Protein AF-A0A1F7JLP8-F1 (afdb_monomer)

InterPro domains:
  IPR034154 Archaeal primase DnaG/twinkle-like, TOPRIM domain [cd01029] (57-144)

Solvent-accessible surface area (backbone atoms only — not comparable to full-atom values): 40571 Å² total; per-residue (Å²): 95,72,58,101,60,28,40,37,45,80,40,59,56,97,86,42,81,64,37,44,41,36,26,42,35,79,89,46,90,88,45,50,87,64,72,42,56,47,87,96,41,68,70,72,45,65,42,60,60,70,54,51,75,72,53,42,51,57,37,35,40,30,30,38,69,67,42,19,51,52,37,40,74,73,71,44,50,33,27,21,23,76,63,29,66,87,50,63,56,77,88,55,54,73,66,47,70,66,28,71,31,37,40,29,40,36,38,29,46,67,39,100,80,83,45,38,69,36,52,56,40,28,52,53,50,26,50,56,36,43,76,74,73,32,49,43,42,64,37,80,56,67,80,46,56,100,91,42,61,51,27,44,68,56,42,43,42,66,75,67,63,47,51,74,68,59,53,50,49,53,67,49,54,59,57,52,52,47,53,50,48,50,48,49,46,49,53,46,48,52,43,48,65,54,62,46,71,71,65,69,67,79,71,64,96,73,77,85,79,85,63,76,81,71,54,74,66,57,52,43,52,49,51,36,74,80,42,64,64,49,59,63,57,56,48,54,53,44,33,30,55,62,23,11,51,36,69,77,52,37,46,36,39,32,28,30,42,64,80,92,53,48,50,53,51,54,55,52,60,50,56,68,53,47,68,54,93,34,51,46,80,40,69,79,54,55,56,67,55,51,51,59,77,57,42,43,81,38,80,92,75,71,32,29,39,28,75,29,58,50,21,38,37,36,28,63,34,77,64,49,68,74,36,54,65,72,40,45,53,57,64,67,60,76,52,62,65,44,83,46,80,44,81,40,69,42,102,84,69,48,80,39,73,46,49,32,38,39,32,47,48,46,14,38,36,36,22,26,62,66,85,91,65,57,71,78,55,54,71,51,36,51,65,36,40,64,72,83,54,66,71,49,51,55,51,50,50,54,52,49,51,50,45,71,73,42,48,68,63,42,50,52,58,61,66,67,34,63,69,49,48,51,52,32,51,49,51,52,45,51,55,71,64,60,40,43,50,67,43,68,85,55,61,63,60,54,49,51,62,56,47,75,73,45,80,67,91,53,85,64,48,71,53,51,55,53,50,45,49,31,43,12,37,21,50,28,55,76,27,47,74,79,36,57,71,59,88,60,24,35,42,46,49,72,68,26,45,52,54,20,49,58,52,42,71,78,49,46,65,31,55,77,50,74,37,40,39,48,58,46,48,43,42,50,72,24,46,46,50,48,33,71,73,67,75,49,66,34,43,69,65,56,43,37,54,42,38,30,72,76,68,76,43,87,62,56,67,68,52,45,51,69,48,50,49,47,50,39,39,64,39,56,46,30,51,78,44,65,34,95,88,47,72,90,41,59,23,42,40,74,72,62,61,81,85,41,63,67,64,62,44,65,63,60,73,73,81,88,79,81,79,52,71,68,63,48,51,59,50,50,59,54,49,60,67,56,65,78,72,76,91,87,77,94,81,79,87,81,82,68,73,62,58,61,54,53,54,52,52,59,59,55,72,75,66,75,86,51,77,67,54,52,54,55,49,52,56,50,52,53,56,57,62,60,69,78,72,74,91,79,76,97,79,83,88,82,90,85,85,90,83,87,82,85,84,90,84,86,92,84,81,87,82,87,134

Foldseek 3Di:
DDDPFWDWDFADDPNDRQWIWTFGDPPDPPTDRDTDIDPPRPDKDKGPLVLLVVLEQEEEEEFDPVLQVVCVVVVHHYIYIHPGLVNDDLVCLVSNPSHNEYEYEYKAFCDPVNDGVRQVSQVLVCVSNVVVVHHYFYQYDDHDDPPDRMDGSCCVCPVVVDDPVVVVVSSVVRVVVCVVVVVCCVVVVVVVVPVLPVPPPPPDDDDFDLDAADDLVLVLVLLCLQQPPPSLPLLLLLLLLLCLLAQQLHAEAEAEDAPPLCLVVSNVSSCVLEDSVQEAEAAEDDLVRVQVVQWDQDPVVRATERENRSHEYEHAEDYDPVNLVVCLCLLVVVDQWDWDWDFDQDPVRDTDTGIYIYGGHYRYYYRYHDQDDDLSSLLSHQFEYRDQDPVSVVVNVVSVCLCVVDVVVSVVVSVPDVSSVVLSSLSVSLSVLQQHEEDAPDPVVLVVLLCVLAPDDDPSSVSVSSSLVSQLSSSCSSNVSPFDDDPSHTYGDPVSSVVSSVSCVVRVLCVVLSHRVVLVVLCQQQVVVLCVVVVDFDFPVSSQVSCCVVNVDGDDPCCCPVRNCVSCVQSVQKDWDADPVHSVTITIGGDDNPVPSVVSSPRDRDDDDDDDVVRVVVVVVVVVVVVVPDPDPPDDDDDPPVPVVVVVVVVVVVDDDDPVSVVVVVVVVVVVVVVPDDDDDDDDDDDDDDDDDDDDDDDDDDDDD

Structure (mmCIF, N/CA/C/O backbone):
data_AF-A0A1F7JLP8-F1
#
_entry.id   AF-A0A1F7JLP8-F1
#
loop_
_atom_site.group_PDB
_atom_site.id
_atom_site.type_symbol
_atom_site.label_atom_id
_atom_site.label_alt_id
_atom_site.label_comp_id
_atom_site.label_asym_id
_atom_site.label_entity_id
_atom_site.label_seq_id
_atom_site.pdbx_PDB_ins_code
_atom_site.Cartn_x
_atom_site.Cartn_y
_atom_site.Cartn_z
_atom_site.occupancy
_atom_site.B_iso_or_equiv
_atom_site.auth_seq_id
_atom_site.auth_comp_id
_atom_site.auth_asym_id
_atom_site.auth_atom_id
_atom_site.pdbx_PDB_model_num
ATOM 1 N N . GLY A 1 1 ? 49.086 18.690 48.465 1.00 77.81 1 GLY A N 1
ATOM 2 C CA . GLY A 1 1 ? 50.410 18.612 49.117 1.00 77.81 1 GLY A CA 1
ATOM 3 C C . GLY A 1 1 ? 51.413 18.005 48.158 1.00 77.81 1 GLY A C 1
ATOM 4 O O . GLY A 1 1 ? 51.013 17.574 47.084 1.00 77.81 1 GLY A O 1
ATOM 5 N N . TRP A 1 2 ? 52.687 17.971 48.529 1.00 78.19 2 TRP A N 1
ATOM 6 C CA . TRP A 1 2 ? 53.772 17.436 47.702 1.00 78.19 2 TRP A CA 1
ATOM 7 C C . TRP A 1 2 ? 54.702 16.626 48.613 1.00 78.19 2 TRP A C 1
ATOM 9 O O . TRP A 1 2 ? 55.114 17.146 49.650 1.00 78.19 2 TRP A O 1
ATOM 19 N N . ASP A 1 3 ? 54.963 15.355 48.291 1.00 77.88 3 ASP A N 1
ATOM 20 C CA . ASP A 1 3 ? 56.158 14.669 48.804 1.00 77.88 3 ASP A CA 1
ATOM 21 C C . ASP A 1 3 ? 57.301 14.806 47.794 1.00 77.88 3 ASP A C 1
ATOM 23 O O . ASP A 1 3 ? 57.132 15.378 46.724 1.00 77.88 3 ASP A O 1
ATOM 27 N N . SER A 1 4 ? 58.478 14.275 48.113 1.00 74.75 4 SER A N 1
ATOM 28 C CA . SER A 1 4 ? 59.668 14.408 47.270 1.00 74.75 4 SER A CA 1
ATOM 29 C C . SER A 1 4 ? 59.539 13.846 45.844 1.00 74.75 4 SER A C 1
ATOM 31 O O . SER A 1 4 ? 60.467 14.036 45.063 1.00 74.75 4 SER A O 1
ATOM 33 N N . ARG A 1 5 ? 58.461 13.126 45.489 1.00 81.56 5 ARG A N 1
ATOM 34 C CA . ARG A 1 5 ? 58.256 12.544 44.147 1.00 81.56 5 ARG A CA 1
ATOM 35 C C . ARG A 1 5 ? 56.824 12.635 43.609 1.00 81.56 5 ARG A C 1
ATOM 37 O O . ARG A 1 5 ? 56.616 12.350 42.430 1.00 81.56 5 ARG A O 1
ATOM 44 N N . ASN A 1 6 ? 55.837 12.974 44.434 1.00 86.31 6 ASN A N 1
ATOM 45 C CA . ASN A 1 6 ? 54.422 12.891 44.093 1.00 86.31 6 ASN A CA 1
ATOM 46 C C . ASN A 1 6 ? 53.623 14.081 44.610 1.00 86.31 6 ASN A C 1
ATOM 48 O O . ASN A 1 6 ? 53.745 14.514 45.757 1.00 86.31 6 ASN A O 1
ATOM 52 N N . LEU A 1 7 ? 52.693 14.530 43.778 1.00 86.94 7 LEU A N 1
ATOM 53 C CA . LEU A 1 7 ? 51.581 15.366 44.193 1.00 86.94 7 LEU A CA 1
ATOM 54 C C . LEU A 1 7 ? 50.592 14.513 44.993 1.00 86.94 7 LEU A C 1
ATOM 56 O O . LEU A 1 7 ? 50.226 13.410 44.583 1.00 86.94 7 LEU A O 1
ATOM 60 N N . ILE A 1 8 ? 50.163 15.039 46.139 1.00 88.19 8 ILE A N 1
ATOM 61 C CA . ILE A 1 8 ? 49.334 14.337 47.120 1.00 88.19 8 ILE A CA 1
ATOM 62 C C . ILE A 1 8 ? 48.002 15.060 47.295 1.00 88.19 8 ILE A C 1
ATOM 64 O O . ILE A 1 8 ? 47.972 16.221 47.721 1.00 88.19 8 ILE A O 1
ATOM 68 N N . ILE A 1 9 ? 46.907 14.340 47.060 1.00 88.62 9 ILE A N 1
ATOM 69 C CA . ILE A 1 9 ? 45.535 14.792 47.297 1.00 88.62 9 ILE A CA 1
ATOM 70 C C . ILE A 1 9 ? 44.943 13.959 48.449 1.00 88.62 9 ILE A C 1
ATOM 72 O O . ILE A 1 9 ? 44.748 12.748 48.292 1.00 88.62 9 ILE A O 1
ATOM 76 N N . PRO A 1 10 ? 44.694 14.551 49.630 1.00 87.88 10 PRO A N 1
ATOM 77 C CA . PRO A 1 10 ? 44.056 13.842 50.735 1.00 87.88 10 PRO A CA 1
ATOM 78 C C . PRO A 1 10 ? 42.580 13.568 50.427 1.00 87.88 10 PRO A C 1
ATOM 80 O O . PRO A 1 10 ? 41.871 14.438 49.932 1.00 87.88 10 PRO A O 1
ATOM 83 N N . VAL A 1 11 ? 42.107 12.367 50.754 1.00 86.69 11 VAL A N 1
ATOM 84 C CA . VAL A 1 11 ? 40.692 11.989 50.663 1.00 86.69 11 VAL A CA 1
ATOM 85 C C . VAL A 1 11 ? 40.150 11.853 52.074 1.00 86.69 11 VAL A C 1
ATOM 87 O O . VAL A 1 11 ? 40.649 11.039 52.857 1.00 86.69 11 VAL A O 1
ATOM 90 N N . PHE A 1 12 ? 39.115 12.631 52.371 1.00 83.88 12 PHE A N 1
ATOM 91 C CA . PHE A 1 12 ? 38.462 12.653 53.672 1.00 83.88 12 PHE A CA 1
ATOM 92 C C . PHE A 1 12 ? 37.144 11.881 53.657 1.00 83.88 12 PHE A C 1
ATOM 94 O O . PHE A 1 12 ? 36.480 11.782 52.628 1.00 83.88 12 PHE A O 1
ATOM 101 N N . ASP A 1 13 ? 36.778 11.347 54.816 1.00 80.25 13 ASP A N 1
ATOM 102 C CA . ASP A 1 13 ? 35.470 10.763 55.100 1.00 80.25 13 ASP A CA 1
ATOM 103 C C . ASP A 1 13 ? 35.117 11.144 56.541 1.00 80.25 13 ASP A C 1
ATOM 105 O O . ASP A 1 13 ? 35.900 10.891 57.451 1.00 80.25 13 ASP A O 1
ATOM 109 N N . ASN A 1 14 ? 34.007 11.856 56.744 1.00 74.44 14 ASN A N 1
ATOM 110 C CA . ASN A 1 14 ? 33.595 12.382 58.054 1.00 74.44 14 ASN A CA 1
ATOM 111 C C . ASN A 1 14 ? 34.707 13.105 58.854 1.00 74.44 14 ASN A C 1
ATOM 113 O O . ASN A 1 14 ? 34.770 12.983 60.072 1.00 74.44 14 ASN A O 1
ATOM 117 N N . LYS A 1 15 ? 35.527 13.922 58.169 1.00 76.25 15 LYS A N 1
ATOM 118 C CA . LYS A 1 15 ? 36.697 14.676 58.686 1.00 76.25 15 LYS A CA 1
ATOM 119 C C . LYS A 1 15 ? 37.969 13.857 58.937 1.00 76.25 15 LYS A C 1
ATOM 121 O O . LYS A 1 15 ? 39.024 14.460 59.126 1.00 76.25 15 LYS A O 1
ATOM 126 N N . ASP A 1 16 ? 37.919 12.533 58.835 1.00 84.50 16 ASP A N 1
ATOM 127 C CA . ASP A 1 16 ? 39.110 11.693 58.935 1.00 84.50 16 ASP A CA 1
ATOM 128 C C . ASP A 1 16 ? 39.814 11.585 57.580 1.00 84.50 16 ASP A C 1
ATOM 130 O O . ASP A 1 16 ? 39.190 11.308 56.553 1.00 84.50 16 ASP A O 1
ATOM 134 N N . CYS A 1 17 ? 41.137 11.784 57.556 1.00 87.12 17 CYS A N 1
ATOM 135 C CA . CYS A 1 17 ? 41.935 11.541 56.355 1.00 87.12 17 CYS A CA 1
ATOM 136 C C . CYS A 1 17 ? 42.140 10.035 56.177 1.00 87.12 17 CYS A C 1
ATOM 138 O O . CYS A 1 17 ? 42.907 9.381 56.889 1.00 87.12 17 CYS A O 1
ATOM 140 N N . VAL A 1 18 ? 41.442 9.474 55.200 1.00 88.25 18 VAL A N 1
ATOM 141 C CA . VAL A 1 18 ? 41.266 8.030 55.061 1.00 88.25 18 VAL A CA 1
ATOM 142 C C . VAL A 1 18 ? 42.011 7.442 53.864 1.00 88.25 18 VAL A C 1
ATOM 144 O O . VAL A 1 18 ? 42.120 6.218 53.750 1.00 88.25 18 VAL A O 1
ATOM 147 N N . ASN A 1 19 ? 42.524 8.272 52.954 1.00 89.31 19 ASN A N 1
ATOM 148 C CA . ASN A 1 19 ? 43.418 7.869 51.867 1.00 89.31 19 ASN A CA 1
ATOM 149 C C . ASN A 1 19 ? 44.197 9.082 51.332 1.00 89.31 19 ASN A C 1
ATOM 151 O O . ASN A 1 19 ? 43.787 10.222 51.525 1.00 89.31 19 ASN A O 1
ATOM 155 N N . PHE A 1 20 ? 45.275 8.818 50.600 1.00 88.69 20 PHE A N 1
ATOM 156 C CA . PHE A 1 20 ? 45.960 9.806 49.778 1.00 88.69 20 PHE A CA 1
ATOM 157 C C . PHE A 1 20 ? 45.969 9.323 48.327 1.00 88.69 20 PHE A C 1
ATOM 159 O O . PHE A 1 20 ? 46.340 8.179 48.044 1.00 88.69 20 PHE A O 1
ATOM 166 N N . ARG A 1 21 ? 45.528 10.187 47.412 1.00 88.44 21 ARG A N 1
ATOM 167 C CA . ARG A 1 21 ? 45.663 9.991 45.968 1.00 88.44 21 ARG A CA 1
ATOM 168 C C . ARG A 1 21 ? 46.974 10.638 45.543 1.00 88.44 21 ARG A C 1
ATOM 170 O O . ARG A 1 21 ? 47.194 11.822 45.784 1.00 88.44 21 ARG A O 1
ATOM 177 N N . LEU A 1 22 ? 47.857 9.822 44.991 1.00 87.44 22 LEU A N 1
ATOM 178 C CA . LEU A 1 22 ? 49.221 10.166 44.626 1.00 87.44 22 LEU A CA 1
ATOM 179 C C . LEU A 1 22 ? 49.313 10.236 43.105 1.00 87.44 22 LEU A C 1
ATOM 181 O O . LEU A 1 22 ? 48.813 9.350 42.412 1.00 87.44 22 LEU A O 1
ATOM 185 N N . ARG A 1 23 ? 49.958 11.275 42.586 1.00 85.44 23 ARG A N 1
ATOM 186 C CA . ARG A 1 23 ? 50.329 11.400 41.173 1.00 85.44 23 ARG A CA 1
ATOM 187 C C . ARG A 1 23 ? 51.808 11.714 41.105 1.00 85.44 23 ARG A C 1
ATOM 189 O O . ARG A 1 23 ? 52.255 12.596 41.832 1.00 85.44 23 ARG A O 1
ATOM 196 N N . SER A 1 24 ? 52.547 11.032 40.235 1.00 85.19 24 SER A N 1
ATOM 197 C CA . SER A 1 24 ? 53.959 11.354 40.031 1.00 85.19 24 SER A CA 1
ATOM 198 C C . SER A 1 24 ? 54.103 12.814 39.633 1.00 85.19 24 SER A C 1
ATOM 200 O O . SER A 1 24 ? 53.340 13.315 38.805 1.00 85.19 24 SER A O 1
ATOM 202 N N . ASP A 1 25 ? 55.060 13.494 40.249 1.00 82.50 25 ASP A N 1
ATOM 203 C CA . ASP A 1 25 ? 55.316 14.891 39.952 1.00 82.50 25 ASP A CA 1
ATOM 204 C C . ASP A 1 25 ? 55.695 15.035 38.463 1.00 82.50 25 ASP A C 1
ATOM 206 O O . ASP A 1 25 ? 56.638 14.380 37.998 1.00 82.50 25 ASP A O 1
ATOM 210 N N . PRO A 1 26 ? 54.937 15.846 37.699 1.00 77.62 26 PRO A N 1
ATOM 211 C CA . PRO A 1 26 ? 55.103 15.960 36.257 1.00 77.62 26 PRO A CA 1
ATOM 212 C C . PRO A 1 26 ? 56.446 16.579 35.846 1.00 77.62 26 PRO A C 1
ATOM 214 O O . PRO A 1 26 ? 56.813 16.469 34.679 1.00 77.62 26 PRO A O 1
ATOM 217 N N . THR A 1 27 ? 57.191 17.196 36.771 1.00 80.44 27 THR A N 1
ATOM 218 C CA . THR A 1 27 ? 58.522 17.770 36.511 1.00 80.44 27 THR A CA 1
ATOM 219 C C . THR A 1 27 ? 59.629 16.717 36.392 1.00 80.44 27 THR A C 1
ATOM 221 O O . THR A 1 27 ? 60.703 17.018 35.870 1.00 80.44 27 THR A O 1
ATOM 224 N N . TYR A 1 28 ? 59.382 15.471 36.818 1.00 78.75 28 TYR A N 1
ATOM 225 C CA . TYR A 1 28 ? 60.354 14.386 36.688 1.00 78.75 28 TYR A CA 1
ATOM 226 C C . TYR A 1 28 ? 60.278 13.679 35.324 1.00 78.75 28 TYR A C 1
ATOM 228 O O . TYR A 1 28 ? 59.181 13.425 34.810 1.00 78.75 28 TYR A O 1
ATOM 236 N N . PRO A 1 29 ? 61.430 13.263 34.758 1.00 69.31 29 PRO A N 1
ATOM 237 C CA . PRO A 1 29 ? 61.456 12.411 33.574 1.00 69.31 29 PRO A CA 1
ATOM 238 C C . PRO A 1 29 ? 60.773 11.062 33.865 1.00 69.31 29 PRO A C 1
ATOM 240 O O . PRO A 1 29 ? 61.011 10.450 34.906 1.00 69.31 29 PRO A O 1
ATOM 243 N N . ASN A 1 30 ? 59.935 10.589 32.934 1.00 70.19 30 ASN A N 1
ATOM 244 C CA . ASN A 1 30 ? 59.106 9.372 33.042 1.00 70.19 30 ASN A CA 1
ATOM 245 C C . ASN A 1 30 ? 57.999 9.405 34.118 1.00 70.19 30 ASN A C 1
ATOM 247 O O . ASN A 1 30 ? 57.601 8.356 34.637 1.00 70.19 30 ASN A O 1
ATOM 251 N N . SER A 1 31 ? 57.479 10.587 34.456 1.00 72.50 31 SER A N 1
ATOM 252 C CA . SER A 1 31 ? 56.331 10.719 35.357 1.00 72.50 31 SER A CA 1
ATOM 253 C C . SER A 1 31 ? 55.082 10.019 34.797 1.00 72.50 31 SER A C 1
ATOM 255 O O . SER A 1 31 ? 54.729 10.136 33.622 1.00 72.50 31 SER A O 1
ATOM 257 N N . LYS A 1 32 ? 54.394 9.248 35.648 1.00 71.00 32 LYS A N 1
ATOM 258 C CA . LYS A 1 32 ? 53.101 8.649 35.298 1.00 71.00 32 LYS A CA 1
ATOM 259 C C . LYS A 1 32 ? 51.998 9.687 35.480 1.00 71.00 32 LYS A C 1
ATOM 261 O O . LYS A 1 32 ? 51.890 10.302 36.539 1.00 71.00 32 LYS A O 1
ATOM 266 N N . SER A 1 33 ? 51.141 9.838 34.474 1.00 67.69 33 SER A N 1
ATOM 267 C CA . SER A 1 33 ? 49.996 10.755 34.521 1.00 67.69 33 SER A CA 1
ATOM 268 C C . SER A 1 33 ? 48.855 10.259 35.417 1.00 67.69 33 SER A C 1
ATOM 270 O O . SER A 1 33 ? 48.075 11.071 35.910 1.00 67.69 33 SER A O 1
ATOM 272 N N . ALA A 1 34 ? 48.768 8.948 35.655 1.00 75.69 34 ALA A N 1
ATOM 273 C CA . ALA A 1 34 ? 47.679 8.329 36.401 1.00 75.69 34 ALA A CA 1
ATOM 274 C C . ALA A 1 34 ? 47.783 8.548 37.922 1.00 75.69 34 ALA A C 1
ATOM 276 O O . ALA A 1 34 ? 48.849 8.388 38.522 1.00 75.69 34 ALA A O 1
ATOM 277 N N . LEU A 1 35 ? 46.639 8.837 38.549 1.00 82.19 35 LEU A N 1
ATOM 278 C CA . LEU A 1 35 ? 46.482 8.858 40.004 1.00 82.19 35 LEU A CA 1
ATOM 279 C C . LEU A 1 35 ? 46.407 7.433 40.567 1.00 82.19 35 LEU A C 1
ATOM 281 O O . LEU A 1 35 ? 45.671 6.587 40.057 1.00 82.19 35 LEU A O 1
ATOM 285 N N . TYR A 1 36 ? 47.096 7.184 41.677 1.00 84.44 36 TYR A N 1
ATOM 286 C CA . TYR A 1 36 ? 47.038 5.917 42.402 1.00 84.44 36 TYR A CA 1
ATOM 287 C C . TYR A 1 36 ? 46.810 6.131 43.900 1.00 84.44 36 TYR A C 1
ATOM 289 O O . TYR A 1 36 ? 47.045 7.202 44.450 1.00 84.44 36 TYR A O 1
ATOM 297 N N . SER A 1 37 ? 46.287 5.111 44.574 1.00 86.31 37 SER A N 1
ATOM 298 C CA . SER A 1 37 ? 46.025 5.147 46.016 1.00 86.31 37 SER A CA 1
ATOM 299 C C . SER A 1 37 ? 47.119 4.450 46.806 1.00 86.31 37 SER A C 1
ATOM 301 O O . SER A 1 37 ? 47.818 3.583 46.282 1.00 86.31 37 SER A O 1
ATOM 303 N N . ILE A 1 38 ? 47.202 4.764 48.099 1.00 83.81 38 ILE A N 1
ATOM 304 C CA . ILE A 1 38 ? 47.995 3.958 49.028 1.00 83.81 38 ILE A CA 1
ATOM 305 C C . ILE A 1 38 ? 47.451 2.516 49.025 1.00 83.81 38 ILE A C 1
ATOM 307 O O . ILE A 1 38 ? 46.228 2.331 49.126 1.00 83.81 38 ILE A O 1
ATOM 311 N N . PRO A 1 39 ? 48.323 1.491 48.924 1.00 81.69 39 PRO A N 1
ATOM 312 C CA . PRO A 1 39 ? 47.914 0.092 48.991 1.00 81.69 39 PRO A CA 1
ATOM 313 C C . PRO A 1 39 ? 46.997 -0.190 50.190 1.00 81.69 39 PRO A C 1
ATOM 315 O O . PRO A 1 39 ? 47.236 0.278 51.301 1.00 81.69 39 PRO A O 1
ATOM 318 N N . GLY A 1 40 ? 45.899 -0.912 49.955 1.00 79.94 40 GLY A N 1
ATOM 319 C CA . GLY A 1 40 ? 44.898 -1.232 50.983 1.00 79.94 40 GLY A CA 1
ATOM 320 C C . GLY A 1 40 ? 43.903 -0.111 51.320 1.00 79.94 40 GLY A C 1
ATOM 321 O O . GLY A 1 40 ? 42.922 -0.370 52.014 1.00 79.94 40 GLY A O 1
ATOM 322 N N . ARG A 1 41 ? 44.085 1.116 50.805 1.00 82.12 41 ARG A N 1
ATOM 323 C CA . ARG A 1 41 ? 43.190 2.267 51.066 1.00 82.12 41 ARG A CA 1
ATOM 324 C C . ARG A 1 41 ? 42.381 2.738 49.851 1.00 82.12 41 ARG A C 1
ATOM 326 O O . ARG A 1 41 ? 41.622 3.697 49.958 1.00 82.12 41 ARG A O 1
ATOM 333 N N . GLY A 1 42 ? 42.483 2.047 48.715 1.00 78.88 42 GLY A N 1
ATOM 334 C CA . GLY A 1 42 ? 41.862 2.404 47.429 1.00 78.88 42 GLY A CA 1
ATOM 335 C C . GLY A 1 42 ? 40.344 2.204 47.305 1.00 78.88 42 GLY A C 1
ATOM 336 O O . GLY A 1 42 ? 39.862 1.980 46.201 1.00 78.88 42 GLY A O 1
ATOM 337 N N . ARG A 1 43 ? 39.570 2.252 48.398 1.00 84.31 43 ARG A N 1
ATOM 338 C CA . ARG A 1 43 ? 38.100 2.181 48.307 1.00 84.31 43 ARG A CA 1
ATOM 339 C C . ARG A 1 43 ? 37.555 3.456 47.651 1.00 84.31 43 ARG A C 1
ATOM 341 O O . ARG A 1 43 ? 37.928 4.554 48.063 1.00 84.31 43 ARG A O 1
ATOM 348 N N . HIS A 1 44 ? 36.649 3.309 46.681 1.00 88.00 44 HIS A N 1
ATOM 349 C CA . HIS A 1 44 ? 35.983 4.444 46.031 1.00 88.00 44 HIS A CA 1
ATOM 350 C C . HIS A 1 44 ? 35.154 5.252 47.032 1.00 88.00 44 HIS A C 1
ATOM 352 O O . HIS A 1 44 ? 34.329 4.682 47.760 1.00 88.00 44 HIS A O 1
ATOM 358 N N . ARG A 1 45 ? 35.368 6.568 47.026 1.00 89.00 45 ARG A N 1
ATOM 359 C CA . ARG A 1 45 ? 34.713 7.567 47.877 1.00 89.00 45 ARG A CA 1
ATOM 360 C C . ARG A 1 45 ? 34.235 8.737 47.024 1.00 89.00 45 ARG A C 1
ATOM 362 O O . ARG A 1 45 ? 34.748 8.942 45.924 1.00 89.00 45 ARG A O 1
ATOM 369 N N . LEU A 1 46 ? 33.276 9.492 47.552 1.00 89.31 46 LEU A N 1
ATOM 370 C CA . LEU A 1 46 ? 32.897 10.783 46.995 1.00 89.31 46 LEU A CA 1
ATOM 371 C C . LEU A 1 46 ? 33.884 11.834 47.523 1.00 89.31 46 LEU A C 1
ATOM 373 O O . LEU A 1 46 ? 34.101 11.940 48.727 1.00 89.31 46 LEU A O 1
ATOM 377 N N . PHE A 1 47 ? 34.532 12.553 46.619 1.00 91.06 47 PHE A N 1
ATOM 378 C CA . PHE A 1 47 ? 35.495 13.604 46.917 1.00 91.06 47 PHE A CA 1
ATOM 379 C C . PHE A 1 47 ? 34.792 14.969 46.970 1.00 91.06 47 PHE A C 1
ATOM 381 O O . PHE A 1 47 ? 33.804 15.185 46.269 1.00 91.06 47 PHE A O 1
ATOM 388 N N . ASN A 1 48 ? 35.309 15.874 47.806 1.00 90.25 48 ASN A N 1
ATOM 389 C CA . ASN A 1 48 ? 34.758 17.210 48.077 1.00 90.25 48 ASN A CA 1
ATOM 390 C C . ASN A 1 48 ? 33.324 17.231 48.662 1.00 90.25 48 ASN A C 1
ATOM 392 O O . ASN A 1 48 ? 32.529 18.132 48.408 1.00 90.25 48 ASN A O 1
ATOM 396 N N . THR A 1 49 ? 32.974 16.243 49.492 1.00 88.38 49 THR A N 1
ATOM 397 C CA . THR A 1 49 ? 31.627 16.096 50.084 1.00 88.38 49 THR A CA 1
ATOM 398 C C . THR A 1 49 ? 31.191 17.250 50.983 1.00 88.38 49 THR A C 1
ATOM 400 O O . THR A 1 49 ? 29.995 17.422 51.207 1.00 88.38 49 THR A O 1
ATOM 403 N N . GLU A 1 50 ? 32.129 18.031 51.527 1.00 86.88 50 GLU A N 1
ATOM 404 C CA . GLU A 1 50 ? 31.806 19.171 52.396 1.00 86.88 50 GLU A CA 1
ATOM 405 C C . GLU A 1 50 ? 30.974 20.228 51.663 1.00 86.88 50 GLU A C 1
ATOM 407 O O . GLU A 1 50 ? 30.090 20.832 52.269 1.00 86.88 50 GLU A O 1
ATOM 412 N N . VAL A 1 51 ? 31.167 20.372 50.349 1.00 89.12 51 VAL A N 1
ATOM 413 C CA . VAL A 1 51 ? 30.361 21.259 49.506 1.00 89.12 51 VAL A CA 1
ATOM 414 C C . VAL A 1 51 ? 28.885 20.863 49.519 1.00 89.12 51 VAL A C 1
ATOM 416 O O . VAL A 1 51 ? 28.025 21.729 49.531 1.00 89.12 51 VAL A O 1
ATOM 419 N N . LEU A 1 52 ? 28.545 19.576 49.604 1.00 88.44 52 LEU A N 1
ATOM 420 C CA . LEU A 1 52 ? 27.139 19.151 49.662 1.00 88.44 52 LEU A CA 1
ATOM 421 C C . LEU A 1 52 ? 26.473 19.527 50.993 1.00 88.44 52 LEU A C 1
ATOM 423 O O . LEU A 1 52 ? 25.263 19.746 51.046 1.00 88.44 52 LEU A O 1
ATOM 427 N N . LYS A 1 53 ? 27.255 19.660 52.073 1.00 85.25 53 LYS A N 1
ATOM 428 C CA . LYS A 1 53 ? 26.736 20.052 53.393 1.00 85.25 53 LYS A CA 1
ATOM 429 C C . LYS A 1 53 ? 26.303 21.516 53.446 1.00 85.25 53 LYS A C 1
ATOM 431 O O . LYS A 1 53 ? 25.495 21.861 54.304 1.00 85.25 53 LYS A O 1
ATOM 436 N N . THR A 1 54 ? 26.791 22.363 52.536 1.00 86.06 54 THR A N 1
ATOM 437 C CA . THR A 1 54 ? 26.365 23.770 52.431 1.00 86.06 54 THR A CA 1
ATOM 438 C C . THR A 1 54 ? 25.014 23.930 51.728 1.00 86.06 54 THR A C 1
ATOM 440 O O . THR A 1 54 ? 24.510 25.047 51.641 1.00 86.06 54 THR A O 1
ATOM 443 N N . LYS A 1 55 ? 24.404 22.819 51.278 1.00 87.62 55 LYS A N 1
ATOM 444 C CA . LYS A 1 55 ? 23.137 22.772 50.530 1.00 87.62 55 LYS A CA 1
ATOM 445 C C . LYS A 1 55 ? 23.143 23.679 49.287 1.00 87.62 55 LYS A C 1
ATOM 447 O O . LYS A 1 55 ? 22.303 24.573 49.160 1.00 87.62 55 LYS A O 1
ATOM 452 N N . PRO A 1 56 ? 24.107 23.484 48.375 1.00 88.38 56 PRO A N 1
ATOM 453 C CA . PRO A 1 56 ? 24.222 24.294 47.172 1.00 88.38 56 PRO A CA 1
ATOM 454 C C . PRO A 1 56 ? 23.037 24.064 46.228 1.00 88.38 56 PRO A C 1
ATOM 456 O O . PRO A 1 56 ? 22.576 22.938 46.059 1.00 88.38 56 PRO A O 1
ATOM 459 N N . LYS A 1 57 ? 22.588 25.133 45.560 1.00 85.56 57 LYS A N 1
ATOM 460 C CA . LYS A 1 57 ? 21.527 25.054 44.542 1.00 85.56 57 LYS A CA 1
ATOM 461 C C . LYS A 1 57 ? 21.970 24.288 43.296 1.00 85.56 57 LYS A C 1
ATOM 463 O O . LYS A 1 57 ? 21.236 23.431 42.814 1.00 85.56 57 LYS A O 1
ATOM 468 N N . ASP A 1 58 ? 23.177 24.573 42.817 1.00 90.25 58 ASP A N 1
ATOM 469 C CA . ASP A 1 58 ? 23.784 23.921 41.660 1.00 90.25 58 ASP A CA 1
ATOM 470 C C . ASP A 1 58 ? 24.995 23.107 42.104 1.00 90.25 58 ASP A C 1
ATOM 472 O O . ASP A 1 58 ? 25.873 23.640 42.786 1.00 90.25 58 ASP A O 1
ATOM 476 N N . VAL A 1 59 ? 25.055 21.840 41.690 1.00 94.31 59 VAL A N 1
ATOM 477 C CA . VAL A 1 59 ? 26.186 20.935 41.937 1.00 94.31 59 VAL A CA 1
ATOM 478 C C . VAL A 1 59 ? 26.687 20.352 40.625 1.00 94.31 59 VAL A C 1
ATOM 480 O O . VAL A 1 59 ? 25.889 19.946 39.783 1.00 94.31 59 VAL A O 1
ATOM 483 N N . ILE A 1 60 ? 28.005 20.270 40.458 1.00 94.56 60 ILE A N 1
ATOM 484 C CA . ILE A 1 60 ? 28.655 19.665 39.295 1.00 94.56 60 ILE A CA 1
ATOM 485 C C . ILE A 1 60 ? 29.304 18.341 39.704 1.00 94.56 60 ILE A C 1
ATOM 487 O O . ILE A 1 60 ? 30.065 18.288 40.667 1.00 94.56 60 ILE A O 1
ATOM 491 N N . ILE A 1 61 ? 29.025 17.271 38.963 1.00 94.50 61 ILE A N 1
ATOM 492 C CA . ILE A 1 61 ? 29.718 15.988 39.093 1.00 94.50 61 ILE A CA 1
ATOM 493 C C . ILE A 1 61 ? 30.687 15.866 37.921 1.00 94.50 61 ILE A C 1
ATOM 495 O O . ILE A 1 61 ? 30.254 15.849 36.771 1.00 94.50 61 ILE A O 1
ATOM 499 N N . CYS A 1 62 ? 31.982 15.792 38.216 1.00 93.12 62 CYS A N 1
ATOM 500 C CA . CYS A 1 62 ? 33.058 15.677 37.227 1.00 93.12 62 CYS A CA 1
ATOM 501 C C . CYS A 1 62 ? 33.782 14.328 37.328 1.00 93.12 62 CYS A C 1
ATOM 503 O O . CYS A 1 62 ? 33.589 13.585 38.295 1.00 93.12 62 CYS A O 1
ATOM 505 N N . GLU A 1 63 ? 34.582 13.980 36.319 1.00 88.56 63 GLU A N 1
ATOM 506 C CA . GLU A 1 63 ? 35.162 12.637 36.200 1.00 88.56 63 GLU A CA 1
ATOM 507 C C . GLU A 1 63 ? 36.316 12.381 37.178 1.00 88.56 63 GLU A C 1
ATOM 509 O O . GLU A 1 63 ? 36.373 11.295 37.758 1.00 88.56 63 GLU A O 1
ATOM 514 N N . GLY A 1 64 ? 37.191 13.369 37.409 1.00 89.19 64 GLY A N 1
ATOM 515 C CA . GLY A 1 64 ? 38.395 13.204 38.228 1.00 89.19 64 GLY A CA 1
ATOM 516 C C . GLY A 1 64 ? 38.602 14.250 39.326 1.00 89.19 64 GLY A C 1
ATOM 517 O O . GLY A 1 64 ? 38.023 15.338 39.331 1.00 89.19 64 GLY A O 1
ATOM 518 N N . GLU A 1 65 ? 39.484 13.930 40.282 1.00 90.25 65 GLU A N 1
ATOM 519 C CA . GLU A 1 65 ? 39.782 14.800 41.432 1.00 90.25 65 GLU A CA 1
ATOM 520 C C . GLU A 1 65 ? 40.427 16.134 41.027 1.00 90.25 65 GLU A C 1
ATOM 522 O O . GLU A 1 65 ? 40.185 17.149 41.677 1.00 90.25 65 GLU A O 1
ATOM 527 N N . TRP A 1 66 ? 41.204 16.156 39.940 1.00 87.81 66 TRP A N 1
ATOM 528 C CA . TRP A 1 66 ? 41.814 17.383 39.416 1.00 87.81 66 TRP A CA 1
ATOM 529 C C . TRP A 1 66 ? 40.775 18.359 38.858 1.00 87.81 66 TRP A C 1
ATOM 531 O O . TRP A 1 66 ? 40.804 19.536 39.216 1.00 87.81 66 TRP A O 1
ATOM 541 N N . ASP A 1 67 ? 39.822 17.867 38.066 1.00 90.69 67 ASP A N 1
ATOM 542 C CA . ASP A 1 67 ? 38.726 18.682 37.534 1.00 90.69 67 ASP A CA 1
ATOM 543 C C . ASP A 1 67 ? 37.849 19.230 38.658 1.00 90.69 67 ASP A C 1
ATOM 545 O O . ASP A 1 67 ? 37.460 20.398 38.646 1.00 90.69 67 ASP A O 1
ATOM 549 N N . CYS A 1 68 ? 37.599 18.403 39.678 1.00 92.62 68 CYS A N 1
ATOM 550 C CA . CYS A 1 68 ? 36.852 18.799 40.863 1.00 92.62 68 CYS A CA 1
ATOM 551 C C . CYS A 1 68 ? 37.529 19.961 41.594 1.00 92.62 68 CYS A C 1
ATOM 553 O O . CYS A 1 68 ? 36.865 20.934 41.942 1.00 92.62 68 CYS A O 1
ATOM 555 N N . MET A 1 69 ? 38.844 19.872 41.816 1.00 91.06 69 MET A N 1
ATOM 556 C CA . MET A 1 69 ? 39.614 20.932 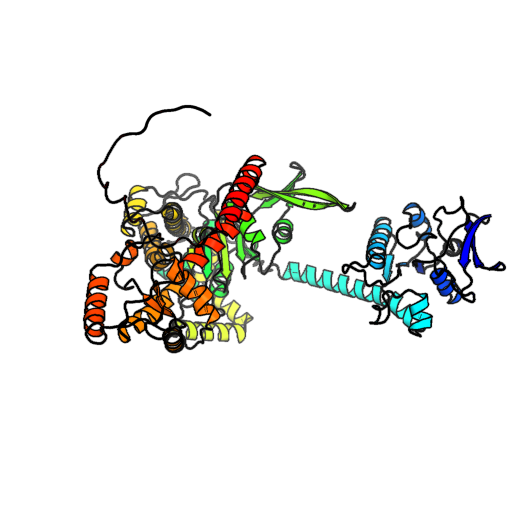42.471 1.00 91.06 69 MET A CA 1
ATOM 557 C C . MET A 1 69 ? 39.667 22.209 41.626 1.00 91.06 69 MET A C 1
ATOM 559 O O . MET A 1 69 ? 39.566 23.300 42.179 1.00 91.06 69 MET A O 1
ATOM 563 N N . LEU A 1 70 ? 39.801 22.091 40.302 1.00 91.94 70 LEU A N 1
ATOM 564 C CA . LEU A 1 70 ? 39.797 23.244 39.400 1.00 91.94 70 LEU A CA 1
ATOM 565 C C . LEU A 1 70 ? 38.445 23.970 39.424 1.00 91.94 70 LEU A C 1
ATOM 567 O O . LEU A 1 70 ? 38.400 25.192 39.549 1.00 91.94 70 LEU A O 1
ATOM 571 N N . LEU A 1 71 ? 37.337 23.231 39.339 1.00 92.94 71 LEU A N 1
ATOM 572 C CA . LEU A 1 71 ? 35.995 23.808 39.415 1.00 92.94 71 LEU A CA 1
ATOM 573 C C . LEU A 1 71 ? 35.730 24.477 40.770 1.00 92.94 71 LEU A C 1
ATOM 575 O O . LEU A 1 71 ? 35.172 25.575 40.797 1.00 92.94 71 LEU A O 1
ATOM 579 N N . ASP A 1 72 ? 36.175 23.859 41.865 1.00 91.19 72 ASP A N 1
ATOM 580 C CA . ASP A 1 72 ? 36.087 24.414 43.221 1.00 91.19 72 ASP A CA 1
ATOM 581 C C . ASP A 1 72 ? 36.875 25.732 43.344 1.00 91.19 72 ASP A C 1
ATOM 583 O O . ASP A 1 72 ? 36.337 26.743 43.796 1.00 91.19 72 ASP A O 1
ATOM 587 N N . GLN A 1 73 ? 38.102 25.785 42.806 1.00 89.88 73 GLN A N 1
ATOM 588 C CA . GLN A 1 73 ? 38.907 27.015 42.725 1.00 89.88 73 GLN A CA 1
ATOM 589 C C . GLN A 1 73 ? 38.250 28.112 41.880 1.00 89.88 73 GLN A C 1
ATOM 591 O O . GLN A 1 73 ? 38.382 29.299 42.181 1.00 89.88 73 GLN A O 1
ATOM 596 N N . LEU A 1 74 ? 37.521 27.728 40.831 1.00 89.81 74 LEU A N 1
ATOM 597 C CA . LEU A 1 74 ? 36.729 28.645 40.016 1.00 89.81 74 LEU A CA 1
ATOM 598 C C . LEU A 1 74 ? 35.413 29.052 40.699 1.00 89.81 74 LEU A C 1
ATOM 600 O O . LEU A 1 74 ? 34.685 29.876 40.146 1.00 89.81 74 LEU A O 1
ATOM 604 N N . GLY A 1 75 ? 35.110 28.547 41.896 1.00 90.12 75 GLY A N 1
ATOM 605 C CA . GLY A 1 75 ? 33.931 28.895 42.689 1.00 90.12 75 GLY A CA 1
ATOM 606 C C . GLY A 1 75 ? 32.662 28.132 42.307 1.00 90.12 75 GLY A C 1
ATOM 607 O O . GLY A 1 75 ? 31.565 28.629 42.562 1.00 90.12 75 GLY A O 1
ATOM 608 N N . TYR A 1 76 ? 32.786 26.970 41.661 1.00 93.94 76 TYR A N 1
ATOM 609 C CA . TYR A 1 76 ? 31.675 26.044 41.449 1.00 93.94 76 TYR A CA 1
ATOM 610 C C . TYR A 1 76 ? 31.607 25.007 42.567 1.00 93.94 76 TYR A C 1
ATOM 612 O O . TYR A 1 76 ? 32.622 24.552 43.079 1.00 93.94 76 TYR A O 1
ATOM 620 N N . ASN A 1 77 ? 30.397 24.553 42.880 1.00 94.69 77 ASN A N 1
ATOM 621 C CA . ASN A 1 77 ? 30.195 23.445 43.805 1.00 94.69 77 ASN A CA 1
ATOM 622 C C . ASN A 1 77 ? 30.414 22.118 43.067 1.00 94.69 77 ASN A C 1
ATOM 624 O O . ASN A 1 77 ? 29.488 21.613 42.429 1.00 94.69 77 ASN A O 1
ATOM 628 N N . ALA A 1 78 ? 31.627 21.569 43.111 1.00 94.50 78 ALA A N 1
ATOM 629 C CA . ALA A 1 78 ? 31.982 20.358 42.372 1.00 94.50 78 ALA A CA 1
ATOM 630 C C . ALA A 1 78 ? 32.294 19.171 43.288 1.00 94.50 78 ALA A C 1
ATOM 632 O O . ALA A 1 78 ? 32.895 19.331 44.350 1.00 94.50 78 ALA A O 1
ATOM 633 N N . VAL A 1 79 ? 31.913 17.973 42.845 1.00 93.94 79 VAL A N 1
ATOM 634 C CA . VAL A 1 79 ? 32.235 16.688 43.481 1.00 93.94 79 VAL A CA 1
ATOM 635 C C . VAL A 1 79 ? 32.637 15.653 42.429 1.00 93.94 79 VAL A C 1
ATOM 637 O O . VAL A 1 79 ? 32.321 15.789 41.245 1.00 93.94 79 VAL A O 1
ATOM 640 N N . THR A 1 80 ? 33.316 14.587 42.851 1.00 92.94 80 THR A N 1
ATOM 641 C CA . THR A 1 80 ? 33.705 13.481 41.959 1.00 92.94 80 THR A CA 1
ATOM 642 C C . THR A 1 80 ? 33.858 12.157 42.707 1.00 92.94 80 THR A C 1
ATOM 644 O O . THR A 1 80 ? 33.986 12.136 43.931 1.00 92.94 80 THR A O 1
ATOM 647 N N . SER A 1 81 ? 33.857 11.034 41.988 1.00 91.06 81 SER A N 1
ATOM 648 C CA . SER A 1 81 ? 34.213 9.725 42.537 1.00 91.06 81 SER A CA 1
ATOM 649 C C . SER A 1 81 ? 35.715 9.476 42.396 1.00 91.06 81 SER A C 1
ATOM 651 O O . SER A 1 81 ? 36.263 9.600 41.309 1.00 91.06 81 SER A O 1
ATOM 653 N N . THR A 1 82 ? 36.386 9.008 43.453 1.00 84.69 82 THR A N 1
ATOM 654 C CA . THR A 1 82 ? 37.847 8.759 43.440 1.00 84.69 82 THR A CA 1
ATOM 655 C C . THR A 1 82 ? 38.321 7.596 42.544 1.00 84.69 82 THR A C 1
ATOM 657 O O . THR A 1 82 ? 39.472 7.162 42.638 1.00 84.69 82 THR A O 1
ATOM 660 N N . GLY A 1 83 ? 37.445 7.030 41.707 1.00 79.19 83 GLY A N 1
ATOM 661 C CA . GLY A 1 83 ? 37.759 5.986 40.724 1.00 79.19 83 GLY A CA 1
ATOM 662 C C . GLY A 1 83 ? 37.266 6.262 39.302 1.00 79.19 83 GLY A C 1
ATOM 663 O O . GLY A 1 83 ? 37.252 5.323 38.508 1.00 79.19 83 GLY A O 1
ATOM 664 N N . GLY A 1 84 ? 36.872 7.499 38.983 1.00 79.31 84 GLY A N 1
ATOM 665 C CA . GLY A 1 84 ? 36.398 7.884 37.652 1.00 79.31 84 GLY A CA 1
ATOM 666 C C . GLY A 1 84 ? 34.886 7.734 37.441 1.00 79.31 84 GLY A C 1
ATOM 667 O O . GLY A 1 84 ? 34.124 7.413 38.358 1.00 79.31 84 GLY A O 1
ATOM 668 N N . CYS A 1 85 ? 34.445 7.948 36.198 1.00 73.00 85 CYS A N 1
ATOM 669 C CA . CYS A 1 85 ? 33.029 8.016 35.818 1.00 73.00 85 CYS A CA 1
ATOM 670 C C . CYS A 1 85 ? 32.232 6.730 36.121 1.00 73.00 85 CYS A C 1
ATOM 672 O O . CYS A 1 85 ? 31.058 6.798 36.484 1.00 73.00 85 CYS A O 1
ATOM 674 N N . ALA A 1 86 ? 32.869 5.557 36.043 1.00 77.62 86 ALA A N 1
ATOM 675 C CA . ALA A 1 86 ? 32.229 4.262 36.287 1.00 77.62 86 ALA A CA 1
ATOM 676 C C . ALA A 1 86 ? 32.150 3.859 37.775 1.00 77.62 86 ALA A C 1
ATOM 678 O O . ALA A 1 86 ? 31.487 2.876 38.103 1.00 77.62 86 ALA A O 1
ATOM 679 N N . SER A 1 87 ? 32.817 4.579 38.689 1.00 83.94 87 SER A N 1
ATOM 680 C CA . SER A 1 87 ? 32.864 4.217 40.116 1.00 83.94 87 SER A CA 1
ATOM 681 C C . SER A 1 87 ? 31.862 4.970 40.994 1.00 83.94 87 SER A C 1
ATOM 683 O O . SER A 1 87 ? 31.910 4.849 42.225 1.00 83.94 87 SER A O 1
ATOM 685 N N . PHE A 1 88 ? 30.964 5.757 40.392 1.00 88.75 88 PHE A N 1
ATOM 686 C CA . PHE A 1 88 ? 29.911 6.454 41.125 1.00 88.75 88 PHE A CA 1
ATOM 687 C C . PHE A 1 88 ? 28.897 5.459 41.706 1.00 88.75 88 PHE A C 1
ATOM 689 O O . PHE A 1 88 ? 28.364 4.613 40.991 1.00 88.75 88 PHE A O 1
ATOM 696 N N . LYS A 1 89 ? 28.623 5.549 43.013 1.00 87.44 89 LYS A N 1
ATOM 697 C CA . LYS A 1 89 ? 27.703 4.638 43.711 1.00 87.44 89 LYS A CA 1
ATOM 698 C C . LYS A 1 89 ? 26.334 5.280 43.905 1.00 87.44 89 LYS A C 1
ATOM 700 O O . LYS A 1 89 ? 26.245 6.419 44.356 1.00 87.44 89 LYS A O 1
ATOM 705 N N . ASN A 1 90 ? 25.271 4.513 43.665 1.00 86.00 90 ASN A N 1
ATOM 706 C CA . ASN A 1 90 ? 23.888 4.973 43.849 1.00 86.00 90 ASN A CA 1
ATOM 707 C C . ASN A 1 90 ? 23.585 5.423 45.289 1.00 86.00 90 ASN A C 1
ATOM 709 O O . ASN A 1 90 ? 22.789 6.340 45.483 1.00 86.00 90 ASN A O 1
ATOM 713 N N . ASP A 1 91 ? 24.272 4.850 46.281 1.00 87.38 91 ASP A N 1
ATOM 714 C CA . ASP A 1 91 ? 24.141 5.221 47.698 1.00 87.38 91 ASP A CA 1
ATOM 715 C C . ASP A 1 91 ? 24.566 6.670 47.991 1.00 87.38 91 ASP A C 1
ATOM 717 O O . ASP A 1 91 ? 24.255 7.202 49.053 1.00 87.38 91 ASP A O 1
ATOM 721 N N . TRP A 1 92 ? 25.263 7.332 47.060 1.00 91.62 92 TRP A N 1
ATOM 722 C CA . TRP A 1 92 ? 25.647 8.738 47.188 1.00 91.62 92 TRP A CA 1
ATOM 723 C C . TRP A 1 92 ? 24.591 9.712 46.661 1.00 91.62 92 TRP A C 1
ATOM 725 O O . TRP A 1 92 ? 24.599 10.871 47.064 1.00 91.62 92 TRP A O 1
ATOM 735 N N . ILE A 1 93 ? 23.667 9.266 45.802 1.00 90.69 93 ILE A N 1
ATOM 736 C CA . ILE A 1 93 ? 22.611 10.112 45.213 1.00 90.69 93 ILE A CA 1
ATOM 737 C C . ILE A 1 93 ? 21.772 10.838 46.286 1.00 90.69 93 ILE A C 1
ATOM 739 O O . ILE A 1 93 ? 21.501 12.030 46.111 1.00 90.69 93 ILE A O 1
ATOM 743 N N . PRO A 1 94 ? 21.419 10.219 47.435 1.00 89.75 94 PRO A N 1
ATOM 744 C CA . PRO A 1 94 ? 20.703 10.913 48.503 1.00 89.75 94 PRO A CA 1
ATOM 745 C C . PRO A 1 94 ? 21.394 12.175 49.044 1.00 89.75 94 PRO A C 1
ATOM 747 O O . PRO A 1 94 ? 20.699 13.046 49.562 1.00 89.75 94 PRO A O 1
ATOM 750 N N . TYR A 1 95 ? 22.720 12.316 48.908 1.00 89.62 95 TYR A N 1
ATOM 751 C CA . TYR A 1 95 ? 23.450 13.514 49.350 1.00 89.62 95 TYR A CA 1
ATOM 752 C C . TYR A 1 95 ? 23.170 14.760 48.499 1.00 89.62 95 TYR A C 1
ATOM 754 O O . TYR A 1 95 ? 23.533 15.862 48.896 1.00 89.62 95 TYR A O 1
ATOM 762 N N . PHE A 1 96 ? 22.501 14.605 47.356 1.00 92.88 96 PHE A N 1
ATOM 763 C CA . PHE A 1 96 ? 22.216 15.683 46.409 1.00 92.88 96 PHE A CA 1
ATOM 764 C C . PHE A 1 96 ? 20.751 16.135 46.434 1.00 92.88 96 PHE A C 1
ATOM 766 O O . PHE A 1 96 ? 20.360 16.963 45.618 1.00 92.88 96 PHE A O 1
ATOM 773 N N . LYS A 1 97 ? 19.922 15.606 47.346 1.00 86.25 97 LYS A N 1
ATOM 774 C CA . LYS A 1 97 ? 18.474 15.898 47.401 1.00 86.25 97 LYS A CA 1
ATOM 775 C C . LYS A 1 97 ? 18.135 17.382 47.551 1.00 86.25 97 LYS A C 1
ATOM 777 O O . LYS A 1 97 ? 17.063 17.798 47.135 1.00 86.25 97 LYS A O 1
ATOM 782 N N . GLU A 1 98 ? 19.030 18.153 48.158 1.00 86.12 98 GLU A N 1
ATOM 783 C CA . GLU A 1 98 ? 18.843 19.587 48.402 1.00 86.12 98 GLU A CA 1
ATOM 784 C C . GLU A 1 98 ? 19.266 20.455 47.200 1.00 86.12 98 GLU A C 1
ATOM 786 O O . GLU A 1 98 ? 19.010 21.655 47.205 1.00 86.12 98 GLU A O 1
ATOM 791 N N . ALA A 1 99 ? 19.907 19.875 46.176 1.00 86.81 99 ALA A N 1
ATOM 792 C CA . ALA A 1 99 ? 20.309 20.609 44.982 1.00 86.81 99 ALA A CA 1
ATOM 793 C C . ALA A 1 99 ? 19.117 20.807 44.031 1.00 86.81 99 ALA A C 1
ATOM 795 O O . ALA A 1 99 ? 18.430 19.854 43.659 1.00 86.81 99 ALA A O 1
ATOM 796 N N . GLU A 1 100 ? 18.908 22.044 43.577 1.00 85.00 100 GLU A N 1
ATOM 797 C CA . GLU A 1 100 ? 17.929 22.382 42.536 1.00 85.00 100 GLU A CA 1
ATOM 798 C C . GLU A 1 100 ? 18.360 21.836 41.160 1.00 85.00 100 GLU A C 1
ATOM 800 O O . GLU A 1 100 ? 17.516 21.533 40.305 1.00 85.00 100 GLU A O 1
ATOM 805 N N . LYS A 1 101 ? 19.674 21.692 40.934 1.00 88.00 101 LYS A N 1
ATOM 806 C CA . LYS A 1 101 ? 20.252 21.170 39.692 1.00 88.00 101 LYS A CA 1
ATOM 807 C C . LYS A 1 101 ? 21.565 20.429 39.938 1.00 88.00 101 LYS A C 1
ATOM 809 O O . LYS A 1 101 ? 22.490 20.944 40.563 1.00 88.00 101 LYS A O 1
ATOM 814 N N . VAL A 1 102 ? 21.680 19.244 39.345 1.00 92.69 102 VAL A N 1
ATOM 815 C CA . VAL A 1 102 ? 22.918 18.459 39.288 1.00 92.69 102 VAL A CA 1
ATOM 816 C C . VAL A 1 102 ? 23.399 18.378 37.839 1.00 92.69 102 VAL A C 1
ATOM 818 O O . VAL A 1 102 ? 22.727 17.819 36.977 1.00 92.69 102 VAL A O 1
ATOM 821 N N . SER A 1 103 ? 24.562 18.948 37.548 1.00 93.12 103 SER A N 1
ATOM 822 C CA . SER A 1 103 ? 25.172 18.931 36.216 1.00 93.12 103 SER A CA 1
ATOM 823 C C . SER A 1 103 ? 26.265 17.872 36.165 1.00 93.12 103 SER A C 1
ATOM 825 O O . SER A 1 103 ? 27.237 17.954 36.906 1.00 93.12 103 SER A O 1
ATOM 827 N N . ILE A 1 104 ? 26.119 16.871 35.306 1.00 92.81 104 ILE A N 1
ATOM 828 C CA . ILE A 1 104 ? 27.086 15.781 35.155 1.00 92.81 104 ILE A CA 1
ATOM 829 C C . ILE A 1 104 ? 27.956 16.098 33.946 1.00 92.81 104 ILE A C 1
ATOM 831 O O . ILE A 1 104 ? 27.442 16.164 32.835 1.00 92.81 104 ILE A O 1
ATOM 835 N N . CYS A 1 105 ? 29.240 16.349 34.176 1.00 91.94 105 CYS A N 1
ATOM 836 C CA . CYS A 1 105 ? 30.207 16.795 33.178 1.00 91.94 105 CYS A CA 1
ATOM 837 C C . CYS A 1 105 ? 31.420 15.858 33.220 1.00 91.94 105 CYS A C 1
ATOM 839 O O . CYS A 1 105 ? 32.403 16.128 33.911 1.00 91.94 105 CYS A O 1
ATOM 841 N N . PHE A 1 106 ? 31.297 14.710 32.554 1.00 91.38 106 PHE A N 1
ATOM 842 C CA . PHE A 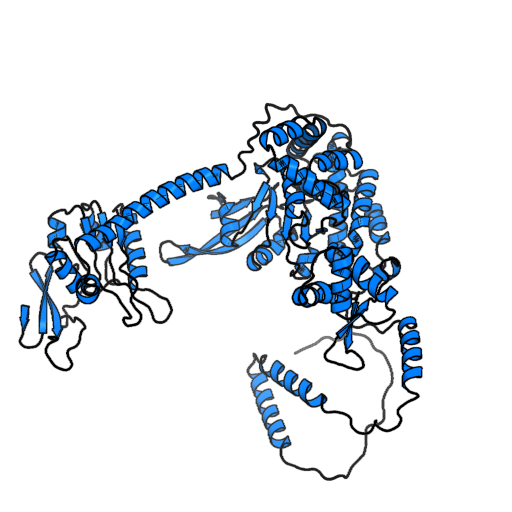1 106 ? 32.400 13.765 32.363 1.00 91.38 106 PHE A CA 1
ATOM 843 C C . PHE A 1 106 ? 33.153 14.052 31.072 1.00 91.38 106 PHE A C 1
ATOM 845 O O . PHE A 1 106 ? 32.695 14.829 30.225 1.00 91.38 106 PHE A O 1
ATOM 852 N N . ASP A 1 107 ? 34.305 13.411 30.937 1.00 88.50 107 ASP A N 1
ATOM 853 C CA . ASP A 1 107 ? 35.212 13.646 29.834 1.00 88.50 107 ASP A CA 1
ATOM 854 C C . ASP A 1 107 ? 34.552 13.261 28.503 1.00 88.50 107 ASP A C 1
ATOM 856 O O . ASP A 1 107 ? 33.643 12.423 28.424 1.00 88.50 107 ASP A O 1
ATOM 860 N N . ASN A 1 108 ? 34.980 13.923 27.431 1.00 83.88 108 ASN A N 1
ATOM 861 C CA . ASN A 1 108 ? 34.491 13.653 26.088 1.00 83.88 108 ASN A CA 1
ATOM 862 C C . ASN A 1 108 ? 35.578 12.935 25.280 1.00 83.88 108 ASN A C 1
ATOM 864 O O . ASN A 1 108 ? 36.509 13.571 24.783 1.00 83.88 108 ASN A O 1
ATOM 868 N N . ASP A 1 109 ? 35.456 11.609 25.171 1.00 78.81 109 ASP A N 1
ATOM 869 C CA . ASP A 1 109 ? 36.440 10.732 24.526 1.00 78.81 109 ASP A CA 1
ATOM 870 C C . ASP A 1 109 ? 36.035 10.358 23.081 1.00 78.81 109 ASP A C 1
ATOM 872 O O . ASP A 1 109 ? 34.858 10.123 22.790 1.00 78.81 109 ASP A O 1
ATOM 876 N N . LYS A 1 110 ? 37.015 10.200 22.178 1.00 67.12 110 LYS A N 1
ATOM 877 C CA . LYS A 1 110 ? 36.873 9.460 20.906 1.00 67.12 110 LYS A CA 1
ATOM 878 C C . LYS A 1 110 ? 37.302 8.006 21.136 1.00 67.12 110 LYS A C 1
ATOM 880 O O . LYS A 1 110 ? 38.478 7.672 21.005 1.00 67.12 110 LYS A O 1
ATOM 885 N N . GLY A 1 111 ? 36.384 7.119 21.519 1.00 58.03 111 GLY A N 1
ATOM 886 C CA . GLY A 1 111 ? 36.735 5.712 21.736 1.00 58.03 111 GLY A CA 1
ATOM 887 C C . GLY A 1 111 ? 37.184 4.999 20.456 1.00 58.03 111 GLY A C 1
ATOM 888 O O . GLY A 1 111 ? 36.787 5.347 19.344 1.00 58.03 111 GLY A O 1
ATOM 889 N N . LYS A 1 112 ? 37.985 3.934 20.616 1.00 49.97 112 LYS A N 1
ATOM 890 C CA . LYS A 1 112 ? 38.577 3.149 19.510 1.00 49.97 112 LYS A CA 1
ATOM 891 C C . LYS A 1 112 ? 37.552 2.440 18.598 1.00 49.97 112 LYS A C 1
ATOM 893 O O . LYS A 1 112 ? 37.939 1.998 17.523 1.00 49.97 112 LYS A O 1
ATOM 898 N N . ASN A 1 113 ? 36.276 2.376 18.998 1.00 48.03 113 ASN A N 1
ATOM 899 C CA . ASN A 1 113 ? 35.162 1.729 18.284 1.00 48.03 113 ASN A CA 1
ATOM 900 C C . ASN A 1 113 ? 33.925 2.641 18.119 1.00 48.03 113 ASN A C 1
ATOM 902 O O . ASN A 1 113 ? 32.809 2.139 18.046 1.00 48.03 113 ASN A O 1
ATOM 906 N N . TRP A 1 114 ? 34.088 3.972 18.083 1.00 49.81 114 TRP A N 1
ATOM 907 C CA . TRP A 1 114 ? 32.962 4.934 18.099 1.00 49.81 114 TRP A CA 1
ATOM 908 C C . TRP A 1 114 ? 32.177 5.005 19.430 1.00 49.81 114 TRP A C 1
ATOM 910 O O . TRP A 1 114 ? 31.199 5.746 19.520 1.00 49.81 114 TRP A O 1
ATOM 920 N N . ASP A 1 115 ? 32.628 4.292 20.470 1.00 57.00 115 ASP A N 1
ATOM 921 C CA . ASP A 1 115 ? 32.085 4.352 21.835 1.00 57.00 115 ASP A CA 1
ATOM 922 C C . ASP A 1 115 ? 32.577 5.609 22.584 1.00 57.00 115 ASP A C 1
ATOM 924 O O . ASP A 1 115 ? 33.729 6.017 22.424 1.00 57.00 115 ASP A O 1
ATOM 928 N N . ASN A 1 116 ? 31.743 6.205 23.443 1.00 67.94 116 ASN A N 1
ATOM 929 C CA . ASN A 1 116 ? 32.124 7.340 24.296 1.00 67.94 116 ASN A CA 1
ATOM 930 C C . ASN A 1 116 ? 31.779 7.027 25.765 1.00 67.94 116 ASN A C 1
ATOM 932 O O . ASN A 1 116 ? 30.712 7.414 26.252 1.00 67.94 116 ASN A O 1
ATOM 936 N N . PRO A 1 117 ? 32.653 6.289 26.475 1.00 72.00 117 PRO A N 1
ATOM 937 C CA . PRO A 1 117 ? 32.340 5.740 27.792 1.00 72.00 117 PRO A CA 1
ATOM 938 C C . PRO A 1 117 ? 32.052 6.822 28.841 1.00 72.00 117 PRO A C 1
ATOM 940 O O . PRO A 1 117 ? 31.187 6.609 29.693 1.00 72.00 117 PRO A O 1
ATOM 943 N N . GLY A 1 118 ? 32.715 7.982 28.771 1.00 74.62 118 GLY A N 1
ATOM 944 C CA . GLY A 1 118 ? 32.419 9.132 29.629 1.00 74.62 118 GLY A CA 1
ATOM 945 C C . GLY A 1 118 ? 30.978 9.614 29.448 1.00 74.62 118 GLY A C 1
ATOM 946 O O . GLY A 1 118 ? 30.216 9.694 30.413 1.00 74.62 118 GLY A O 1
ATOM 947 N N . GLN A 1 119 ? 30.544 9.824 28.203 1.00 82.25 119 GLN A N 1
ATOM 948 C CA . GLN A 1 119 ? 29.178 10.273 27.912 1.00 82.25 119 GLN A CA 1
ATOM 949 C C . GLN A 1 119 ? 28.115 9.206 28.200 1.00 82.25 119 GLN A C 1
ATOM 951 O O . GLN A 1 119 ? 27.059 9.531 28.748 1.00 82.25 119 GLN A O 1
ATOM 956 N N . ASP A 1 120 ? 28.398 7.934 27.922 1.00 81.50 120 ASP A N 1
ATOM 957 C CA . ASP A 1 120 ? 27.491 6.832 28.251 1.00 81.50 120 ASP A CA 1
ATOM 958 C C . ASP A 1 120 ? 27.270 6.715 29.767 1.00 81.50 120 ASP A C 1
ATOM 960 O O . ASP A 1 120 ? 26.147 6.475 30.223 1.00 81.50 120 ASP A O 1
ATOM 964 N N . ASN A 1 121 ? 28.322 6.917 30.568 1.00 82.94 121 ASN A N 1
ATOM 965 C CA . ASN A 1 121 ? 28.216 6.937 32.027 1.00 82.94 121 ASN A CA 1
ATOM 966 C C . ASN A 1 121 ? 27.500 8.195 32.538 1.00 82.94 121 ASN A C 1
ATOM 968 O O . ASN A 1 121 ? 26.691 8.081 33.462 1.00 82.94 121 ASN A O 1
ATOM 972 N N . SER A 1 122 ? 27.702 9.362 31.914 1.00 84.62 122 SER A N 1
ATOM 973 C CA . SER A 1 122 ? 26.941 10.574 32.247 1.00 84.62 122 SER A CA 1
ATOM 974 C C . SER A 1 122 ? 25.444 10.384 32.030 1.00 84.62 122 SER A C 1
ATOM 976 O O . SER A 1 122 ? 24.648 10.723 32.904 1.00 84.62 122 SER A O 1
ATOM 978 N N . VAL A 1 123 ? 25.037 9.811 30.890 1.00 83.31 123 VAL A N 1
ATOM 979 C CA . VAL A 1 123 ? 23.620 9.560 30.576 1.00 83.31 123 VAL A CA 1
ATOM 980 C C . VAL A 1 123 ? 22.999 8.610 31.598 1.00 83.31 123 VAL A C 1
ATOM 982 O O . VAL A 1 123 ? 21.942 8.922 32.150 1.00 83.31 123 VAL A O 1
ATOM 985 N N . LYS A 1 124 ? 23.681 7.503 31.918 1.00 85.25 124 LYS A N 1
ATOM 986 C CA . LYS A 1 124 ? 23.228 6.558 32.951 1.00 85.25 124 LYS A CA 1
ATOM 987 C C . LYS A 1 124 ? 23.067 7.239 34.307 1.00 85.25 124 LYS A C 1
ATOM 989 O O . LYS A 1 124 ? 22.043 7.064 34.964 1.00 85.25 124 LYS A O 1
ATOM 994 N N . LEU A 1 125 ? 24.043 8.048 34.719 1.00 85.44 125 LEU A N 1
ATOM 995 C CA . LEU A 1 125 ? 23.991 8.712 36.016 1.00 85.44 125 LEU A CA 1
ATOM 996 C C . LEU A 1 125 ? 22.867 9.759 36.070 1.00 85.44 125 LEU A C 1
ATOM 998 O O . LEU A 1 125 ? 22.133 9.811 37.054 1.00 85.44 125 LEU A O 1
ATOM 1002 N N . VAL A 1 126 ? 22.639 10.522 34.994 1.00 86.81 126 VAL A N 1
ATOM 1003 C CA . VAL A 1 126 ? 21.491 11.444 34.897 1.00 86.81 126 VAL A CA 1
ATOM 1004 C C . VAL A 1 126 ? 20.164 10.707 35.089 1.00 86.81 126 VAL A C 1
ATOM 1006 O O . VAL A 1 126 ? 19.266 11.219 35.761 1.00 86.81 126 VAL A O 1
ATOM 1009 N N . GLU A 1 127 ? 20.013 9.520 34.500 1.00 84.69 127 GLU A N 1
ATOM 1010 C CA . GLU A 1 127 ? 18.807 8.707 34.668 1.00 84.69 127 GLU A CA 1
ATOM 1011 C C . GLU A 1 127 ? 18.617 8.238 36.114 1.00 84.69 127 GLU A C 1
ATOM 1013 O O . GLU A 1 127 ? 17.499 8.316 36.627 1.00 84.69 127 GLU A O 1
ATOM 1018 N N . GLU A 1 128 ? 19.682 7.812 36.798 1.00 86.94 128 GLU A N 1
ATOM 1019 C CA . GLU A 1 128 ? 19.616 7.396 38.207 1.00 86.94 128 GLU A CA 1
ATOM 1020 C C . GLU A 1 128 ? 19.219 8.547 39.143 1.00 86.94 128 GLU A C 1
ATOM 1022 O O . GLU A 1 128 ? 18.361 8.374 40.011 1.00 86.94 128 GLU A O 1
ATOM 1027 N N . PHE A 1 129 ? 19.748 9.753 38.922 1.00 88.88 129 PHE A N 1
ATOM 1028 C CA . PHE A 1 129 ? 19.331 10.943 39.672 1.00 88.88 129 PHE A CA 1
ATOM 1029 C C . PHE A 1 129 ? 17.853 11.289 39.432 1.00 88.88 129 PHE A C 1
ATOM 1031 O O . PHE A 1 129 ? 17.109 11.548 40.383 1.00 88.88 129 PHE A O 1
ATOM 1038 N N . LYS A 1 130 ? 17.389 11.216 38.176 1.00 83.94 130 LYS A N 1
ATOM 1039 C CA . LYS A 1 130 ? 15.982 11.474 37.826 1.00 83.94 130 LYS A CA 1
ATOM 1040 C C . LYS A 1 130 ? 15.024 10.453 38.433 1.00 83.94 130 LYS A C 1
ATOM 1042 O O . LYS A 1 130 ? 13.933 10.838 38.849 1.00 83.94 130 LYS A O 1
ATOM 1047 N N . LYS A 1 131 ? 15.413 9.174 38.526 1.00 85.25 131 LYS A N 1
ATOM 1048 C CA . LYS A 1 131 ? 14.616 8.134 39.209 1.00 85.25 131 LYS A CA 1
ATOM 1049 C C . LYS A 1 131 ? 14.365 8.473 40.681 1.00 85.25 131 LYS A C 1
ATOM 1051 O O . LYS A 1 131 ? 13.330 8.089 41.213 1.00 85.25 131 LYS A O 1
ATOM 1056 N N . GLN A 1 132 ? 15.274 9.210 41.320 1.00 82.88 132 GLN A N 1
ATOM 1057 C CA . GLN A 1 132 ? 15.136 9.671 42.705 1.00 82.88 132 GLN A CA 1
ATOM 1058 C C . GLN A 1 132 ? 14.505 11.070 42.828 1.00 82.88 132 GLN A C 1
ATOM 1060 O O . GLN A 1 132 ? 14.508 11.649 43.912 1.00 82.88 132 GLN A O 1
ATOM 1065 N N . GLY A 1 133 ? 13.958 11.616 41.736 1.00 82.62 133 GLY A N 1
ATOM 1066 C CA . GLY A 1 133 ? 13.300 12.924 41.722 1.00 82.62 133 GLY A CA 1
ATOM 1067 C C . GLY A 1 133 ? 14.257 14.119 41.737 1.00 82.62 133 GLY A C 1
ATOM 1068 O O . GLY A 1 133 ? 13.801 15.243 41.919 1.00 82.62 133 GLY A O 1
ATOM 1069 N N . ILE A 1 134 ? 15.561 13.905 41.534 1.00 84.75 134 ILE A N 1
ATOM 1070 C CA . ILE A 1 134 ? 16.562 14.977 41.506 1.00 84.75 134 ILE A CA 1
ATOM 1071 C C . ILE A 1 134 ? 16.751 15.451 40.063 1.00 84.75 134 ILE A C 1
ATOM 1073 O O . ILE A 1 134 ? 16.900 14.658 39.128 1.00 84.75 134 ILE A O 1
ATOM 1077 N N . ASN A 1 135 ? 16.747 16.768 39.867 1.00 85.31 135 ASN A N 1
ATOM 1078 C CA . ASN A 1 135 ? 16.933 17.370 38.555 1.00 85.31 135 ASN A CA 1
ATOM 1079 C C . ASN A 1 135 ? 18.402 17.282 38.118 1.00 85.31 135 ASN A C 1
ATOM 1081 O O . ASN A 1 135 ? 19.217 18.126 38.484 1.00 85.31 135 ASN A O 1
ATOM 1085 N N . ALA A 1 136 ? 18.730 16.268 37.315 1.00 87.56 136 ALA A N 1
ATOM 1086 C CA . ALA A 1 136 ? 20.058 16.101 36.732 1.00 87.56 136 ALA A CA 1
ATOM 1087 C C . ALA A 1 136 ? 20.091 16.336 35.213 1.00 87.56 136 ALA A C 1
ATOM 1089 O O . ALA A 1 136 ? 19.147 15.990 34.486 1.00 87.56 136 ALA A O 1
ATOM 1090 N N . VAL A 1 137 ? 21.204 16.887 34.724 1.00 87.69 137 VAL A N 1
ATOM 1091 C CA . VAL A 1 137 ? 21.475 17.159 33.303 1.00 87.69 137 VAL A CA 1
ATOM 1092 C C . VAL A 1 137 ? 22.871 16.676 32.909 1.00 87.69 137 VAL A C 1
ATOM 1094 O O . VAL A 1 137 ? 23.801 16.785 33.700 1.00 87.69 137 VAL A O 1
ATOM 1097 N N . ASN A 1 138 ? 23.016 16.142 31.691 1.00 89.06 138 ASN A N 1
ATOM 1098 C CA . ASN A 1 138 ? 24.321 15.779 31.130 1.00 89.06 138 ASN A CA 1
ATOM 1099 C C . ASN A 1 138 ? 24.879 16.992 30.387 1.00 89.06 138 ASN A C 1
ATOM 1101 O O . ASN A 1 138 ? 24.227 17.476 29.464 1.00 89.06 138 ASN A O 1
ATOM 1105 N N . VAL A 1 139 ? 26.060 17.452 30.776 1.00 88.50 139 VAL A N 1
ATOM 1106 C CA . VAL A 1 139 ? 26.768 18.579 30.176 1.00 88.50 139 VAL A CA 1
ATOM 1107 C C . VAL A 1 139 ? 27.920 18.022 29.353 1.00 88.50 139 VAL A C 1
ATOM 1109 O O . VAL A 1 139 ? 28.839 17.406 29.886 1.00 88.50 139 VAL A O 1
ATOM 1112 N N . LYS A 1 140 ? 27.857 18.238 28.038 1.00 86.75 140 LYS A N 1
ATOM 1113 C CA . LYS A 1 140 ? 28.848 17.718 27.098 1.00 86.75 140 LYS A CA 1
ATOM 1114 C C . LYS A 1 140 ? 29.929 18.770 26.829 1.00 86.75 140 LYS A C 1
ATOM 1116 O O . LYS A 1 140 ? 29.610 19.864 26.368 1.00 86.75 140 LYS A O 1
ATOM 1121 N N . LEU A 1 141 ? 31.192 18.428 27.085 1.00 86.44 141 LEU A N 1
ATOM 1122 C CA . LEU A 1 141 ? 32.355 19.219 26.661 1.00 86.44 141 LEU A CA 1
ATOM 1123 C C . LEU A 1 141 ? 32.496 19.214 25.121 1.00 86.44 141 LEU A C 1
ATOM 1125 O O . LEU A 1 141 ? 31.950 18.326 24.465 1.00 86.44 141 LEU A O 1
ATOM 1129 N N . PRO A 1 142 ? 33.218 20.173 24.509 1.00 83.44 142 PRO A N 1
ATOM 1130 C CA . PRO A 1 142 ? 33.487 20.166 23.070 1.00 83.44 142 PRO A CA 1
ATOM 1131 C C . PRO A 1 142 ? 34.095 18.844 22.595 1.00 83.44 142 PRO A C 1
ATOM 1133 O O . PRO A 1 142 ? 34.778 18.155 23.356 1.00 83.44 142 PRO A O 1
ATOM 1136 N N . ASP A 1 143 ? 33.842 18.479 21.339 1.00 80.81 143 ASP A N 1
ATOM 1137 C CA . ASP A 1 143 ? 34.469 17.293 20.760 1.00 80.81 143 ASP A CA 1
ATOM 1138 C C . ASP A 1 143 ? 35.988 17.498 20.645 1.00 80.81 143 ASP A C 1
ATOM 1140 O O . ASP A 1 143 ? 36.428 18.599 20.295 1.00 80.81 143 ASP A O 1
ATOM 1144 N N . PRO A 1 144 ? 36.802 16.471 20.953 1.00 72.06 144 PRO A N 1
ATOM 1145 C CA . PRO A 1 144 ? 38.247 16.588 20.836 1.00 72.06 144 PRO A CA 1
ATOM 1146 C C . PRO A 1 144 ? 38.663 16.894 19.394 1.00 72.06 144 PRO A C 1
ATOM 1148 O O . PRO A 1 144 ? 38.080 16.374 18.437 1.00 72.06 144 PRO A O 1
ATOM 1151 N N . ASP A 1 145 ? 39.696 17.718 19.229 1.00 66.19 145 ASP A N 1
ATOM 1152 C CA . ASP A 1 145 ? 40.264 18.039 17.916 1.00 66.19 145 ASP A CA 1
ATOM 1153 C C . ASP A 1 145 ? 41.068 16.846 17.345 1.00 66.19 145 ASP A C 1
ATOM 1155 O O . ASP A 1 145 ? 41.161 15.787 17.965 1.00 66.19 145 ASP A O 1
ATOM 1159 N N . VAL A 1 146 ? 41.636 16.962 16.144 1.00 59.66 146 VAL A N 1
ATOM 1160 C CA . VAL A 1 146 ? 42.402 15.887 15.475 1.00 59.66 146 VAL A CA 1
ATOM 1161 C C . VAL A 1 146 ? 43.641 15.457 16.281 1.00 59.66 146 VAL A C 1
ATOM 1163 O O . VAL A 1 146 ? 44.092 14.325 16.154 1.00 59.66 146 VAL A O 1
ATOM 1166 N N . ASN A 1 147 ? 44.158 16.337 17.144 1.00 57.09 147 ASN A N 1
ATOM 1167 C CA . ASN A 1 147 ? 45.382 16.121 17.926 1.00 57.09 147 ASN A CA 1
ATOM 1168 C C . ASN A 1 147 ? 45.138 15.678 19.383 1.00 57.09 147 ASN A C 1
ATOM 1170 O O . ASN A 1 147 ? 46.094 15.602 20.155 1.00 57.09 147 ASN A O 1
ATOM 1174 N N . SER A 1 148 ? 43.887 15.430 19.783 1.00 63.22 148 SER A N 1
ATOM 1175 C CA . SER A 1 148 ? 43.552 14.913 21.115 1.00 63.22 148 SER A CA 1
ATOM 1176 C C . SER A 1 148 ? 42.529 13.791 20.998 1.00 63.22 148 SER A C 1
ATOM 1178 O O . SER A 1 148 ? 41.592 13.884 20.212 1.00 63.22 148 SER A O 1
ATOM 1180 N N . ASP A 1 149 ? 42.670 12.749 21.811 1.00 67.00 149 ASP A N 1
ATOM 1181 C CA . ASP A 1 149 ? 41.705 11.641 21.858 1.00 67.00 149 ASP A CA 1
ATOM 1182 C C . ASP A 1 149 ? 40.598 11.875 22.904 1.00 67.00 149 ASP A C 1
ATOM 1184 O O . ASP A 1 149 ? 39.620 11.130 22.961 1.00 67.00 149 ASP A O 1
ATOM 1188 N N . LYS A 1 150 ? 40.744 12.924 23.725 1.00 79.69 150 LYS A N 1
ATOM 1189 C CA . LYS A 1 150 ? 39.901 13.234 24.886 1.00 79.69 150 LYS A CA 1
ATOM 1190 C C . LYS A 1 150 ? 39.898 14.734 25.183 1.00 79.69 150 LYS A C 1
ATOM 1192 O O . LYS A 1 150 ? 40.907 15.405 24.964 1.00 79.69 150 LYS A O 1
ATOM 1197 N N . VAL A 1 151 ? 38.778 15.253 25.681 1.00 83.19 151 VAL A N 1
ATOM 1198 C CA . VAL A 1 151 ? 38.694 16.576 26.323 1.00 83.19 151 VAL A CA 1
ATOM 1199 C C . VAL A 1 151 ? 38.143 16.389 27.730 1.00 83.19 151 VAL A C 1
ATOM 1201 O O . VAL A 1 151 ? 37.012 15.929 27.879 1.00 83.19 151 VAL A O 1
ATOM 1204 N N . ASP A 1 152 ? 38.933 16.752 28.737 1.00 87.12 152 ASP A N 1
ATOM 1205 C CA . ASP A 1 152 ? 38.502 16.868 30.134 1.00 87.12 152 ASP A CA 1
ATOM 1206 C C . ASP A 1 152 ? 38.254 18.346 30.517 1.00 87.12 152 ASP A C 1
ATOM 1208 O O . ASP A 1 152 ? 38.448 19.270 29.714 1.00 87.12 152 ASP A O 1
ATOM 1212 N N . ILE A 1 153 ? 37.751 18.597 31.729 1.00 89.31 153 ILE A N 1
ATOM 1213 C CA . ILE A 1 153 ? 37.445 19.965 32.187 1.00 89.31 153 ILE A CA 1
ATOM 1214 C C . ILE A 1 153 ? 38.727 20.798 32.294 1.00 89.31 153 ILE A C 1
ATOM 1216 O O . ILE A 1 153 ? 38.732 21.984 31.953 1.00 89.31 153 ILE A O 1
ATOM 1220 N N . THR A 1 154 ? 39.821 20.189 32.740 1.00 87.12 154 THR A N 1
ATOM 1221 C CA . THR A 1 154 ? 41.125 20.850 32.818 1.00 87.12 154 THR A CA 1
ATOM 1222 C C . THR A 1 154 ? 41.593 21.324 31.436 1.00 87.12 154 THR A C 1
ATOM 1224 O O . THR A 1 154 ? 41.994 22.480 31.279 1.00 87.12 154 THR A O 1
ATOM 1227 N N . ASP A 1 155 ? 41.459 20.488 30.410 1.00 85.81 155 ASP A N 1
ATOM 1228 C CA . ASP A 1 155 ? 41.765 20.795 29.015 1.00 85.81 155 ASP A CA 1
ATOM 1229 C C . ASP A 1 155 ? 40.857 21.895 28.460 1.00 85.81 155 ASP A C 1
ATOM 1231 O O . ASP A 1 155 ? 41.331 22.773 27.733 1.00 85.81 155 ASP A O 1
ATOM 1235 N N . TYR A 1 156 ? 39.577 21.908 28.843 1.00 88.00 156 TYR A N 1
ATOM 1236 C CA . TYR A 1 156 ? 38.640 22.960 28.453 1.00 88.00 156 TYR A CA 1
ATOM 1237 C C . TYR A 1 156 ? 39.118 24.355 28.889 1.00 88.00 156 TYR A C 1
ATOM 1239 O O . TYR A 1 156 ? 39.098 25.295 28.093 1.00 88.00 156 TYR A O 1
ATOM 1247 N N . PHE A 1 157 ? 39.605 24.502 30.122 1.00 86.81 157 PHE A N 1
ATOM 1248 C CA . PHE A 1 157 ? 40.102 25.792 30.610 1.00 86.81 157 PHE A CA 1
ATOM 1249 C C . PHE A 1 157 ? 41.535 26.093 30.152 1.00 86.81 157 PHE A C 1
ATOM 1251 O O . PHE A 1 157 ? 41.820 27.215 29.737 1.00 86.81 157 PHE A O 1
ATOM 1258 N N . ILE A 1 158 ? 42.440 25.112 30.214 1.00 84.56 158 ILE A N 1
ATOM 1259 C CA . ILE A 1 158 ? 43.880 25.343 30.021 1.00 84.56 158 ILE A CA 1
ATOM 1260 C C . ILE A 1 158 ? 44.287 25.229 28.549 1.00 84.56 158 ILE A C 1
ATOM 1262 O O . ILE A 1 158 ? 44.978 26.111 28.044 1.00 84.56 158 ILE A O 1
ATOM 1266 N N . LYS A 1 159 ? 43.876 24.165 27.846 1.00 82.38 159 LYS A N 1
ATOM 1267 C CA . LYS A 1 159 ? 44.271 23.940 26.442 1.00 82.38 159 LYS A CA 1
ATOM 1268 C C . LYS A 1 159 ? 43.392 24.715 25.466 1.00 82.38 159 LYS A C 1
ATOM 1270 O O . LYS A 1 159 ? 43.913 25.303 24.524 1.00 82.38 159 LYS A O 1
ATOM 1275 N N . LEU A 1 160 ? 42.074 24.725 25.685 1.00 81.75 160 LEU A N 1
ATOM 1276 C CA . LEU A 1 160 ? 41.126 25.440 24.818 1.00 81.75 160 LEU A CA 1
ATOM 1277 C C . LEU A 1 160 ? 40.969 26.925 25.191 1.00 81.75 160 LEU A C 1
ATOM 1279 O O . LEU A 1 160 ? 40.293 27.661 24.470 1.00 81.75 160 LEU A O 1
ATOM 1283 N N . GLY A 1 161 ? 41.576 27.368 26.300 1.00 82.56 161 GLY A N 1
ATOM 1284 C CA . GLY A 1 161 ? 41.589 28.768 26.735 1.00 82.56 161 GLY A CA 1
ATOM 1285 C C . GLY A 1 161 ? 40.205 29.335 27.057 1.00 82.56 161 GLY A C 1
ATOM 1286 O O . GLY A 1 161 ? 39.994 30.542 26.927 1.00 82.56 161 GLY A O 1
ATOM 1287 N N . LYS A 1 162 ? 39.240 28.478 27.411 1.00 87.12 162 LYS A N 1
ATOM 1288 C CA . LYS A 1 162 ? 37.856 28.889 27.652 1.00 87.12 162 LYS A CA 1
ATOM 1289 C C . LYS A 1 162 ? 37.690 29.560 29.004 1.00 87.12 162 LYS A C 1
ATOM 1291 O O . LYS A 1 162 ? 38.362 29.242 29.979 1.00 87.12 162 LYS A O 1
ATOM 1296 N N . THR A 1 163 ? 36.764 30.505 29.059 1.00 88.44 163 THR A N 1
ATOM 1297 C CA . THR A 1 163 ? 36.484 31.306 30.251 1.00 88.44 163 THR A CA 1
ATOM 1298 C C . THR A 1 163 ? 35.443 30.645 31.155 1.00 88.44 163 THR A C 1
ATOM 1300 O O . THR A 1 163 ? 34.619 29.833 30.723 1.00 88.44 163 THR A O 1
ATOM 1303 N N . LYS A 1 164 ? 35.424 31.053 32.431 1.00 87.56 164 LYS A N 1
ATOM 1304 C CA . LYS A 1 164 ? 34.374 30.678 33.395 1.00 87.56 164 LYS A CA 1
ATOM 1305 C C . LYS A 1 164 ? 32.967 31.028 32.883 1.00 87.56 164 LYS A C 1
ATOM 1307 O O . LYS A 1 164 ? 32.035 30.252 33.063 1.00 87.56 164 LYS A O 1
ATOM 1312 N N . GLU A 1 165 ? 32.810 32.162 32.201 1.00 84.62 165 GLU A N 1
ATOM 1313 C CA . GLU A 1 165 ? 31.530 32.584 31.616 1.00 84.62 165 GLU A CA 1
ATOM 1314 C C . GLU A 1 165 ? 31.067 31.651 30.490 1.00 84.62 165 GLU A C 1
ATOM 1316 O O . GLU A 1 165 ? 29.893 31.285 30.427 1.00 84.62 165 GLU A O 1
ATOM 1321 N N . GLU A 1 166 ? 31.980 31.225 29.614 1.00 84.06 166 GLU A N 1
ATOM 1322 C CA . GLU A 1 166 ? 31.681 30.247 28.563 1.00 84.06 166 GLU A CA 1
ATOM 1323 C C . GLU A 1 166 ? 31.302 28.883 29.148 1.00 84.06 166 GLU A C 1
ATOM 1325 O O . GLU A 1 166 ? 30.366 28.252 28.659 1.00 84.06 166 GLU A O 1
ATOM 1330 N N . PHE A 1 167 ? 31.973 28.443 30.218 1.00 88.19 167 PHE A N 1
ATOM 1331 C CA . PHE A 1 167 ? 31.588 27.220 30.925 1.00 88.19 167 PHE A CA 1
ATOM 1332 C C . PHE A 1 167 ? 30.202 27.348 31.580 1.00 88.19 167 PHE A C 1
ATOM 1334 O O . PHE A 1 167 ? 29.385 26.439 31.472 1.00 88.19 167 PHE A O 1
ATOM 1341 N N . GLY A 1 168 ? 29.878 28.504 32.173 1.00 85.25 168 GLY A N 1
ATOM 1342 C CA . GLY A 1 168 ? 28.531 28.799 32.681 1.00 85.25 168 GLY A CA 1
ATOM 1343 C C . GLY A 1 168 ? 27.449 28.684 31.602 1.00 85.25 168 GLY A C 1
ATOM 1344 O O . GLY A 1 168 ? 26.436 28.018 31.806 1.00 85.25 168 GLY A O 1
ATOM 1345 N N . LYS A 1 169 ? 27.702 29.227 30.403 1.00 83.38 169 LYS A N 1
ATOM 1346 C CA . LYS A 1 169 ? 26.790 29.081 29.254 1.00 83.38 169 LYS A CA 1
ATOM 1347 C C . LYS A 1 169 ? 26.602 27.619 28.846 1.00 83.38 169 LYS A C 1
ATOM 1349 O O . LYS A 1 169 ? 25.487 27.239 28.496 1.00 83.38 169 LYS A O 1
ATOM 1354 N N . LEU A 1 170 ? 27.654 26.802 28.913 1.00 83.88 170 LEU A N 1
ATOM 1355 C CA . LEU A 1 170 ? 27.575 25.366 28.631 1.00 83.88 170 LEU A CA 1
ATOM 1356 C C . LEU A 1 170 ? 26.659 24.642 29.634 1.00 83.88 170 LEU A C 1
ATOM 1358 O O . LEU A 1 170 ? 25.831 23.826 29.232 1.00 83.88 170 LEU A O 1
ATOM 1362 N N . LEU A 1 171 ? 26.738 25.000 30.922 1.00 82.31 171 LEU A N 1
ATOM 1363 C CA . LEU A 1 171 ? 25.843 24.485 31.967 1.00 82.31 171 LEU A CA 1
ATOM 1364 C C . LEU A 1 171 ? 24.375 24.910 31.731 1.00 82.31 171 LEU A C 1
ATOM 1366 O O . LEU A 1 171 ? 23.448 24.160 32.066 1.00 82.31 171 LEU A O 1
ATOM 1370 N N . ASP A 1 172 ? 24.138 26.089 31.149 1.00 73.69 172 ASP A N 1
ATOM 1371 C CA . ASP A 1 172 ? 22.800 26.663 30.932 1.00 73.69 172 ASP A CA 1
ATOM 1372 C C . ASP A 1 172 ? 22.121 26.233 29.622 1.00 73.69 172 ASP A C 1
ATOM 1374 O O . ASP A 1 172 ? 20.896 26.068 29.587 1.00 73.69 172 ASP A O 1
ATOM 1378 N N . GLN A 1 173 ? 22.886 25.975 28.555 1.00 61.75 173 GLN A N 1
ATOM 1379 C CA . GLN A 1 173 ? 22.368 25.517 27.254 1.00 61.75 173 GLN A CA 1
ATOM 1380 C C . GLN A 1 173 ? 21.535 24.226 27.373 1.00 61.75 173 GLN A C 1
ATOM 1382 O O . GLN A 1 173 ? 20.534 24.051 26.672 1.00 61.75 173 GLN A O 1
ATOM 1387 N N . THR A 1 174 ? 21.853 23.370 28.344 1.00 53.19 174 THR A N 1
ATOM 1388 C CA . THR A 1 174 ? 21.110 22.145 28.675 1.00 53.19 174 THR A CA 1
ATOM 1389 C C . THR A 1 174 ? 19.703 22.366 29.251 1.00 53.19 174 THR A C 1
ATOM 1391 O O . THR A 1 174 ? 18.849 21.488 29.111 1.00 53.19 174 THR A O 1
ATOM 1394 N N . ASN A 1 175 ? 19.405 23.536 29.832 1.00 45.31 175 ASN A N 1
ATOM 1395 C CA . ASN A 1 175 ? 18.058 23.886 30.316 1.00 45.31 175 ASN A CA 1
ATOM 1396 C C . ASN A 1 175 ? 17.152 24.428 29.194 1.00 45.31 175 ASN A C 1
ATOM 1398 O O . ASN A 1 175 ? 15.938 24.200 29.205 1.00 45.31 175 ASN A O 1
ATOM 1402 N N . ILE A 1 176 ? 17.732 25.104 28.198 1.00 41.72 176 ILE A N 1
ATOM 1403 C CA . ILE A 1 176 ? 16.997 25.666 27.055 1.00 41.72 176 ILE A CA 1
ATOM 1404 C C . ILE A 1 176 ? 16.585 24.555 26.091 1.00 41.72 176 ILE A C 1
ATOM 1406 O O . ILE A 1 176 ? 15.427 24.497 25.686 1.00 41.72 176 ILE A O 1
ATOM 1410 N N . VAL A 1 177 ? 17.485 23.612 25.801 1.00 39.47 177 VAL A N 1
ATOM 1411 C CA . VAL A 1 177 ? 17.181 22.461 24.939 1.00 39.47 177 VAL A CA 1
ATOM 1412 C C . VAL A 1 177 ? 16.074 21.597 25.544 1.00 39.47 177 VAL A C 1
ATOM 1414 O O . VAL A 1 177 ? 15.229 21.117 24.804 1.00 39.47 177 VAL A O 1
ATOM 1417 N N . LYS A 1 178 ? 15.985 21.455 26.873 1.00 40.16 178 LYS A N 1
ATOM 1418 C CA . LYS A 1 178 ? 14.897 20.696 27.510 1.00 40.16 178 LYS A CA 1
ATOM 1419 C C . LYS A 1 178 ? 13.554 21.429 27.452 1.00 40.16 178 LYS A C 1
ATOM 1421 O O . LYS A 1 178 ? 12.571 20.797 27.100 1.00 40.16 178 LYS A O 1
ATOM 1426 N N . ARG A 1 179 ? 13.503 22.750 27.683 1.00 43.69 179 ARG A N 1
ATOM 1427 C CA . ARG A 1 179 ? 12.265 23.543 27.507 1.00 43.69 179 ARG A CA 1
ATOM 1428 C C . ARG A 1 179 ? 11.816 23.616 26.050 1.00 43.69 179 ARG A C 1
ATOM 1430 O O . ARG A 1 179 ? 10.623 23.541 25.782 1.00 43.69 179 ARG A O 1
ATOM 1437 N N . ILE A 1 180 ? 12.759 23.705 25.115 1.00 40.66 180 ILE A N 1
ATOM 1438 C CA . ILE A 1 180 ? 12.483 23.677 23.677 1.00 40.66 180 ILE A CA 1
ATOM 1439 C C . ILE A 1 180 ? 12.075 22.270 23.241 1.00 40.66 180 ILE A C 1
ATOM 1441 O O . ILE A 1 180 ? 11.127 22.149 22.491 1.00 40.66 180 ILE A O 1
ATOM 1445 N N . ILE A 1 181 ? 12.701 21.195 23.726 1.00 40.47 181 ILE A N 1
ATOM 1446 C CA . ILE A 1 181 ? 12.313 19.817 23.389 1.00 40.47 181 ILE A CA 1
ATOM 1447 C C . ILE A 1 181 ? 11.014 19.413 24.082 1.00 40.47 181 ILE A C 1
ATOM 1449 O O . ILE A 1 181 ? 10.255 18.676 23.481 1.00 40.47 181 ILE A O 1
ATOM 1453 N N . GLU A 1 182 ? 10.720 19.856 25.302 1.00 43.69 182 GLU A N 1
ATOM 1454 C CA . GLU A 1 182 ? 9.434 19.605 25.970 1.00 43.69 182 GLU A CA 1
ATOM 1455 C C . GLU A 1 182 ? 8.325 20.453 25.348 1.00 43.69 182 GLU A C 1
ATOM 1457 O O . GLU A 1 182 ? 7.241 19.931 25.119 1.00 43.69 182 GLU A O 1
ATOM 1462 N N . GLY A 1 183 ? 8.615 21.701 24.968 1.00 43.22 183 GLY A N 1
ATOM 1463 C CA . GLY A 1 183 ? 7.731 22.539 24.158 1.00 43.22 183 GLY A CA 1
ATOM 1464 C C . GLY A 1 183 ? 7.478 21.934 22.778 1.00 43.22 183 GLY A C 1
ATOM 1465 O O . GLY A 1 183 ? 6.333 21.743 22.410 1.00 43.22 183 GLY A O 1
ATOM 1466 N N . ILE A 1 184 ? 8.523 21.507 22.065 1.00 41.00 184 ILE A N 1
ATOM 1467 C CA . ILE A 1 184 ? 8.436 20.841 20.758 1.00 41.00 184 ILE A CA 1
ATOM 1468 C C . ILE A 1 184 ? 7.835 19.447 20.889 1.00 41.00 184 ILE A C 1
ATOM 1470 O O . ILE A 1 184 ? 7.157 19.031 19.972 1.00 41.00 184 ILE A O 1
ATOM 1474 N N . LYS A 1 185 ? 8.056 18.688 21.966 1.00 42.84 185 LYS A N 1
ATOM 1475 C CA . LYS A 1 185 ? 7.425 17.374 22.167 1.00 42.84 185 LYS A CA 1
ATOM 1476 C C . LYS A 1 185 ? 5.971 17.537 22.535 1.00 42.84 185 LYS A C 1
ATOM 1478 O O . LYS A 1 185 ? 5.187 16.744 22.058 1.00 42.84 185 LYS A O 1
ATOM 1483 N N . LYS A 1 186 ? 5.600 18.534 23.334 1.00 44.78 186 LYS A N 1
ATOM 1484 C CA . LYS A 1 186 ? 4.202 18.815 23.648 1.00 44.78 186 LYS A CA 1
ATOM 1485 C C . LYS A 1 186 ? 3.485 19.345 22.412 1.00 44.78 186 LYS A C 1
ATOM 1487 O O . LYS A 1 186 ? 2.510 18.748 22.004 1.00 44.78 186 LYS A O 1
ATOM 1492 N N . GLU A 1 187 ? 4.069 20.312 21.713 1.00 42.56 187 GLU A N 1
ATOM 1493 C CA . GLU A 1 187 ? 3.538 20.858 20.464 1.00 42.56 187 GLU A CA 1
ATOM 1494 C C . GLU A 1 187 ? 3.568 19.832 19.320 1.00 42.56 187 GLU A C 1
ATOM 1496 O O . GLU A 1 187 ? 2.642 19.799 18.525 1.00 42.56 187 GLU A O 1
ATOM 1501 N N . LYS A 1 188 ? 4.582 18.957 19.224 1.00 44.12 188 LYS A N 1
ATOM 1502 C CA . LYS A 1 188 ? 4.618 17.855 18.248 1.00 44.12 188 LYS A CA 1
ATOM 1503 C C . LYS A 1 188 ? 3.752 16.690 18.656 1.00 44.12 188 LYS A C 1
ATOM 1505 O O . LYS A 1 188 ? 3.306 16.054 17.734 1.00 44.12 188 LYS A O 1
ATOM 1510 N N . LEU A 1 189 ? 3.531 16.372 19.930 1.00 38.38 189 LEU A N 1
ATOM 1511 C CA . LEU A 1 189 ? 2.632 15.294 20.363 1.00 38.38 189 LEU A CA 1
ATOM 1512 C C . LEU A 1 189 ? 1.179 15.759 20.261 1.00 38.38 189 LEU A C 1
ATOM 1514 O O . LEU A 1 189 ? 0.362 14.997 19.776 1.00 38.38 189 LEU A O 1
ATOM 1518 N N . GLU A 1 190 ? 0.889 17.018 20.593 1.00 44.56 190 GLU A N 1
ATOM 1519 C CA . GLU A 1 190 ? -0.387 17.687 20.319 1.00 44.56 190 GLU A CA 1
ATOM 1520 C C . GLU A 1 190 ? -0.595 17.829 18.808 1.00 44.56 190 GLU A C 1
ATOM 1522 O O . GLU A 1 190 ? -1.664 17.487 18.323 1.00 44.56 190 GLU A O 1
ATOM 1527 N N . LYS A 1 191 ? 0.435 18.193 18.024 1.00 40.47 191 LYS A N 1
ATOM 1528 C CA . LYS A 1 191 ? 0.374 18.123 16.554 1.00 40.47 191 LYS A CA 1
ATOM 1529 C C . LYS A 1 191 ? 0.302 16.687 16.043 1.00 40.47 191 LYS A C 1
ATOM 1531 O O . LYS A 1 191 ? -0.414 16.482 15.096 1.00 40.47 191 LYS A O 1
ATOM 1536 N N . TYR A 1 192 ? 0.954 15.679 16.621 1.00 33.97 192 TYR A N 1
ATOM 1537 C CA . TYR A 1 192 ? 0.879 14.278 16.160 1.00 33.97 192 TYR A CA 1
ATOM 1538 C C . TYR A 1 192 ? -0.488 13.671 16.492 1.00 33.97 192 TYR A C 1
ATOM 1540 O O . TYR A 1 192 ? -1.017 12.895 15.709 1.00 33.97 192 TYR A O 1
ATOM 1548 N N . GLN A 1 193 ? -1.084 14.061 17.620 1.00 37.12 193 GLN A N 1
ATOM 1549 C CA . GLN A 1 193 ? -2.463 13.751 18.001 1.00 37.12 193 GLN A CA 1
ATOM 1550 C C . GLN A 1 193 ? -3.487 14.593 17.218 1.00 37.12 193 GLN A C 1
ATOM 1552 O O . GLN A 1 193 ? -4.625 14.164 17.076 1.00 37.12 193 GLN A O 1
ATOM 1557 N N . ALA A 1 194 ? -3.087 15.746 16.670 1.00 37.91 194 ALA A N 1
ATOM 1558 C CA . ALA A 1 194 ? -3.875 16.540 15.721 1.00 37.91 194 ALA A CA 1
ATOM 1559 C C . ALA A 1 194 ? -3.630 16.171 14.235 1.00 37.91 194 ALA A C 1
ATOM 1561 O O . ALA A 1 194 ? -4.411 16.574 13.379 1.00 37.91 194 ALA A O 1
ATOM 1562 N N . ILE A 1 195 ? -2.551 15.433 13.927 1.00 32.50 195 ILE A N 1
ATOM 1563 C CA . ILE A 1 195 ? -2.139 14.934 12.595 1.00 32.50 195 ILE A CA 1
ATOM 1564 C C . ILE A 1 195 ? -2.528 13.458 12.410 1.00 32.50 195 ILE A C 1
ATOM 1566 O O . ILE A 1 195 ? -2.687 13.021 11.272 1.00 32.50 195 ILE A O 1
ATOM 1570 N N . GLN A 1 196 ? -2.789 12.697 13.485 1.00 29.62 196 GLN A N 1
ATOM 1571 C CA . GLN A 1 196 ? -3.884 11.719 13.430 1.00 29.62 196 GLN A CA 1
ATOM 1572 C C . GLN A 1 196 ? -5.055 12.497 12.840 1.00 29.62 196 GLN A C 1
ATOM 1574 O O . GLN A 1 196 ? -5.374 13.532 13.427 1.00 29.62 196 GLN A O 1
ATOM 1579 N N . PRO A 1 197 ? -5.600 12.126 11.670 1.00 31.16 197 PRO A N 1
ATOM 1580 C CA . PRO A 1 197 ? -6.595 12.947 11.011 1.00 31.16 197 PRO A CA 1
ATOM 1581 C C . PRO A 1 197 ? -7.706 13.251 12.014 1.00 31.16 197 PRO A C 1
ATOM 1583 O O . PRO A 1 197 ? -8.573 12.419 12.259 1.00 31.16 197 PRO A O 1
ATOM 1586 N N . GLN A 1 198 ? -7.720 14.475 12.555 1.00 33.72 198 GLN A N 1
ATOM 1587 C CA . GLN A 1 198 ? -8.901 15.076 13.159 1.00 33.72 198 GLN A CA 1
ATOM 1588 C C . GLN A 1 198 ? -9.866 15.443 12.026 1.00 33.72 198 GLN A C 1
ATOM 1590 O O . GLN A 1 198 ? -10.384 16.544 11.928 1.00 33.72 198 GLN A O 1
ATOM 1595 N N . ASN A 1 199 ? -10.134 14.467 11.167 1.00 32.72 199 ASN A N 1
ATOM 1596 C CA . ASN A 1 199 ? -11.411 14.296 10.521 1.00 32.72 199 ASN A CA 1
ATOM 1597 C C . ASN A 1 199 ? -12.289 13.504 11.501 1.00 32.72 199 ASN A C 1
ATOM 1599 O O . ASN A 1 199 ? -12.939 12.536 11.117 1.00 32.72 199 ASN A O 1
ATOM 1603 N N . ASN A 1 200 ? -12.373 13.954 12.759 1.00 32.88 200 ASN A N 1
ATOM 1604 C CA . ASN A 1 200 ? -13.640 13.834 13.458 1.00 32.88 200 ASN A CA 1
ATOM 1605 C C . ASN A 1 200 ? -14.581 14.780 12.712 1.00 32.88 200 ASN A C 1
ATOM 1607 O O . ASN A 1 200 ? -14.865 15.891 13.152 1.00 32.88 200 ASN A O 1
ATOM 1611 N N . ARG A 1 201 ? -15.060 14.344 11.540 1.00 39.28 201 ARG A N 1
ATOM 1612 C CA . ARG A 1 201 ? -16.418 14.707 11.192 1.00 39.28 201 ARG A CA 1
ATOM 1613 C C . ARG A 1 201 ? -17.218 14.131 12.345 1.00 39.28 201 ARG A C 1
ATOM 1615 O O . ARG A 1 201 ? -17.426 12.922 12.401 1.00 39.28 201 ARG A O 1
ATOM 1622 N N . GLU A 1 202 ? -17.626 14.981 13.277 1.00 38.91 202 GLU A N 1
ATOM 1623 C CA . GLU A 1 202 ? -18.882 14.745 13.965 1.00 38.91 202 GLU A CA 1
ATOM 1624 C C . GLU A 1 202 ? -19.930 14.710 12.849 1.00 38.91 202 GLU A C 1
ATOM 1626 O O . GLU A 1 202 ? -20.514 15.721 12.466 1.00 38.91 202 GLU A O 1
ATOM 1631 N N . MET A 1 203 ? -20.058 13.549 12.201 1.00 42.75 203 MET A N 1
ATOM 1632 C CA . MET A 1 203 ? -21.190 13.264 11.351 1.00 42.75 203 MET A CA 1
ATOM 1633 C C . MET A 1 203 ? -22.342 13.236 12.329 1.00 42.75 203 MET A C 1
ATOM 1635 O O . MET A 1 203 ? -22.433 12.339 13.168 1.00 42.75 203 MET A O 1
ATOM 1639 N N . GLY A 1 204 ? -23.120 14.320 12.307 1.00 42.50 204 GLY A N 1
ATOM 1640 C CA . GLY A 1 204 ? -24.296 14.471 13.143 1.00 42.50 204 GLY A CA 1
ATOM 1641 C C . GLY A 1 204 ? -25.139 13.203 13.088 1.00 42.50 204 GLY A C 1
ATOM 1642 O O . GLY A 1 204 ? -25.084 12.466 12.109 1.00 42.50 204 GLY A O 1
ATOM 1643 N N . VAL A 1 205 ? -25.882 12.953 14.164 1.00 42.97 205 VAL A N 1
ATOM 1644 C CA . VAL A 1 205 ? -26.738 11.778 14.368 1.00 42.97 205 VAL A CA 1
ATOM 1645 C C . VAL A 1 205 ? -27.430 11.364 13.059 1.00 42.97 205 VAL A C 1
ATOM 1647 O O . VAL A 1 205 ? -28.422 11.962 12.649 1.00 42.97 205 VAL A O 1
ATOM 1650 N N . TYR A 1 206 ? -26.862 10.362 12.388 1.00 52.44 206 TYR A N 1
ATOM 1651 C CA . TYR A 1 206 ? -27.351 9.805 11.133 1.00 52.44 206 TYR A CA 1
ATOM 1652 C C . TYR A 1 206 ? -28.141 8.537 11.460 1.00 52.44 206 TYR A C 1
ATOM 1654 O O . TYR A 1 206 ? -27.649 7.662 12.175 1.00 52.44 206 TYR A O 1
ATOM 1662 N N . ALA A 1 207 ? -29.383 8.456 10.982 1.00 54.22 207 ALA A N 1
ATOM 1663 C CA . ALA A 1 207 ? -30.203 7.260 11.137 1.00 54.22 207 ALA A CA 1
ATOM 1664 C C . ALA A 1 207 ? -29.831 6.244 10.042 1.00 54.22 207 ALA A C 1
ATOM 1666 O O . ALA A 1 207 ? -29.826 6.646 8.878 1.00 54.22 207 ALA A O 1
ATOM 1667 N N . PRO A 1 208 ? -29.571 4.964 10.379 1.00 63.53 208 PRO A N 1
ATOM 1668 C CA . PRO A 1 208 ? -29.235 3.931 9.399 1.00 63.53 208 PRO A CA 1
ATOM 1669 C C . PRO A 1 208 ? -30.279 3.832 8.283 1.00 63.53 208 PRO A C 1
ATOM 1671 O O . PRO A 1 208 ? -31.482 3.868 8.567 1.00 63.53 208 PRO A O 1
ATOM 1674 N N . GLN A 1 209 ? -29.843 3.677 7.030 1.00 76.56 209 GLN A N 1
ATOM 1675 C CA . GLN A 1 209 ? -30.751 3.598 5.881 1.00 76.56 209 GLN A CA 1
ATOM 1676 C C . GLN A 1 209 ? -30.641 2.278 5.119 1.00 76.56 209 GLN A C 1
ATOM 1678 O O . GLN A 1 209 ? -29.617 1.596 5.106 1.00 76.56 209 GLN A O 1
ATOM 1683 N N . ASN A 1 210 ? -31.736 1.933 4.439 1.00 83.44 210 ASN A N 1
ATOM 1684 C CA . ASN A 1 210 ? -31.724 0.914 3.401 1.00 83.44 210 ASN A CA 1
ATOM 1685 C C . ASN A 1 210 ? -31.376 1.583 2.080 1.00 83.44 210 ASN A C 1
ATOM 1687 O O . ASN A 1 210 ? -32.188 2.321 1.519 1.00 83.44 210 ASN A O 1
ATOM 1691 N N . TRP A 1 211 ? -30.174 1.320 1.587 1.00 91.38 211 TRP A N 1
ATOM 1692 C CA . TRP A 1 211 ? -29.701 1.957 0.372 1.00 91.38 211 TRP A CA 1
ATOM 1693 C C . TRP A 1 211 ? -30.158 1.211 -0.887 1.00 91.38 211 TRP A C 1
ATOM 1695 O O . TRP A 1 211 ? -30.172 -0.025 -0.892 1.00 91.38 211 TRP A O 1
ATOM 1705 N N . PRO A 1 212 ? -30.485 1.930 -1.979 1.00 91.19 212 PRO A N 1
ATOM 1706 C CA . PRO A 1 212 ? -30.735 1.303 -3.272 1.00 91.19 212 PRO A CA 1
ATOM 1707 C C . PRO A 1 212 ? -29.475 0.603 -3.797 1.00 91.19 212 PRO A C 1
ATOM 1709 O O . PRO A 1 212 ? -28.354 0.887 -3.368 1.00 91.19 212 PRO A O 1
ATOM 1712 N N . GLU A 1 213 ? -29.639 -0.311 -4.746 1.00 93.81 213 GLU A N 1
ATOM 1713 C CA . GLU A 1 213 ? -28.497 -0.928 -5.422 1.00 93.81 213 GLU A CA 1
ATOM 1714 C C . GLU A 1 213 ? -27.687 0.145 -6.169 1.00 93.81 213 GLU A C 1
ATOM 1716 O O . GLU A 1 213 ? -28.258 0.967 -6.881 1.00 93.81 213 GLU A O 1
ATOM 1721 N N . ILE A 1 214 ? -26.369 0.160 -5.959 1.00 94.38 214 ILE A N 1
ATOM 1722 C CA . ILE A 1 214 ? -25.422 0.983 -6.713 1.00 94.38 214 ILE A CA 1
ATOM 1723 C C . ILE A 1 214 ? -24.711 0.078 -7.713 1.00 94.38 214 ILE A C 1
ATOM 1725 O O . ILE A 1 214 ? -24.158 -0.968 -7.346 1.00 94.38 214 ILE A O 1
ATOM 1729 N N . ASP A 1 215 ? -24.749 0.460 -8.985 1.00 91.56 215 ASP A N 1
ATOM 1730 C CA . ASP A 1 215 ? -24.068 -0.291 -10.027 1.00 91.56 215 ASP A CA 1
ATOM 1731 C C . ASP A 1 215 ? -22.583 0.111 -10.137 1.00 91.56 215 ASP A C 1
ATOM 1733 O O . ASP A 1 215 ? -22.086 1.036 -9.483 1.00 91.56 215 ASP A O 1
ATOM 1737 N N . LYS A 1 216 ? -21.835 -0.609 -10.979 1.00 93.00 216 LYS A N 1
ATOM 1738 C CA . LYS A 1 216 ? -20.408 -0.327 -11.187 1.00 93.00 216 LYS A CA 1
ATOM 1739 C C . LYS A 1 216 ? -20.144 1.063 -11.775 1.00 93.00 216 LYS A C 1
ATOM 1741 O O . LYS A 1 216 ? -19.116 1.657 -11.468 1.00 93.00 216 LYS A O 1
ATOM 1746 N N . LYS A 1 217 ? -21.026 1.580 -12.636 1.00 94.88 217 LYS A N 1
ATOM 1747 C CA . LYS A 1 217 ? -20.850 2.880 -13.299 1.00 94.88 217 LYS A CA 1
ATOM 1748 C C . LYS A 1 217 ? -21.072 4.008 -12.305 1.00 94.88 217 LYS A C 1
ATOM 1750 O O . LYS A 1 217 ? -20.269 4.934 -12.268 1.00 94.88 217 LYS A O 1
ATOM 1755 N N . ASP A 1 218 ? -22.094 3.894 -11.472 1.00 95.81 218 ASP A N 1
ATOM 1756 C CA . ASP A 1 218 ? -22.375 4.851 -10.410 1.00 95.81 218 ASP A CA 1
ATOM 1757 C C . ASP A 1 218 ? -21.213 4.904 -9.416 1.00 95.81 218 ASP A C 1
ATOM 1759 O O . ASP A 1 218 ? -20.709 5.986 -9.112 1.00 95.81 218 ASP A O 1
ATOM 1763 N N . LEU A 1 219 ? -20.683 3.744 -9.007 1.00 96.62 219 LEU A N 1
ATOM 1764 C CA . LEU A 1 219 ? -19.481 3.690 -8.175 1.00 96.62 219 LEU A CA 1
ATOM 1765 C C . LEU A 1 219 ? -18.279 4.378 -8.853 1.00 96.62 219 LEU A C 1
ATOM 1767 O O . LEU A 1 219 ? -17.604 5.199 -8.229 1.00 96.62 219 LEU A O 1
ATOM 1771 N N . ILE A 1 220 ? -18.015 4.084 -10.132 1.00 96.94 220 ILE A N 1
ATOM 1772 C CA . ILE A 1 220 ? -16.940 4.723 -10.915 1.00 96.94 220 ILE A CA 1
ATOM 1773 C C . ILE A 1 220 ? -17.105 6.246 -10.951 1.00 96.94 220 ILE A C 1
ATOM 1775 O O . ILE A 1 220 ? -16.108 6.962 -10.811 1.00 96.94 220 ILE A O 1
ATOM 1779 N N . ASN A 1 221 ? -18.333 6.732 -11.140 1.00 96.31 221 ASN A N 1
ATOM 1780 C CA . ASN A 1 221 ? -18.654 8.153 -11.233 1.00 96.31 221 ASN A CA 1
ATOM 1781 C C . ASN A 1 221 ? -18.422 8.862 -9.896 1.00 96.31 221 ASN A C 1
ATOM 1783 O O . ASN A 1 221 ? -17.755 9.898 -9.862 1.00 96.31 221 ASN A O 1
ATOM 1787 N N . VAL A 1 222 ? -18.894 8.275 -8.791 1.00 95.81 222 VAL A N 1
ATOM 1788 C CA . VAL A 1 222 ? -18.718 8.843 -7.446 1.00 95.81 222 VAL A CA 1
ATOM 1789 C C . VAL A 1 222 ? -17.241 8.875 -7.049 1.00 95.81 222 VAL A C 1
ATOM 1791 O O . VAL A 1 222 ? -16.744 9.910 -6.603 1.00 95.81 222 VAL A O 1
ATOM 1794 N N . LEU A 1 223 ? -16.496 7.788 -7.272 1.00 96.25 223 LEU A N 1
ATOM 1795 C CA . LEU A 1 223 ? -15.044 7.769 -7.048 1.00 96.25 223 LEU A CA 1
ATOM 1796 C C . LEU A 1 223 ? -14.305 8.715 -8.018 1.00 96.25 223 LEU A C 1
ATOM 1798 O O . LEU A 1 223 ? -13.292 9.320 -7.666 1.00 96.25 223 LEU A O 1
ATOM 1802 N N . GLY A 1 224 ? -14.847 8.890 -9.227 1.00 94.69 224 GLY A N 1
ATOM 1803 C CA . GLY A 1 224 ? -14.370 9.782 -10.287 1.00 94.69 224 GLY A CA 1
ATOM 1804 C C . GLY A 1 224 ? -14.421 11.273 -9.955 1.00 94.69 224 GLY A C 1
ATOM 1805 O O . GLY A 1 224 ? -13.782 12.085 -10.637 1.00 94.69 224 GLY A O 1
ATOM 1806 N N . VAL A 1 225 ? -15.125 11.648 -8.882 1.00 91.75 225 VAL A N 1
ATOM 1807 C CA . VAL A 1 225 ? -15.124 13.018 -8.359 1.00 91.75 225 VAL A CA 1
ATOM 1808 C C . VAL A 1 225 ? -13.699 13.467 -8.051 1.00 91.75 225 VAL A C 1
ATOM 1810 O O . VAL A 1 225 ? -13.331 14.560 -8.473 1.00 91.75 225 VAL A O 1
ATOM 1813 N N . THR A 1 226 ? -12.890 12.620 -7.405 1.00 90.81 226 THR A N 1
ATOM 1814 C CA . THR A 1 226 ? -11.496 12.950 -7.062 1.00 90.81 226 THR A CA 1
ATOM 1815 C C . THR A 1 226 ? -10.471 12.062 -7.769 1.00 90.81 226 THR A C 1
ATOM 1817 O O . THR A 1 226 ? -9.374 12.534 -8.069 1.00 90.81 226 THR A O 1
ATOM 1820 N N . ILE A 1 227 ? -10.810 10.812 -8.106 1.00 92.81 227 ILE A N 1
ATOM 1821 C CA . ILE A 1 227 ? -9.915 9.862 -8.785 1.00 92.81 227 ILE A CA 1
ATOM 1822 C C . ILE A 1 227 ? -10.264 9.793 -10.278 1.00 92.81 227 ILE A C 1
ATOM 1824 O O . ILE A 1 227 ? -11.102 8.999 -10.717 1.00 92.81 227 ILE A O 1
ATOM 1828 N N . LYS A 1 228 ? -9.632 10.662 -11.072 1.00 91.56 228 LYS A N 1
ATOM 1829 C CA . LYS A 1 228 ? -9.865 10.756 -12.521 1.00 91.56 228 LYS A CA 1
ATOM 1830 C C . LYS A 1 228 ? -9.345 9.507 -13.241 1.00 91.56 228 LYS A C 1
ATOM 1832 O O . LYS A 1 228 ? -8.200 9.122 -13.029 1.00 91.56 228 LYS A O 1
ATOM 1837 N N . LYS A 1 229 ? -10.177 8.922 -14.118 1.00 92.56 229 LYS A N 1
ATOM 1838 C CA . LYS A 1 229 ? -9.905 7.655 -14.834 1.00 92.56 229 LYS A CA 1
ATOM 1839 C C . LYS A 1 229 ? -9.594 6.517 -13.844 1.00 92.56 229 LYS A C 1
ATOM 1841 O O . LYS A 1 229 ? -10.241 6.458 -12.800 1.00 92.56 229 LYS A O 1
ATOM 1846 N N . ASP A 1 230 ? -8.675 5.602 -14.172 1.00 93.12 230 ASP A N 1
ATOM 1847 C CA . ASP A 1 230 ? -8.295 4.455 -13.328 1.00 93.12 230 ASP A CA 1
ATOM 1848 C C . ASP A 1 230 ? -9.496 3.601 -12.865 1.00 93.12 230 ASP A C 1
ATOM 1850 O O . ASP A 1 230 ? -9.505 3.074 -11.752 1.00 93.12 230 ASP A O 1
ATOM 1854 N N . ASP A 1 231 ? -10.518 3.456 -13.716 1.00 95.12 231 ASP A N 1
ATOM 1855 C CA . ASP A 1 231 ? -11.825 2.865 -13.381 1.00 95.12 231 ASP A CA 1
ATOM 1856 C C . ASP A 1 231 ? -11.740 1.483 -12.737 1.00 95.12 231 ASP A C 1
ATOM 1858 O O . ASP A 1 231 ? -12.417 1.223 -11.743 1.00 95.12 231 ASP A O 1
ATOM 1862 N N . VAL A 1 232 ? -10.864 0.620 -13.240 1.00 94.81 232 VAL A N 1
ATOM 1863 C CA . VAL A 1 232 ? -10.627 -0.713 -12.670 1.00 94.81 232 VAL A CA 1
ATOM 1864 C C . VAL A 1 232 ? -9.989 -0.608 -11.283 1.00 94.81 232 VAL A C 1
ATOM 1866 O O . VAL A 1 232 ? -10.440 -1.224 -10.320 1.00 94.81 232 VAL A O 1
ATOM 1869 N N . ILE A 1 233 ? -8.949 0.214 -11.162 1.00 94.69 233 ILE A N 1
ATOM 1870 C CA . ILE A 1 233 ? -8.088 0.281 -9.981 1.00 94.69 233 ILE A CA 1
ATOM 1871 C C . ILE A 1 233 ? -8.812 0.957 -8.821 1.00 94.69 233 ILE A C 1
ATOM 1873 O O . ILE A 1 233 ? -8.755 0.449 -7.701 1.00 94.69 233 ILE A O 1
ATOM 1877 N N . LYS A 1 234 ? -9.531 2.062 -9.060 1.00 95.75 234 LYS A N 1
ATOM 1878 C CA . LYS A 1 234 ? -10.289 2.741 -7.997 1.00 95.75 234 LYS A CA 1
ATOM 1879 C C . LYS A 1 234 ? -11.428 1.871 -7.468 1.00 95.75 234 LYS A C 1
ATOM 1881 O O . LYS A 1 234 ? -11.639 1.845 -6.260 1.00 95.75 234 LYS A O 1
ATOM 1886 N N . GLN A 1 235 ? -12.083 1.083 -8.327 1.00 97.62 235 GLN A N 1
ATOM 1887 C CA . GLN A 1 235 ? -13.072 0.097 -7.883 1.00 97.62 235 GLN A CA 1
ATOM 1888 C C . GLN A 1 235 ? -12.432 -0.999 -7.031 1.00 97.62 235 GLN A C 1
ATOM 1890 O O . GLN A 1 235 ? -12.875 -1.207 -5.908 1.00 97.62 235 GLN A O 1
ATOM 1895 N N . ILE A 1 236 ? -11.361 -1.651 -7.504 1.00 97.88 236 ILE A N 1
ATOM 1896 C CA . ILE A 1 236 ? -10.653 -2.682 -6.723 1.00 97.88 236 ILE A CA 1
ATOM 1897 C C . ILE A 1 236 ? -10.221 -2.125 -5.362 1.00 97.88 236 ILE A C 1
ATOM 1899 O O . ILE A 1 236 ? -10.423 -2.774 -4.337 1.00 97.88 236 ILE A O 1
ATOM 1903 N N . THR A 1 237 ? -9.678 -0.907 -5.336 1.00 97.50 237 THR A N 1
ATOM 1904 C CA . THR A 1 237 ? -9.214 -0.252 -4.104 1.00 97.50 237 THR A CA 1
ATOM 1905 C C . THR A 1 237 ? -10.360 -0.010 -3.132 1.00 97.50 237 THR A C 1
ATOM 1907 O O . THR A 1 237 ? -10.251 -0.339 -1.952 1.00 97.50 237 THR A O 1
ATOM 1910 N N . PHE A 1 238 ? -11.481 0.509 -3.630 1.00 98.19 238 PHE A N 1
ATOM 1911 C CA . PHE A 1 238 ? -12.665 0.769 -2.825 1.00 98.19 238 PHE A CA 1
ATOM 1912 C C . PHE A 1 238 ? -13.296 -0.519 -2.283 1.00 98.19 238 PHE A C 1
ATOM 1914 O O . PHE A 1 238 ? -13.561 -0.616 -1.084 1.00 98.19 238 PHE A O 1
ATOM 1921 N N . LEU A 1 239 ? -13.480 -1.527 -3.144 1.00 98.31 239 LEU A N 1
ATOM 1922 C CA . LEU A 1 239 ? -14.039 -2.827 -2.769 1.00 98.31 239 LEU A CA 1
ATOM 1923 C C . LEU A 1 239 ? -13.163 -3.518 -1.713 1.00 98.31 239 LEU A C 1
ATOM 1925 O O . LEU A 1 239 ? -13.676 -4.039 -0.729 1.00 98.31 239 LEU A O 1
ATOM 1929 N N . SER A 1 240 ? -11.838 -3.443 -1.859 1.00 97.62 240 SER A N 1
ATOM 1930 C CA . SER A 1 240 ? -10.892 -3.935 -0.846 1.00 97.62 240 SER A CA 1
ATOM 1931 C C . SER A 1 240 ? -11.074 -3.225 0.498 1.00 97.62 240 SER A C 1
ATOM 1933 O O . SER A 1 240 ? -11.036 -3.855 1.552 1.00 97.62 240 SER A O 1
ATOM 1935 N N . GLY A 1 241 ? -11.310 -1.910 0.465 1.00 97.31 241 GLY A N 1
ATOM 1936 C CA . GLY A 1 241 ? -11.564 -1.103 1.653 1.00 97.31 241 GLY A CA 1
ATOM 1937 C C . GLY A 1 241 ? -12.814 -1.544 2.416 1.00 97.31 241 GLY A C 1
ATOM 1938 O O . GLY A 1 241 ? -12.727 -1.757 3.621 1.00 97.31 241 GLY A O 1
ATOM 1939 N N . ILE A 1 242 ? -13.957 -1.745 1.747 1.00 97.19 242 ILE A N 1
ATOM 1940 C CA . ILE A 1 242 ? -15.209 -2.149 2.425 1.00 97.19 242 ILE A CA 1
ATOM 1941 C C . ILE A 1 242 ? -15.155 -3.576 2.983 1.00 97.19 242 ILE A C 1
ATOM 1943 O O . ILE A 1 242 ? -15.741 -3.840 4.031 1.00 97.19 242 ILE A O 1
ATOM 1947 N N . LEU A 1 243 ? -14.397 -4.479 2.349 1.00 97.44 243 LEU A N 1
ATOM 1948 C CA . LEU A 1 243 ? -14.205 -5.857 2.826 1.00 97.44 243 LEU A CA 1
ATOM 1949 C C . LEU A 1 243 ? -13.502 -5.932 4.184 1.00 97.44 243 LEU A C 1
ATOM 1951 O O . LEU A 1 243 ? -13.617 -6.939 4.881 1.00 97.44 243 LEU A O 1
ATOM 1955 N N . THR A 1 244 ? -12.835 -4.854 4.597 1.00 96.31 244 THR A N 1
ATOM 1956 C CA . THR A 1 244 ? -12.267 -4.681 5.940 1.00 96.31 244 THR A CA 1
ATOM 1957 C C . THR A 1 244 ? -13.283 -4.954 7.050 1.00 96.31 244 THR A C 1
ATOM 1959 O O .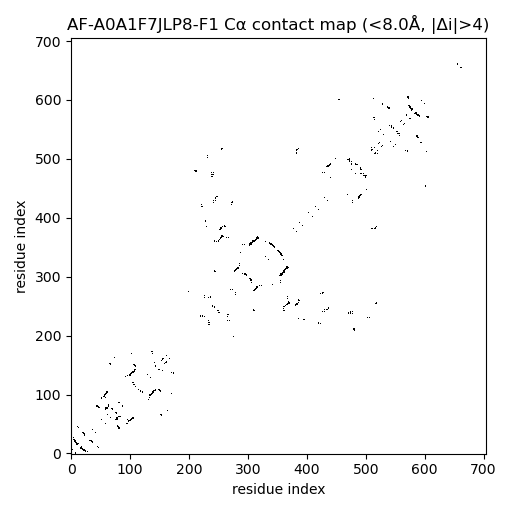 THR A 1 244 ? -12.898 -5.435 8.110 1.00 96.31 244 THR A O 1
ATOM 1962 N N . TYR A 1 245 ? -14.574 -4.711 6.804 1.00 96.75 245 TYR A N 1
ATOM 1963 C CA . TYR A 1 245 ? -15.643 -4.888 7.791 1.00 96.75 245 TYR A CA 1
ATOM 1964 C C . TYR A 1 245 ? -16.209 -6.312 7.903 1.00 96.75 245 TYR A C 1
ATOM 1966 O O . TYR A 1 245 ? -17.106 -6.527 8.718 1.00 96.75 245 TYR A O 1
ATOM 1974 N N . THR A 1 246 ? -15.676 -7.260 7.129 1.00 94.75 246 THR A N 1
ATOM 1975 C CA . THR A 1 246 ? -15.983 -8.701 7.222 1.00 94.75 246 THR A CA 1
ATOM 1976 C C . THR A 1 246 ? -15.003 -9.418 8.155 1.00 94.75 246 THR A C 1
ATOM 1978 O O . THR A 1 246 ? -14.016 -8.830 8.596 1.00 94.75 246 THR A O 1
ATOM 1981 N N . GLU A 1 247 ? -15.226 -10.702 8.444 1.00 91.06 247 GLU A N 1
ATOM 1982 C CA . GLU A 1 247 ? -14.295 -11.477 9.277 1.00 91.06 247 GLU A CA 1
ATOM 1983 C C . GLU A 1 247 ? -13.034 -11.928 8.520 1.00 91.06 247 GLU A C 1
ATOM 1985 O O . GLU A 1 247 ? -11.954 -11.959 9.110 1.00 91.06 247 GLU A O 1
ATOM 1990 N N . GLN A 1 248 ? -13.136 -12.285 7.230 1.00 90.06 248 GLN A N 1
ATOM 1991 C CA . GLN A 1 248 ? -12.038 -12.966 6.516 1.00 90.06 248 GLN A CA 1
ATOM 1992 C C . GLN A 1 248 ? -11.813 -12.538 5.054 1.00 90.06 248 GLN A C 1
ATOM 1994 O O . GLN A 1 248 ? -10.867 -13.024 4.426 1.00 90.06 248 GLN A O 1
ATOM 1999 N N . ASP A 1 249 ? -12.601 -11.618 4.488 1.00 94.62 249 ASP A N 1
ATOM 2000 C CA . ASP A 1 249 ? -12.587 -11.344 3.039 1.00 94.62 249 ASP A CA 1
ATOM 2001 C C . ASP A 1 249 ? -11.676 -10.178 2.603 1.00 94.62 249 ASP A C 1
ATOM 2003 O O . ASP A 1 249 ? -11.614 -9.843 1.423 1.00 94.62 249 ASP A O 1
ATOM 2007 N N . GLN A 1 250 ? -10.910 -9.579 3.522 1.00 95.12 250 GLN A N 1
ATOM 2008 C CA . GLN A 1 250 ? -9.910 -8.533 3.225 1.00 95.12 250 GLN A CA 1
ATOM 2009 C C . GLN A 1 250 ? -8.905 -8.964 2.136 1.00 95.12 250 GLN A C 1
ATOM 2011 O O . GLN A 1 250 ? -8.596 -10.145 1.974 1.00 95.12 250 GLN A O 1
ATOM 2016 N N . ILE A 1 251 ? -8.320 -8.024 1.408 1.00 94.81 251 ILE A N 1
ATOM 2017 C CA . ILE A 1 251 ? -7.299 -8.336 0.399 1.00 94.81 251 ILE A CA 1
ATOM 2018 C C . ILE A 1 251 ? -6.178 -7.310 0.445 1.00 94.81 251 ILE A C 1
ATOM 2020 O O . ILE A 1 251 ? -6.376 -6.178 0.875 1.00 94.81 251 ILE A O 1
ATOM 2024 N N . ASN A 1 252 ? -4.990 -7.716 -0.002 1.00 94.88 252 ASN A N 1
ATOM 2025 C CA . ASN A 1 252 ? -3.829 -6.838 -0.016 1.00 94.88 252 ASN A CA 1
ATOM 2026 C C . ASN A 1 252 ? -3.580 -6.288 -1.419 1.00 94.88 252 ASN A C 1
ATOM 2028 O O . ASN A 1 252 ? -3.577 -7.038 -2.401 1.00 94.88 252 ASN A O 1
ATOM 2032 N N . LEU A 1 253 ? -3.299 -4.992 -1.499 1.00 95.00 253 LEU A N 1
ATOM 2033 C CA . LEU A 1 253 ? -3.037 -4.270 -2.736 1.00 95.00 253 LEU A CA 1
ATOM 2034 C C . LEU A 1 253 ? -1.612 -3.728 -2.746 1.00 95.00 253 LEU A C 1
ATOM 2036 O O . LEU A 1 253 ? -1.132 -3.185 -1.751 1.00 95.00 253 LEU A O 1
ATOM 2040 N N . MET A 1 254 ? -0.953 -3.827 -3.894 1.00 92.12 254 MET A N 1
ATOM 2041 C CA . MET A 1 254 ? 0.362 -3.241 -4.114 1.00 92.12 254 MET A CA 1
ATOM 2042 C C . MET A 1 254 ? 0.312 -2.361 -5.356 1.00 92.12 254 MET A C 1
ATOM 2044 O O . MET A 1 254 ? 0.157 -2.843 -6.474 1.00 92.12 254 MET A O 1
ATOM 2048 N N . PHE A 1 255 ? 0.466 -1.058 -5.160 1.00 90.56 255 PHE A N 1
ATOM 2049 C CA . PHE A 1 255 ? 0.609 -0.095 -6.236 1.00 90.56 255 PHE A CA 1
ATOM 2050 C C . PHE A 1 255 ? 2.081 0.025 -6.627 1.00 90.56 255 PHE A C 1
ATOM 2052 O O . PHE A 1 255 ? 2.850 0.684 -5.925 1.00 90.56 255 PHE A O 1
ATOM 2059 N N . ASN A 1 256 ? 2.459 -0.548 -7.772 1.00 86.12 256 ASN A N 1
ATOM 2060 C CA . ASN A 1 256 ? 3.813 -0.470 -8.324 1.00 86.12 256 ASN A CA 1
ATOM 2061 C C . ASN A 1 256 ? 3.809 0.299 -9.647 1.00 86.12 256 ASN A C 1
ATOM 2063 O O . ASN A 1 256 ? 3.179 -0.104 -10.619 1.00 86.12 256 ASN A O 1
ATOM 2067 N N . SER A 1 257 ? 4.521 1.418 -9.713 1.00 80.12 257 SER A N 1
ATOM 2068 C CA . SER A 1 257 ? 4.742 2.193 -10.950 1.00 80.12 257 SER A CA 1
ATOM 2069 C C . SER A 1 257 ? 5.807 3.271 -10.701 1.00 80.12 257 SER A C 1
ATOM 2071 O O . SER A 1 257 ? 6.079 3.586 -9.538 1.00 80.12 257 SER A O 1
ATOM 2073 N N . PRO A 1 258 ? 6.397 3.902 -11.734 1.00 76.44 258 PRO A N 1
ATOM 2074 C CA . PRO A 1 258 ? 7.351 5.004 -11.562 1.00 76.44 258 PRO A CA 1
ATOM 2075 C C . PRO A 1 258 ? 6.793 6.138 -10.698 1.00 76.44 258 PRO A C 1
ATOM 2077 O O . PRO A 1 258 ? 5.594 6.397 -10.736 1.00 76.44 258 PRO A O 1
ATOM 2080 N N . SER A 1 259 ? 7.630 6.808 -9.898 1.00 73.69 259 SER A N 1
ATOM 2081 C CA . SER A 1 259 ? 7.241 7.944 -9.039 1.00 73.69 259 SER A CA 1
ATOM 2082 C C . SER A 1 259 ? 6.347 8.964 -9.765 1.00 73.69 259 SER A C 1
ATOM 2084 O O . SER A 1 259 ? 6.495 9.172 -10.965 1.00 73.69 259 SER A O 1
ATOM 2086 N N . SER A 1 260 ? 5.434 9.597 -9.023 1.00 69.19 260 SER A N 1
ATOM 2087 C CA . SER A 1 260 ? 4.517 10.638 -9.533 1.00 69.19 260 SER A CA 1
ATOM 2088 C C . SER A 1 260 ? 3.411 10.181 -10.500 1.00 69.19 260 SER A C 1
ATOM 2090 O O . SER A 1 260 ? 2.725 11.013 -11.073 1.00 69.19 260 SER A O 1
ATOM 2092 N N . SER A 1 261 ? 3.154 8.877 -10.623 1.00 67.31 261 SER A N 1
ATOM 2093 C CA . SER A 1 261 ? 2.033 8.312 -11.402 1.00 67.31 261 SER A CA 1
ATOM 2094 C C . SER A 1 261 ? 0.657 8.343 -10.706 1.00 67.31 261 SER A C 1
ATOM 2096 O O . SER A 1 261 ? -0.316 7.821 -11.242 1.00 67.31 261 SER A O 1
ATOM 2098 N N . GLY A 1 262 ? 0.560 8.891 -9.488 1.00 71.69 262 GLY A N 1
ATOM 2099 C CA . GLY A 1 262 ? -0.692 8.916 -8.714 1.00 71.69 262 GLY A CA 1
ATOM 2100 C C . GLY A 1 262 ? -0.964 7.680 -7.840 1.00 71.69 262 GLY A C 1
ATOM 2101 O O . GLY A 1 262 ? -2.087 7.508 -7.382 1.00 71.69 262 GLY A O 1
ATOM 2102 N N . LYS A 1 263 ? 0.043 6.837 -7.554 1.00 82.62 263 LYS A N 1
ATOM 2103 C CA . LYS A 1 263 ? -0.080 5.642 -6.678 1.00 82.62 263 LYS A CA 1
ATOM 2104 C C . LYS A 1 263 ? -0.738 5.943 -5.332 1.00 82.62 263 LYS A C 1
ATOM 2106 O O . LYS A 1 263 ? -1.820 5.452 -5.033 1.00 82.62 263 LYS A O 1
ATOM 2111 N N . SER A 1 264 ? -0.063 6.768 -4.532 1.00 84.81 264 SER A N 1
ATOM 2112 C CA . SER A 1 264 ? -0.511 7.123 -3.190 1.00 84.81 264 SER A CA 1
ATOM 2113 C C . SER A 1 264 ? -1.804 7.926 -3.258 1.00 84.81 264 SER A C 1
ATOM 2115 O O . SER A 1 264 ? -2.623 7.816 -2.363 1.00 84.81 264 SER A O 1
ATOM 2117 N N . TYR A 1 265 ? -2.023 8.677 -4.342 1.00 89.25 265 TYR A N 1
ATOM 2118 C CA . TYR A 1 265 ? -3.234 9.464 -4.540 1.00 89.25 265 TYR A CA 1
ATOM 2119 C C . TYR A 1 265 ? -4.491 8.587 -4.607 1.00 89.25 265 TYR A C 1
ATOM 2121 O O . TYR A 1 265 ? -5.412 8.820 -3.837 1.00 89.25 265 TYR A O 1
ATOM 2129 N N . ILE A 1 266 ? -4.518 7.543 -5.447 1.00 91.50 266 ILE A N 1
ATOM 2130 C CA . ILE A 1 266 ? -5.684 6.642 -5.548 1.00 91.50 266 ILE A CA 1
ATOM 2131 C C . ILE A 1 266 ? -5.995 6.007 -4.188 1.00 91.50 266 ILE A C 1
ATOM 2133 O O . ILE A 1 266 ? -7.148 6.009 -3.754 1.00 91.50 266 ILE A O 1
ATOM 2137 N N . ALA A 1 267 ? -4.966 5.505 -3.499 1.00 91.69 267 ALA A N 1
ATOM 2138 C CA . ALA A 1 267 ? -5.115 4.913 -2.173 1.00 91.69 267 ALA A CA 1
ATOM 2139 C C . ALA A 1 267 ? -5.658 5.929 -1.152 1.00 91.69 267 ALA A C 1
ATOM 2141 O O . ALA A 1 267 ? -6.668 5.661 -0.506 1.00 91.69 267 ALA A O 1
ATOM 2142 N N . LEU A 1 268 ? -5.035 7.108 -1.046 1.00 92.00 268 LEU A N 1
ATOM 2143 C CA . LEU A 1 268 ? -5.393 8.157 -0.086 1.00 92.00 268 LEU A CA 1
ATOM 2144 C C . LEU A 1 268 ? -6.791 8.741 -0.330 1.00 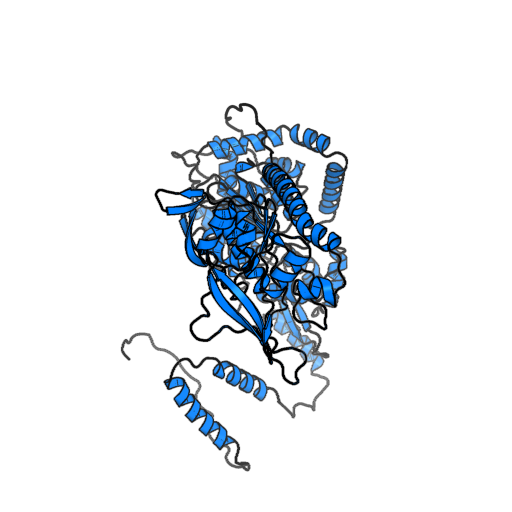92.00 268 LEU A C 1
ATOM 2146 O O . LEU A 1 268 ? -7.553 8.941 0.612 1.00 92.00 268 LEU A O 1
ATOM 2150 N N . GLU A 1 269 ? -7.156 8.987 -1.586 1.00 93.06 269 GLU A N 1
ATOM 2151 C CA . GLU A 1 269 ? -8.486 9.491 -1.931 1.00 93.06 269 GLU A CA 1
ATOM 2152 C C . GLU A 1 269 ? -9.567 8.448 -1.644 1.00 93.06 269 GLU A C 1
ATOM 2154 O O . GLU A 1 269 ? -10.629 8.799 -1.132 1.00 93.06 269 GLU A O 1
ATOM 2159 N N . THR A 1 270 ? -9.284 7.166 -1.893 1.00 93.56 270 THR A N 1
ATOM 2160 C CA . THR A 1 270 ? -10.222 6.081 -1.581 1.00 93.56 270 THR A CA 1
ATOM 2161 C C . THR A 1 270 ? -10.434 5.955 -0.072 1.00 93.56 270 THR A C 1
ATOM 2163 O O . THR A 1 270 ? -11.575 5.989 0.384 1.00 93.56 270 THR A O 1
ATOM 2166 N N . ILE A 1 271 ? -9.360 5.876 0.726 1.00 92.19 271 ILE A N 1
ATOM 2167 C CA . ILE A 1 271 ? -9.475 5.744 2.193 1.00 92.19 271 ILE A CA 1
ATOM 2168 C C . ILE A 1 271 ? -10.048 7.002 2.862 1.00 92.19 271 ILE A C 1
ATOM 2170 O O . ILE A 1 271 ? -10.549 6.921 3.980 1.00 92.19 271 ILE A O 1
ATOM 2174 N N . SER A 1 272 ? -10.028 8.161 2.191 1.00 92.25 272 SER A N 1
ATOM 2175 C CA . SER A 1 272 ? -10.671 9.386 2.693 1.00 92.25 272 SER A CA 1
ATOM 2176 C C . SER A 1 272 ? -12.197 9.270 2.822 1.00 92.25 272 SER A C 1
ATOM 2178 O O . SER A 1 272 ? -12.818 10.094 3.493 1.00 92.25 272 SER A O 1
ATOM 2180 N N . LEU A 1 273 ? -12.805 8.270 2.169 1.00 94.88 273 LEU A N 1
ATOM 2181 C CA . LEU A 1 273 ? -14.234 7.962 2.274 1.00 94.88 273 LEU A CA 1
ATOM 2182 C C . LEU A 1 273 ? -14.573 7.141 3.526 1.00 94.88 273 LEU A C 1
ATOM 2184 O O . LEU A 1 273 ? -15.736 7.079 3.911 1.00 94.88 273 LEU A O 1
ATOM 2188 N N . PHE A 1 274 ? -13.578 6.506 4.147 1.00 96.44 274 PHE A N 1
ATOM 2189 C CA . PHE A 1 274 ? -13.769 5.601 5.275 1.00 96.44 274 PHE A CA 1
ATOM 2190 C C . PHE A 1 274 ? -13.690 6.352 6.615 1.00 96.44 274 PHE A C 1
ATOM 2192 O O . PHE A 1 274 ? -13.044 7.404 6.697 1.00 96.44 274 PHE A O 1
ATOM 2199 N N . PRO A 1 275 ? -14.311 5.821 7.683 1.00 94.38 275 PRO A N 1
ATOM 2200 C CA . PRO A 1 275 ? -14.102 6.302 9.044 1.00 94.38 275 PRO A CA 1
ATOM 2201 C C . PRO A 1 275 ? -12.611 6.311 9.394 1.00 94.38 275 PRO A C 1
ATOM 2203 O O . PRO A 1 275 ? -11.912 5.307 9.247 1.00 94.38 275 PRO A O 1
ATOM 2206 N N . GLN A 1 276 ? -12.092 7.465 9.807 1.00 90.94 276 GLN A N 1
ATOM 2207 C CA . GLN A 1 276 ? -10.646 7.646 9.945 1.00 90.94 276 GLN A CA 1
ATOM 2208 C C . GLN A 1 276 ? -10.059 6.880 11.133 1.00 90.94 276 GLN A C 1
ATOM 2210 O O . GLN A 1 276 ? -8.878 6.545 11.118 1.00 90.94 276 GLN A O 1
ATOM 2215 N N . GLU A 1 277 ? -10.879 6.516 12.118 1.00 90.88 277 GLU A N 1
ATOM 2216 C CA . GLU A 1 277 ? -10.491 5.624 13.207 1.00 90.88 277 GLU A CA 1
ATOM 2217 C C . GLU A 1 277 ? -10.160 4.195 12.738 1.00 90.88 277 GLU A C 1
ATOM 2219 O O . GLU A 1 277 ? -9.513 3.437 13.468 1.00 90.88 277 GLU A O 1
ATOM 2224 N N . ASP A 1 278 ? -10.583 3.819 11.526 1.00 94.19 278 ASP A N 1
ATOM 2225 C CA . ASP A 1 278 ? -10.307 2.520 10.905 1.00 94.19 278 ASP A CA 1
ATOM 2226 C C . ASP A 1 278 ? -9.101 2.545 9.961 1.00 94.19 278 ASP A C 1
ATOM 2228 O O . ASP A 1 278 ? -8.709 1.502 9.442 1.00 94.19 278 ASP A O 1
ATOM 2232 N N . VAL A 1 279 ? -8.482 3.708 9.746 1.00 93.62 279 VAL A N 1
ATOM 2233 C CA . VAL A 1 279 ? -7.408 3.884 8.765 1.00 93.62 279 VAL A CA 1
ATOM 2234 C C . VAL A 1 279 ? -6.075 4.150 9.460 1.00 93.62 279 VAL A C 1
ATOM 2236 O O . VAL A 1 279 ? -5.891 5.159 10.136 1.00 93.62 279 VAL A O 1
ATOM 2239 N N . TYR A 1 280 ? -5.094 3.278 9.232 1.00 91.25 280 TYR A N 1
ATOM 2240 C CA . TYR A 1 280 ? -3.711 3.459 9.669 1.00 91.25 280 TYR A CA 1
ATOM 2241 C C . TYR A 1 280 ? -2.834 3.867 8.494 1.00 91.25 280 TYR A C 1
ATOM 2243 O O . TYR A 1 280 ? -2.482 3.051 7.647 1.00 91.25 280 TYR A O 1
ATOM 2251 N N . GLN A 1 281 ? -2.449 5.141 8.455 1.00 88.62 281 GLN A N 1
ATOM 2252 C CA . GLN A 1 281 ? -1.482 5.644 7.483 1.00 88.62 281 GLN A CA 1
ATOM 2253 C C . GLN A 1 281 ? -0.073 5.550 8.066 1.00 88.62 281 GLN A C 1
ATOM 2255 O O . GLN A 1 281 ? 0.244 6.182 9.075 1.00 88.62 281 GLN A O 1
ATOM 2260 N N . VAL A 1 282 ? 0.779 4.761 7.420 1.00 83.19 282 VAL A N 1
ATOM 2261 C CA . VAL A 1 282 ? 2.147 4.492 7.856 1.00 83.19 282 VAL A CA 1
ATOM 2262 C C . VAL A 1 282 ? 3.100 5.049 6.809 1.00 83.19 282 VAL A C 1
ATOM 2264 O O . VAL A 1 282 ? 3.220 4.518 5.708 1.00 83.19 282 VAL A O 1
ATOM 2267 N N . GLY A 1 283 ? 3.783 6.143 7.146 1.00 73.38 283 GLY A N 1
ATOM 2268 C CA . GLY A 1 283 ? 4.836 6.695 6.291 1.00 73.38 283 GLY A CA 1
ATOM 2269 C C . GLY A 1 283 ? 6.094 5.832 6.333 1.00 73.38 283 GLY A C 1
ATOM 2270 O O . GLY A 1 283 ? 6.549 5.321 5.319 1.00 73.38 283 GLY A O 1
ATOM 2271 N N . TYR A 1 284 ? 6.638 5.650 7.534 1.00 69.75 284 TYR A N 1
ATOM 2272 C CA . TYR A 1 284 ? 7.840 4.865 7.778 1.00 69.75 284 TYR A CA 1
ATOM 2273 C C . TYR A 1 284 ? 7.805 4.318 9.207 1.00 69.75 284 TYR A C 1
ATOM 2275 O O . TYR A 1 284 ? 7.555 5.072 10.149 1.00 69.75 284 TYR A O 1
ATOM 2283 N N . ALA A 1 285 ? 8.064 3.022 9.380 1.00 67.38 285 ALA A N 1
ATOM 2284 C CA . ALA A 1 285 ? 8.121 2.388 10.693 1.00 67.38 285 ALA A CA 1
ATOM 2285 C C . ALA A 1 285 ? 9.155 1.255 10.714 1.00 67.38 285 ALA A C 1
ATOM 2287 O O . ALA A 1 285 ? 9.193 0.415 9.813 1.00 67.38 285 ALA A O 1
ATOM 2288 N N . SER A 1 286 ? 9.977 1.205 11.768 1.00 74.81 286 SER A N 1
ATOM 2289 C CA . SER A 1 286 ? 10.711 -0.022 12.095 1.00 74.81 286 SER A CA 1
ATOM 2290 C C . SER A 1 286 ? 9.725 -1.089 12.588 1.00 74.81 286 SER A C 1
ATOM 2292 O O . SER A 1 286 ? 8.646 -0.727 13.070 1.00 74.81 286 SER A O 1
ATOM 2294 N N . PRO A 1 287 ? 10.070 -2.390 12.539 1.00 73.06 287 PRO A N 1
ATOM 2295 C CA . PRO A 1 287 ? 9.159 -3.434 12.995 1.00 73.06 287 PRO A CA 1
ATOM 2296 C C . PRO A 1 287 ? 8.673 -3.215 14.429 1.00 73.06 287 PRO A C 1
ATOM 2298 O O . PRO A 1 287 ? 7.483 -3.287 14.708 1.00 73.06 287 PRO A O 1
ATOM 2301 N N . THR A 1 288 ? 9.589 -2.878 15.336 1.00 77.19 288 THR A N 1
ATOM 2302 C CA . THR A 1 288 ? 9.248 -2.598 16.733 1.00 77.19 288 THR A CA 1
ATOM 2303 C C . THR A 1 288 ? 8.395 -1.340 16.857 1.00 77.19 288 THR A C 1
ATOM 2305 O O . THR A 1 288 ? 7.411 -1.353 17.582 1.00 77.19 288 THR A O 1
ATOM 2308 N N . ALA A 1 289 ? 8.708 -0.259 16.136 1.00 78.06 289 ALA A N 1
ATOM 2309 C CA . ALA A 1 289 ? 7.891 0.952 16.206 1.00 78.06 289 ALA A CA 1
ATOM 2310 C C . ALA A 1 289 ? 6.452 0.685 15.740 1.00 78.06 289 ALA A C 1
ATOM 2312 O O . ALA A 1 289 ? 5.517 1.075 16.432 1.00 78.06 289 ALA A O 1
ATOM 2313 N N . PHE A 1 290 ? 6.286 -0.046 14.632 1.00 82.19 290 PHE A N 1
ATOM 2314 C CA . PHE A 1 290 ? 4.978 -0.396 14.083 1.00 82.19 290 PHE A CA 1
ATOM 2315 C C . PHE A 1 290 ? 4.099 -1.103 15.121 1.00 82.19 290 PHE A C 1
ATOM 2317 O O . PHE A 1 290 ? 3.005 -0.634 15.416 1.00 82.19 290 PHE A O 1
ATOM 2324 N N . TRP A 1 291 ? 4.598 -2.171 15.749 1.00 82.88 291 TRP A N 1
ATOM 2325 C CA . TRP A 1 291 ? 3.801 -2.918 16.724 1.00 82.88 291 TRP A CA 1
ATOM 2326 C C . TRP A 1 291 ? 3.470 -2.105 17.978 1.00 82.88 291 TRP A C 1
ATOM 2328 O O . TRP A 1 291 ? 2.354 -2.170 18.483 1.00 82.88 291 TRP A O 1
ATOM 2338 N N . TYR A 1 292 ? 4.413 -1.309 18.484 1.00 78.50 292 TYR A N 1
ATOM 2339 C CA . TYR A 1 292 ? 4.221 -0.591 19.747 1.00 78.50 292 TYR A CA 1
ATOM 2340 C C . TYR A 1 292 ? 3.272 0.594 19.590 1.00 78.50 292 TYR A C 1
ATOM 2342 O O . TYR A 1 292 ? 2.514 0.880 20.516 1.00 78.50 292 TYR A O 1
ATOM 2350 N N . SER A 1 293 ? 3.277 1.250 18.426 1.00 78.12 293 SER A N 1
ATOM 2351 C CA . SER A 1 293 ? 2.398 2.384 18.126 1.00 78.12 293 SER A CA 1
ATOM 2352 C C . SER A 1 293 ? 0.910 2.040 18.199 1.00 78.12 293 SER A C 1
ATOM 2354 O O . SER A 1 293 ? 0.115 2.920 18.519 1.00 78.12 293 SER A O 1
ATOM 2356 N N . TYR A 1 294 ? 0.541 0.784 17.940 1.00 80.56 294 TYR A N 1
ATOM 2357 C CA . TYR A 1 294 ? -0.853 0.325 17.922 1.00 80.56 294 TYR A CA 1
ATOM 2358 C C . TYR A 1 294 ? -1.180 -0.667 19.045 1.00 80.56 294 TYR A C 1
ATOM 2360 O O . TYR A 1 294 ? -2.306 -1.155 19.128 1.00 80.56 294 TYR A O 1
ATOM 2368 N N . SER A 1 295 ? -0.214 -0.972 19.918 1.00 84.12 295 SER A N 1
ATOM 2369 C CA . SER A 1 295 ? -0.422 -1.939 20.993 1.00 84.12 295 SER A CA 1
ATOM 2370 C C . SER A 1 295 ? -1.160 -1.350 22.194 1.00 84.12 295 SER A C 1
ATOM 2372 O O . SER A 1 295 ? -0.847 -0.251 22.656 1.00 84.12 295 SER A O 1
ATOM 2374 N N . LYS A 1 296 ? -2.075 -2.132 22.762 1.00 86.31 296 LYS A N 1
ATOM 2375 C CA . LYS A 1 296 ? -2.626 -1.940 24.107 1.00 86.31 296 LYS A CA 1
ATOM 2376 C C . LYS A 1 296 ? -2.119 -3.061 25.007 1.00 86.31 296 LYS A C 1
ATOM 2378 O O . LYS A 1 296 ? -1.993 -4.196 24.560 1.00 86.31 296 LYS A O 1
ATOM 2383 N N . TYR A 1 297 ? -1.781 -2.746 26.252 1.00 85.12 297 TYR A N 1
ATOM 2384 C CA . TYR A 1 297 ? -1.368 -3.771 27.207 1.00 85.12 297 TYR A CA 1
ATOM 2385 C C . TYR A 1 297 ? -2.606 -4.456 27.789 1.00 85.12 297 TYR A C 1
ATOM 2387 O O . TYR A 1 297 ? -3.531 -3.775 28.225 1.00 85.12 297 TYR A O 1
ATOM 2395 N N . ASP A 1 298 ? -2.613 -5.783 27.750 1.00 84.19 298 ASP A N 1
ATOM 2396 C CA . ASP A 1 298 ? -3.622 -6.640 28.361 1.00 84.19 298 ASP A CA 1
ATOM 2397 C C . ASP A 1 298 ? -3.029 -7.219 29.654 1.00 84.19 298 ASP A C 1
ATOM 2399 O O . ASP A 1 298 ? -2.087 -8.016 29.612 1.00 84.19 298 ASP A O 1
ATOM 2403 N N . GLU A 1 299 ? -3.547 -6.762 30.799 1.00 82.00 299 GLU A N 1
ATOM 2404 C CA . GLU A 1 299 ? -3.077 -7.164 32.131 1.00 82.00 299 GLU A CA 1
ATOM 2405 C C . GLU A 1 299 ? -3.439 -8.617 32.471 1.00 82.00 299 GLU A C 1
ATOM 2407 O O . GLU A 1 299 ? -2.679 -9.276 33.177 1.00 82.00 299 GLU A O 1
ATOM 2412 N N . GLU A 1 300 ? -4.557 -9.143 31.954 1.00 80.25 300 GLU A N 1
ATOM 2413 C CA . GLU A 1 300 ? -4.999 -10.515 32.241 1.00 80.25 300 GLU A CA 1
ATOM 2414 C C . GLU A 1 300 ? -4.114 -11.545 31.539 1.00 80.25 300 GLU A C 1
ATOM 2416 O O . GLU A 1 300 ? -3.824 -12.611 32.085 1.00 80.25 300 GLU A O 1
ATOM 2421 N N . ARG A 1 301 ? -3.677 -11.223 30.318 1.00 77.19 301 ARG A N 1
ATOM 2422 C CA . ARG A 1 301 ? -2.865 -12.115 29.482 1.00 77.19 301 ARG A CA 1
ATOM 2423 C C . ARG A 1 301 ? -1.358 -11.826 29.541 1.00 77.19 301 ARG A C 1
ATOM 2425 O O . ARG A 1 301 ? -0.595 -12.541 28.894 1.00 77.19 301 ARG A O 1
ATOM 2432 N N . ASP A 1 302 ? -0.937 -10.789 30.272 1.00 81.56 302 ASP A N 1
ATOM 2433 C CA . ASP A 1 302 ? 0.440 -10.258 30.323 1.00 81.56 302 ASP A CA 1
ATOM 2434 C C . ASP A 1 302 ? 1.086 -10.119 28.928 1.00 81.56 302 ASP A C 1
ATOM 2436 O O . ASP A 1 302 ? 2.207 -10.566 28.660 1.00 81.56 302 ASP A O 1
ATOM 2440 N N . LEU A 1 303 ? 0.351 -9.520 27.987 1.00 86.75 303 LEU A N 1
ATOM 2441 C CA . LEU A 1 303 ? 0.820 -9.338 26.613 1.00 86.75 303 LEU A CA 1
ATOM 2442 C C . LEU A 1 303 ? 0.327 -8.031 25.996 1.00 86.75 303 LEU A C 1
ATOM 2444 O O . LEU A 1 303 ? -0.617 -7.394 26.457 1.00 86.75 303 LEU A O 1
ATOM 2448 N N . LYS A 1 304 ? 0.997 -7.605 24.928 1.00 87.38 304 LYS A N 1
ATOM 2449 C CA . LYS A 1 304 ? 0.607 -6.434 24.137 1.00 87.38 304 LYS A CA 1
ATOM 2450 C C . LYS A 1 304 ? -0.284 -6.871 22.983 1.00 87.38 304 LYS A C 1
ATOM 2452 O O . LYS A 1 304 ? 0.171 -7.629 22.138 1.00 87.38 304 LYS A O 1
ATOM 2457 N N . ILE A 1 305 ? -1.515 -6.380 22.917 1.00 88.50 305 ILE A N 1
ATOM 2458 C CA . ILE A 1 305 ? -2.445 -6.664 21.820 1.00 88.50 305 ILE A CA 1
ATOM 2459 C C . ILE A 1 305 ? -2.368 -5.547 20.788 1.00 88.50 305 ILE A C 1
ATOM 2461 O O . ILE A 1 305 ? -2.607 -4.385 21.112 1.00 88.50 305 ILE A O 1
ATOM 2465 N N . VAL A 1 306 ? -2.065 -5.907 19.546 1.00 90.25 306 VAL A N 1
ATOM 2466 C CA . VAL A 1 306 ? -2.225 -5.056 18.367 1.00 90.25 306 VAL A CA 1
ATOM 2467 C C . VAL A 1 306 ? -3.459 -5.548 17.625 1.00 90.25 306 VAL A C 1
ATOM 2469 O O . VAL A 1 306 ? -3.412 -6.577 16.957 1.00 90.25 306 VAL A O 1
ATOM 2472 N N . ASP A 1 307 ? -4.569 -4.837 17.784 1.00 90.62 307 ASP A N 1
ATOM 2473 C CA . ASP A 1 307 ? -5.835 -5.193 17.148 1.00 90.62 307 ASP A CA 1
ATOM 2474 C C . ASP A 1 307 ? -5.938 -4.539 15.766 1.00 90.62 307 ASP A C 1
ATOM 2476 O O . ASP A 1 307 ? -6.012 -3.313 15.644 1.00 90.62 307 ASP A O 1
ATOM 2480 N N . LEU A 1 308 ? -5.879 -5.371 14.730 1.00 92.25 308 LEU A N 1
ATOM 2481 C CA . LEU A 1 308 ? -5.974 -4.986 13.326 1.00 92.25 308 LEU A CA 1
ATOM 2482 C C . LEU A 1 308 ? -7.314 -5.409 12.707 1.00 92.25 308 LEU A C 1
ATOM 2484 O O . LEU A 1 308 ? -7.495 -5.255 11.496 1.00 92.25 308 LEU A O 1
ATOM 2488 N N . GLU A 1 309 ? -8.260 -5.917 13.506 1.00 91.88 309 GLU A N 1
ATOM 2489 C CA . GLU A 1 309 ? -9.614 -6.186 13.033 1.00 91.88 309 GLU A CA 1
ATOM 2490 C C . GLU A 1 309 ? -10.257 -4.892 12.537 1.00 91.88 309 GLU A C 1
ATOM 2492 O O . GLU A 1 309 ? -10.205 -3.839 13.181 1.00 91.88 309 GLU A O 1
ATOM 2497 N N . ARG A 1 310 ? -10.887 -4.972 11.362 1.00 93.38 310 ARG A N 1
ATOM 2498 C CA . ARG A 1 310 ? -11.584 -3.838 10.747 1.00 93.38 310 ARG A CA 1
ATOM 2499 C C . ARG A 1 310 ? -10.674 -2.627 10.493 1.00 93.38 310 ARG A C 1
ATOM 2501 O O . ARG A 1 310 ? -11.162 -1.497 10.470 1.00 93.38 310 ARG A O 1
ATOM 2508 N N . LYS A 1 311 ? -9.369 -2.847 10.269 1.00 95.06 311 LYS A N 1
ATOM 2509 C CA . LYS A 1 311 ? -8.404 -1.792 9.916 1.00 95.06 311 LYS A CA 1
ATOM 2510 C C . LYS A 1 311 ? -7.941 -1.844 8.463 1.00 95.06 311 LYS A C 1
ATOM 2512 O O . LYS A 1 311 ? -7.646 -2.903 7.914 1.00 95.06 311 LYS A O 1
ATOM 2517 N N . ILE A 1 312 ? -7.834 -0.663 7.858 1.00 96.38 312 ILE A N 1
ATOM 2518 C CA . ILE A 1 312 ? -7.178 -0.429 6.572 1.00 96.38 312 ILE A CA 1
ATOM 2519 C C . ILE A 1 312 ? -5.796 0.143 6.867 1.00 96.38 312 ILE A C 1
ATOM 2521 O O . ILE A 1 312 ? -5.682 1.226 7.437 1.00 96.38 312 ILE A O 1
ATOM 2525 N N . ILE A 1 313 ? -4.740 -0.556 6.466 1.00 93.81 313 ILE A N 1
ATOM 2526 C CA . ILE A 1 313 ? -3.360 -0.116 6.675 1.00 93.81 313 ILE A CA 1
ATOM 2527 C C . ILE A 1 313 ? -2.788 0.336 5.340 1.00 93.81 313 ILE A C 1
ATOM 2529 O O . ILE A 1 313 ? -2.723 -0.444 4.394 1.00 93.81 313 ILE A O 1
ATOM 2533 N N . VAL A 1 314 ? -2.347 1.588 5.264 1.00 92.12 314 VAL A N 1
ATOM 2534 C CA . VAL A 1 314 ? -1.760 2.173 4.059 1.00 92.12 314 VAL A CA 1
ATOM 2535 C C . VAL A 1 314 ? -0.308 2.533 4.319 1.00 92.12 314 VAL A C 1
ATOM 2537 O O . VAL A 1 314 ? -0.010 3.489 5.033 1.00 92.12 314 VAL A O 1
ATOM 2540 N N . PHE A 1 315 ? 0.597 1.780 3.703 1.00 88.56 315 PHE A N 1
ATOM 2541 C CA . PHE A 1 315 ? 2.019 2.088 3.653 1.00 88.56 315 PHE A CA 1
ATOM 2542 C C . PHE A 1 315 ? 2.280 3.059 2.496 1.00 88.56 315 PHE A C 1
ATOM 2544 O O . PHE A 1 315 ? 2.115 2.703 1.325 1.00 88.56 315 PHE A O 1
ATOM 2551 N N . LEU A 1 316 ? 2.655 4.301 2.823 1.00 82.38 316 LEU A N 1
ATOM 2552 C CA . LEU A 1 316 ? 2.908 5.361 1.832 1.00 82.38 316 LEU A CA 1
ATOM 2553 C C . LEU A 1 316 ? 4.236 5.188 1.084 1.00 82.38 316 LEU A C 1
ATOM 2555 O O . LEU A 1 316 ? 4.425 5.825 0.048 1.00 82.38 316 LEU A O 1
ATOM 2559 N N . ASP A 1 317 ? 5.119 4.345 1.615 1.00 73.56 317 ASP A N 1
ATOM 2560 C CA . ASP A 1 317 ? 6.348 3.877 0.985 1.00 73.56 317 ASP A CA 1
ATOM 2561 C C . ASP A 1 317 ? 6.597 2.408 1.374 1.00 73.56 317 ASP A C 1
ATOM 2563 O O . ASP A 1 317 ? 5.930 1.862 2.257 1.00 73.56 317 ASP A O 1
ATOM 2567 N N . MET A 1 318 ? 7.550 1.747 0.718 1.00 77.25 318 MET A N 1
ATOM 2568 C CA . MET A 1 318 ? 7.917 0.369 1.032 1.00 77.25 318 MET A CA 1
ATOM 2569 C C . MET A 1 318 ? 8.550 0.292 2.432 1.00 77.25 318 MET A C 1
ATOM 2571 O O . MET A 1 318 ? 9.580 0.928 2.668 1.00 77.25 318 MET A O 1
ATOM 2575 N N . PRO A 1 319 ? 7.982 -0.481 3.376 1.00 74.75 319 PRO A N 1
ATOM 2576 C CA . PRO A 1 319 ? 8.593 -0.653 4.681 1.00 74.75 319 PRO A CA 1
ATOM 2577 C C . PRO A 1 319 ? 9.866 -1.493 4.582 1.00 74.75 319 PRO A C 1
ATOM 2579 O O . PRO A 1 319 ? 10.137 -2.156 3.578 1.00 74.75 319 PRO A O 1
ATOM 2582 N N . TYR A 1 320 ? 10.639 -1.494 5.668 1.00 73.62 320 TYR A N 1
ATOM 2583 C CA . TYR A 1 320 ? 11.822 -2.336 5.779 1.00 73.62 320 TYR A CA 1
ATOM 2584 C C . TYR A 1 320 ? 11.515 -3.803 5.510 1.00 73.62 320 TYR A C 1
ATOM 2586 O O . TYR A 1 320 ? 10.485 -4.322 5.946 1.00 73.62 320 TYR A O 1
ATOM 2594 N N . PHE A 1 321 ? 12.475 -4.478 4.877 1.00 73.25 321 PHE A N 1
ATOM 2595 C CA . PHE A 1 321 ? 12.412 -5.911 4.608 1.00 73.25 321 PHE A CA 1
ATOM 2596 C C . PHE A 1 321 ? 12.045 -6.707 5.868 1.00 73.25 321 PHE A C 1
ATOM 2598 O O . PHE A 1 321 ? 11.105 -7.487 5.843 1.00 73.25 321 PHE A O 1
ATOM 2605 N N . GLU A 1 322 ? 12.663 -6.404 7.012 1.00 75.75 322 GLU A N 1
ATOM 2606 C CA . GLU A 1 322 ? 12.355 -7.055 8.294 1.00 75.75 322 GLU A CA 1
ATOM 2607 C C . GLU A 1 322 ? 10.890 -6.906 8.742 1.00 75.75 322 GLU A C 1
ATOM 2609 O O . GLU A 1 322 ? 10.362 -7.791 9.415 1.00 75.75 322 GLU A O 1
ATOM 2614 N N . LEU A 1 323 ? 10.232 -5.781 8.428 1.00 79.44 323 LEU A N 1
ATOM 2615 C CA . LEU A 1 323 ? 8.812 -5.603 8.737 1.00 79.44 323 LEU A CA 1
ATOM 2616 C C . LEU A 1 323 ? 7.971 -6.441 7.774 1.00 79.44 323 LEU A C 1
ATOM 2618 O O . LEU A 1 323 ? 7.083 -7.142 8.246 1.00 79.44 323 LEU A O 1
ATOM 2622 N N . LEU A 1 324 ? 8.293 -6.433 6.473 1.00 79.62 324 LEU A N 1
ATOM 2623 C CA . LEU A 1 324 ? 7.636 -7.283 5.470 1.00 79.62 324 LEU A CA 1
ATOM 2624 C C . LEU A 1 324 ? 7.699 -8.763 5.861 1.00 79.62 324 LEU A C 1
ATOM 2626 O O . LEU A 1 324 ? 6.668 -9.428 5.879 1.00 79.62 324 LEU A O 1
ATOM 2630 N N . GLU A 1 325 ? 8.875 -9.256 6.258 1.00 79.12 325 GLU A N 1
ATOM 2631 C CA . GLU A 1 325 ? 9.046 -10.646 6.687 1.00 79.12 325 GLU A CA 1
ATOM 2632 C C . GLU A 1 325 ? 8.170 -10.994 7.893 1.00 79.12 325 GLU A C 1
ATOM 2634 O O . GLU A 1 325 ? 7.549 -12.056 7.928 1.00 79.12 325 GLU A O 1
ATOM 2639 N N . LYS A 1 326 ? 8.077 -10.080 8.866 1.00 78.25 326 LYS A N 1
ATOM 2640 C CA . LYS A 1 326 ? 7.288 -10.273 10.089 1.00 78.25 326 LYS A CA 1
ATOM 2641 C C . LYS A 1 326 ? 5.779 -10.209 9.859 1.00 78.25 326 LYS A C 1
ATOM 2643 O O . LYS A 1 326 ? 5.040 -10.766 10.664 1.00 78.25 326 LYS A O 1
ATOM 2648 N N . ILE A 1 327 ? 5.314 -9.560 8.789 1.00 82.56 327 ILE A N 1
ATOM 2649 C CA . ILE A 1 327 ? 3.884 -9.481 8.445 1.00 82.56 327 ILE A CA 1
ATOM 2650 C C . ILE A 1 327 ? 3.455 -10.504 7.384 1.00 82.56 327 ILE A C 1
ATOM 2652 O O . ILE A 1 327 ? 2.291 -10.505 6.995 1.00 82.56 327 ILE A O 1
ATOM 2656 N N . ARG A 1 328 ? 4.332 -11.412 6.928 1.00 84.00 328 ARG A N 1
ATOM 2657 C CA . ARG A 1 328 ? 4.000 -12.445 5.922 1.00 84.00 328 ARG A CA 1
ATOM 2658 C C . ARG A 1 328 ? 2.772 -13.278 6.291 1.00 84.00 328 ARG A C 1
ATOM 2660 O O . ARG A 1 328 ? 1.887 -13.460 5.453 1.00 84.00 328 ARG A O 1
ATOM 2667 N N . SER A 1 329 ? 2.712 -13.770 7.528 1.00 82.31 329 SER A N 1
ATOM 2668 C CA . SER A 1 329 ? 1.584 -14.573 8.028 1.00 82.31 329 SER A CA 1
ATOM 2669 C C . SER A 1 329 ? 0.296 -13.752 8.113 1.00 82.31 329 SER A C 1
ATOM 2671 O O . SER A 1 329 ? -0.771 -14.243 7.754 1.00 82.31 329 SER A O 1
ATOM 2673 N N . LEU A 1 330 ? 0.407 -12.468 8.475 1.00 86.12 330 LEU A N 1
ATOM 2674 C CA . LEU A 1 330 ? -0.716 -11.526 8.499 1.00 86.12 330 LEU A CA 1
ATOM 2675 C C . LEU A 1 330 ? -1.271 -11.287 7.087 1.00 86.12 330 LEU A C 1
ATOM 2677 O O . LEU A 1 330 ? -2.473 -11.385 6.867 1.00 86.12 330 LEU A O 1
ATOM 2681 N N . LEU A 1 331 ? -0.390 -11.035 6.113 1.00 87.38 331 LEU A N 1
ATOM 2682 C CA . LEU A 1 331 ? -0.758 -10.828 4.709 1.00 87.38 331 LEU A CA 1
ATOM 2683 C C . LEU A 1 331 ? -1.330 -12.098 4.057 1.00 87.38 331 LEU A C 1
ATOM 2685 O O . LEU A 1 331 ? -2.133 -12.000 3.131 1.00 87.38 331 LEU A O 1
ATOM 2689 N N . SER A 1 332 ? -0.917 -13.281 4.515 1.00 85.06 332 SER A N 1
ATOM 2690 C CA . SER A 1 332 ? -1.427 -14.572 4.021 1.00 85.06 332 SER A CA 1
ATOM 2691 C C . SER A 1 332 ? -2.748 -14.976 4.675 1.00 85.06 332 SER A C 1
ATOM 2693 O O . SER A 1 332 ? -3.483 -15.774 4.094 1.00 85.06 332 SER A O 1
ATOM 2695 N N . LYS A 1 333 ? -3.061 -14.366 5.826 1.00 84.88 333 LYS A N 1
ATOM 2696 C CA . LYS A 1 333 ? -4.210 -14.665 6.685 1.00 84.88 333 LYS A CA 1
ATOM 2697 C C . LYS A 1 333 ? -4.218 -16.093 7.223 1.00 84.88 333 LYS A C 1
ATOM 2699 O O . LYS A 1 333 ? -5.257 -16.748 7.250 1.00 84.88 333 LYS A O 1
ATOM 2704 N N . ASP A 1 334 ? -3.045 -16.575 7.622 1.00 77.62 334 ASP A N 1
ATOM 2705 C CA . ASP A 1 334 ? -2.885 -17.962 8.067 1.00 77.62 334 ASP A CA 1
ATOM 2706 C C . ASP A 1 334 ? -3.522 -18.186 9.450 1.00 77.62 334 ASP A C 1
ATOM 2708 O O . ASP A 1 334 ? -4.213 -19.180 9.666 1.00 77.62 334 ASP A O 1
ATOM 2712 N N . GLU A 1 335 ? -3.336 -17.237 10.375 1.00 82.62 335 GLU A N 1
ATOM 2713 C CA . GLU A 1 335 ? -3.831 -17.306 11.754 1.00 82.62 335 GLU A CA 1
ATOM 2714 C C . GLU A 1 335 ? -4.477 -15.980 12.170 1.00 82.62 335 GLU A C 1
ATOM 2716 O O . GLU A 1 335 ? -3.935 -14.907 11.902 1.00 82.62 335 GLU A O 1
ATOM 2721 N N . LYS A 1 336 ? -5.632 -16.048 12.851 1.00 85.81 336 LYS A N 1
ATOM 2722 C CA . LYS A 1 336 ? -6.355 -14.855 13.337 1.00 85.81 336 LYS A CA 1
ATOM 2723 C C . LYS A 1 336 ? -5.610 -1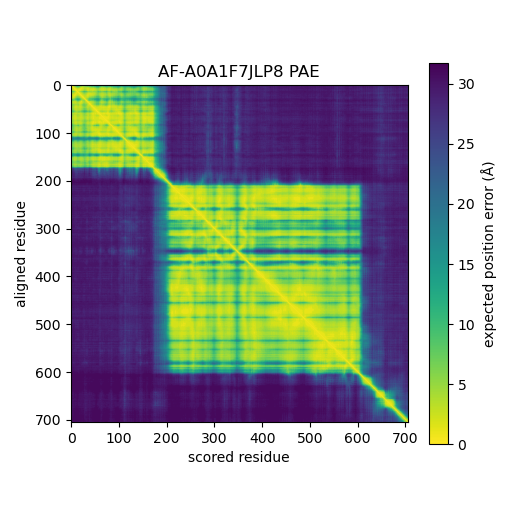4.137 14.467 1.00 85.81 336 LYS A C 1
ATOM 2725 O O . LYS A 1 336 ? -5.787 -12.936 14.638 1.00 85.81 336 LYS A O 1
ATOM 2730 N N . GLU A 1 337 ? -4.793 -14.853 15.234 1.00 88.50 337 GLU A N 1
ATOM 2731 C CA . GLU A 1 337 ? -3.904 -14.279 16.245 1.00 88.50 337 GLU A CA 1
ATOM 2732 C C . GLU A 1 337 ? -2.468 -14.728 15.963 1.00 88.50 337 GLU A C 1
ATOM 2734 O O . GLU A 1 337 ? -2.199 -15.921 15.897 1.00 88.50 337 GLU A O 1
ATOM 2739 N N . ILE A 1 338 ? -1.548 -13.775 15.806 1.00 86.12 338 ILE A N 1
ATOM 2740 C CA . ILE A 1 338 ? -0.130 -14.027 15.528 1.00 86.12 338 ILE A CA 1
ATOM 2741 C C . ILE A 1 338 ? 0.694 -13.558 16.726 1.00 86.12 338 ILE A C 1
ATOM 2743 O O . ILE A 1 338 ? 0.639 -12.389 17.113 1.00 86.12 338 ILE A O 1
ATOM 2747 N N . PHE A 1 339 ? 1.511 -14.448 17.288 1.00 85.31 339 PHE A N 1
ATOM 2748 C CA . PHE A 1 339 ? 2.370 -14.129 18.427 1.00 85.31 339 PHE A CA 1
ATOM 2749 C C . PHE A 1 339 ? 3.778 -13.735 17.976 1.00 85.31 339 PHE A C 1
ATOM 2751 O O . PHE A 1 339 ? 4.557 -14.550 17.483 1.00 85.31 339 PHE A O 1
ATOM 2758 N N . ILE A 1 340 ? 4.134 -12.474 18.204 1.00 82.00 340 ILE A N 1
ATOM 2759 C CA . ILE A 1 340 ? 5.441 -11.900 17.900 1.00 82.00 340 ILE A CA 1
ATOM 2760 C C . ILE A 1 340 ? 6.202 -11.695 19.207 1.00 82.00 340 ILE A C 1
ATOM 2762 O O . ILE A 1 340 ? 5.747 -10.998 20.113 1.00 82.00 340 ILE A O 1
ATOM 2766 N N . ARG A 1 341 ? 7.404 -12.267 19.294 1.00 80.00 341 ARG A N 1
ATOM 2767 C CA . ARG A 1 341 ? 8.325 -12.024 20.409 1.00 80.00 341 ARG A CA 1
ATOM 2768 C C . ARG A 1 341 ? 9.344 -10.973 20.008 1.00 80.00 341 ARG A C 1
ATOM 2770 O O . ARG A 1 341 ? 10.078 -11.157 19.038 1.00 80.00 341 ARG A O 1
ATOM 2777 N N . VAL A 1 342 ? 9.399 -9.878 20.757 1.00 76.31 342 VAL A N 1
ATOM 2778 C CA . VAL A 1 342 ? 10.369 -8.803 20.536 1.00 76.31 342 VAL A CA 1
ATOM 2779 C C . VAL A 1 342 ? 11.262 -8.679 21.759 1.00 76.31 342 VAL A C 1
ATOM 2781 O O . VAL A 1 342 ? 10.787 -8.463 22.869 1.00 76.31 342 VAL A O 1
ATOM 2784 N N . THR A 1 343 ? 12.572 -8.801 21.566 1.00 69.69 343 THR A N 1
ATOM 2785 C CA . THR A 1 343 ? 13.537 -8.591 22.647 1.00 69.69 343 THR A CA 1
ATOM 2786 C C . THR A 1 343 ? 13.763 -7.100 22.844 1.00 69.69 343 THR A C 1
ATOM 2788 O O . THR A 1 343 ? 14.316 -6.428 21.976 1.00 69.69 343 THR A O 1
ATOM 2791 N N . ASN A 1 344 ? 13.376 -6.594 24.008 1.00 66.06 344 ASN A N 1
ATOM 2792 C CA . ASN A 1 344 ? 13.686 -5.251 24.467 1.00 66.06 344 ASN A CA 1
ATOM 2793 C C . ASN A 1 344 ? 14.682 -5.294 25.616 1.00 66.06 344 ASN A C 1
ATOM 2795 O O . ASN A 1 344 ? 14.821 -6.294 26.314 1.00 66.06 344 ASN A O 1
ATOM 2799 N N . ARG A 1 345 ? 15.364 -4.179 25.861 1.00 64.88 345 ARG A N 1
ATOM 2800 C CA . ARG A 1 345 ? 16.151 -4.018 27.084 1.00 64.88 345 ARG A CA 1
ATOM 2801 C C . ARG A 1 345 ? 15.286 -3.383 28.161 1.00 64.88 345 ARG A C 1
ATOM 2803 O O . ARG A 1 345 ? 14.651 -2.354 27.937 1.00 64.88 345 ARG A O 1
ATOM 2810 N N . SER A 1 346 ? 15.250 -4.012 29.329 1.00 56.75 346 SER A N 1
ATOM 2811 C CA . SER A 1 346 ? 14.609 -3.459 30.514 1.00 56.75 346 SER A CA 1
ATOM 2812 C C . SER A 1 346 ? 15.368 -2.217 30.989 1.00 56.75 346 SER A C 1
ATOM 2814 O O . SER A 1 346 ? 16.532 -1.997 30.645 1.00 56.75 346 SER A O 1
ATOM 2816 N N . LYS A 1 347 ? 14.744 -1.426 31.868 1.00 44.47 347 LYS A N 1
ATOM 2817 C CA . LYS A 1 347 ? 15.386 -0.270 32.523 1.00 44.47 347 LYS A CA 1
ATOM 2818 C C . LYS A 1 347 ? 16.641 -0.633 33.345 1.00 44.47 347 LYS A C 1
ATOM 2820 O O . LYS A 1 347 ? 17.311 0.273 33.831 1.00 44.47 347 LYS A O 1
ATOM 2825 N N . ARG A 1 348 ? 16.933 -1.928 33.542 1.00 44.75 348 ARG A N 1
ATOM 2826 C CA . ARG A 1 348 ? 18.115 -2.467 34.240 1.00 44.75 348 ARG A CA 1
ATOM 2827 C C . ARG A 1 348 ? 19.141 -3.111 33.292 1.00 44.75 348 ARG A C 1
ATOM 2829 O O . ARG A 1 348 ? 20.115 -3.681 33.762 1.00 44.75 348 ARG A O 1
ATOM 2836 N N . GLY A 1 349 ? 18.939 -3.024 31.974 1.00 52.50 349 GLY A N 1
ATOM 2837 C CA . GLY A 1 349 ? 19.848 -3.590 30.968 1.00 52.50 349 GLY A CA 1
ATOM 2838 C C . GLY A 1 349 ? 19.661 -5.087 30.702 1.00 52.50 349 GLY A C 1
ATOM 2839 O O . GLY A 1 349 ? 20.332 -5.633 29.831 1.00 52.50 349 GLY A O 1
ATOM 2840 N N . GLU A 1 350 ? 18.731 -5.741 31.397 1.00 55.25 350 GLU A N 1
ATOM 2841 C CA . GLU A 1 350 ? 18.363 -7.135 31.145 1.00 55.25 350 GLU A CA 1
ATOM 2842 C C . GLU A 1 350 ? 17.536 -7.239 29.860 1.00 55.25 350 GLU A C 1
ATOM 2844 O O . GLU A 1 350 ? 16.656 -6.412 29.606 1.00 55.25 350 GLU A O 1
ATOM 2849 N N . ASN A 1 351 ? 17.789 -8.268 29.054 1.00 68.00 351 ASN A N 1
ATOM 2850 C CA . ASN A 1 351 ? 16.952 -8.562 27.897 1.00 68.00 351 ASN A CA 1
ATOM 2851 C C . ASN A 1 351 ? 15.592 -9.077 28.391 1.00 68.00 351 ASN A C 1
ATOM 2853 O O . ASN A 1 351 ? 15.502 -10.163 28.957 1.00 68.00 351 ASN A O 1
ATOM 2857 N N . ARG A 1 352 ? 14.534 -8.295 28.172 1.00 67.69 352 ARG A N 1
ATOM 2858 C CA . ARG A 1 352 ? 13.140 -8.676 28.394 1.00 67.69 352 ARG A CA 1
ATOM 2859 C C . ARG A 1 352 ? 12.499 -8.968 27.043 1.00 67.69 352 ARG A C 1
ATOM 2861 O O . ARG A 1 352 ? 12.451 -8.095 26.181 1.00 67.69 352 ARG A O 1
ATOM 2868 N N . ALA A 1 353 ? 11.991 -10.180 26.864 1.00 69.44 353 ALA A N 1
ATOM 2869 C CA . ALA A 1 353 ? 11.122 -10.478 25.737 1.00 69.44 353 ALA A CA 1
ATOM 2870 C C . ALA A 1 353 ? 9.728 -9.905 26.026 1.00 69.44 353 ALA A C 1
ATOM 2872 O O . ALA A 1 353 ? 9.091 -10.290 27.005 1.00 69.44 353 ALA A O 1
ATOM 2873 N N . ASP A 1 354 ? 9.278 -8.975 25.192 1.00 78.25 354 ASP A N 1
ATOM 2874 C CA . ASP A 1 354 ? 7.886 -8.550 25.155 1.00 78.25 354 ASP A CA 1
ATOM 2875 C C . ASP A 1 354 ? 7.132 -9.479 24.193 1.00 78.25 354 ASP A C 1
ATOM 2877 O O . ASP A 1 354 ? 7.558 -9.695 23.053 1.00 78.25 354 ASP A O 1
ATOM 2881 N N . ASN A 1 355 ? 6.005 -10.017 24.656 1.00 83.88 355 ASN A N 1
ATOM 2882 C CA .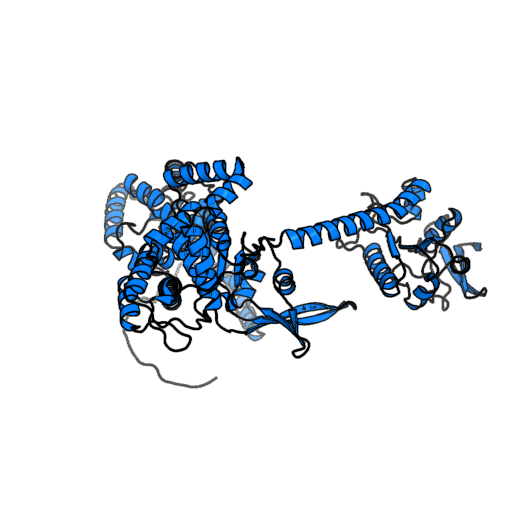 ASN A 1 355 ? 5.092 -10.798 23.832 1.00 83.88 355 ASN A CA 1
ATOM 2883 C C . ASN A 1 355 ? 4.025 -9.866 23.252 1.00 83.88 355 ASN A C 1
ATOM 2885 O O . ASN A 1 355 ? 3.341 -9.152 23.989 1.00 83.88 355 ASN A O 1
ATOM 2889 N N . ILE A 1 356 ? 3.894 -9.876 21.930 1.00 87.19 356 ILE A N 1
ATOM 2890 C CA . ILE A 1 356 ? 2.905 -9.100 21.189 1.00 87.19 356 ILE A CA 1
ATOM 2891 C C . ILE A 1 356 ? 1.970 -10.087 20.495 1.00 87.19 356 ILE A C 1
ATOM 2893 O O . ILE A 1 356 ? 2.437 -10.956 19.768 1.00 87.19 356 ILE A O 1
ATOM 2897 N N . CYS A 1 357 ? 0.667 -9.961 20.713 1.00 88.06 357 CYS A N 1
ATOM 2898 C CA . CYS A 1 357 ? -0.357 -10.661 19.949 1.00 88.06 357 CYS A CA 1
ATOM 2899 C C . CYS A 1 357 ? -0.938 -9.692 18.919 1.00 88.06 357 CYS A C 1
ATOM 2901 O O . CYS A 1 357 ? -1.469 -8.644 19.284 1.00 88.06 357 CYS A O 1
ATOM 2903 N N . VAL A 1 358 ? -0.812 -10.022 17.640 1.00 88.69 358 VAL A N 1
ATOM 2904 C CA . VAL A 1 358 ? -1.462 -9.300 16.545 1.00 88.69 358 VAL A CA 1
ATOM 2905 C C . VAL A 1 358 ? -2.761 -10.024 16.232 1.00 88.69 358 VAL A C 1
ATOM 2907 O O . VAL A 1 358 ? -2.718 -11.195 15.866 1.00 88.69 358 VAL A O 1
ATOM 2910 N N . ARG A 1 359 ? -3.899 -9.350 16.391 1.00 89.81 359 ARG A N 1
ATOM 2911 C CA . ARG A 1 359 ? -5.229 -9.929 16.186 1.00 89.81 359 ARG A CA 1
ATOM 2912 C C . ARG A 1 359 ? -5.867 -9.389 14.913 1.00 89.81 359 ARG A C 1
ATOM 2914 O O . ARG A 1 359 ? -5.833 -8.187 14.669 1.00 89.81 359 ARG A O 1
ATOM 2921 N N . GLY A 1 360 ? -6.512 -10.275 14.165 1.00 88.62 360 GLY A N 1
ATOM 2922 C CA . GLY A 1 360 ? -7.368 -9.926 13.042 1.00 88.62 360 GLY A CA 1
ATOM 2923 C C . GLY A 1 360 ? -6.638 -9.734 11.724 1.00 88.62 360 GLY A C 1
ATOM 2924 O O . GLY A 1 360 ? -5.410 -9.705 11.646 1.00 88.62 360 GLY A O 1
ATOM 2925 N N . PHE A 1 361 ? -7.435 -9.577 10.670 1.00 90.88 361 PHE A N 1
ATOM 2926 C CA . PHE A 1 361 ? -6.945 -9.371 9.314 1.00 90.88 361 PHE A CA 1
ATOM 2927 C C . PHE A 1 361 ? -7.257 -7.947 8.845 1.00 90.88 361 PHE A C 1
ATOM 2929 O O . PHE A 1 361 ? -8.431 -7.603 8.685 1.00 90.88 361 PHE A O 1
ATOM 2936 N N . PRO A 1 362 ? -6.233 -7.121 8.584 1.00 94.44 362 PRO A N 1
ATOM 2937 C CA . PRO A 1 362 ? -6.427 -5.830 7.948 1.00 94.44 362 PRO A CA 1
ATOM 2938 C C . PRO A 1 362 ? -6.500 -5.958 6.422 1.00 94.44 362 PRO A C 1
ATOM 2940 O O . PRO A 1 362 ? -5.966 -6.895 5.825 1.00 94.44 362 PRO A O 1
ATOM 2943 N N . THR A 1 363 ? -7.077 -4.948 5.776 1.00 96.06 363 THR A N 1
ATOM 2944 C CA . THR A 1 363 ? -6.803 -4.666 4.359 1.00 96.06 363 THR A CA 1
ATOM 2945 C C . THR A 1 363 ? -5.508 -3.871 4.281 1.00 96.06 363 THR A C 1
ATOM 2947 O O . THR A 1 363 ? -5.416 -2.792 4.869 1.00 96.06 363 THR A O 1
ATOM 2950 N N . VAL A 1 364 ? -4.500 -4.374 3.564 1.00 94.44 364 VAL A N 1
ATOM 2951 C CA . VAL A 1 364 ? -3.194 -3.705 3.466 1.00 94.44 364 VAL A CA 1
ATOM 2952 C C . VAL A 1 364 ? -2.965 -3.146 2.068 1.00 94.44 364 VAL A C 1
ATOM 2954 O O . VAL A 1 364 ? -3.070 -3.861 1.075 1.00 94.44 364 VAL A O 1
ATOM 2957 N N . ILE A 1 365 ? -2.604 -1.868 1.989 1.00 93.81 365 ILE A N 1
ATOM 2958 C CA . ILE A 1 365 ? -2.292 -1.160 0.749 1.00 93.81 365 ILE A CA 1
ATOM 2959 C C . ILE A 1 365 ? -0.854 -0.660 0.813 1.00 93.81 365 ILE A C 1
ATOM 2961 O O . ILE A 1 365 ? -0.481 0.081 1.719 1.00 93.81 365 ILE A O 1
ATOM 2965 N N . PHE A 1 366 ? -0.058 -1.018 -0.186 1.00 90.38 366 PHE A N 1
ATOM 2966 C CA . PHE A 1 366 ? 1.290 -0.497 -0.372 1.00 90.38 366 PHE A CA 1
ATOM 2967 C C . PHE A 1 366 ? 1.329 0.441 -1.568 1.00 90.38 366 PHE A C 1
ATOM 2969 O O . PHE A 1 366 ? 0.898 0.073 -2.659 1.00 90.38 366 PHE A O 1
ATOM 2976 N N . ALA A 1 367 ? 1.896 1.630 -1.390 1.00 86.25 367 ALA A N 1
ATOM 2977 C CA . ALA A 1 367 ? 2.212 2.541 -2.479 1.00 86.25 367 ALA A CA 1
ATOM 2978 C C . ALA A 1 367 ? 3.732 2.644 -2.633 1.00 86.25 367 ALA A C 1
ATOM 2980 O O . ALA A 1 367 ? 4.376 3.390 -1.907 1.00 86.25 367 ALA A O 1
ATOM 2981 N N . SER A 1 368 ? 4.318 1.906 -3.583 1.00 79.75 368 SER A N 1
ATOM 2982 C CA . SER A 1 368 ? 5.776 1.872 -3.770 1.00 79.75 368 SER A CA 1
ATOM 2983 C C . SER A 1 368 ? 6.197 2.217 -5.197 1.00 79.75 368 SER A C 1
ATOM 2985 O O . SER A 1 368 ? 5.559 1.854 -6.187 1.00 79.75 368 SER A O 1
ATOM 2987 N N . ALA A 1 369 ? 7.306 2.948 -5.312 1.00 70.06 369 ALA A N 1
ATOM 2988 C CA . ALA A 1 369 ? 7.984 3.174 -6.588 1.00 70.06 369 ALA A CA 1
ATOM 2989 C C . ALA A 1 369 ? 9.020 2.082 -6.916 1.00 70.06 369 ALA A C 1
ATOM 2991 O O . ALA A 1 369 ? 9.494 2.032 -8.053 1.00 70.06 369 ALA A O 1
ATOM 2992 N N . SER A 1 370 ? 9.373 1.244 -5.933 1.00 68.94 370 SER A N 1
ATOM 2993 C CA . SER A 1 370 ? 10.291 0.117 -6.095 1.00 68.94 370 SER A CA 1
ATOM 2994 C C . SER A 1 370 ? 9.549 -1.115 -6.609 1.00 68.94 370 SER A C 1
ATOM 2996 O O . SER A 1 370 ? 8.412 -1.386 -6.217 1.00 68.94 370 SER A O 1
ATOM 2998 N N . PHE A 1 371 ? 10.218 -1.869 -7.478 1.00 64.69 371 PHE A N 1
ATOM 2999 C CA . PHE A 1 371 ? 9.744 -3.155 -7.993 1.00 64.69 371 PHE A CA 1
ATOM 3000 C C . PHE A 1 371 ? 10.469 -4.351 -7.354 1.00 64.69 371 PHE A C 1
ATOM 3002 O O . PHE A 1 371 ? 10.234 -5.490 -7.744 1.00 64.69 371 PHE A O 1
ATOM 3009 N N . GLN A 1 372 ? 11.358 -4.109 -6.384 1.00 63.72 372 GLN A N 1
ATOM 3010 C CA . GLN A 1 372 ? 12.142 -5.160 -5.737 1.00 63.72 372 GLN A CA 1
ATOM 3011 C C . GLN A 1 372 ? 11.363 -5.792 -4.583 1.00 63.72 372 GLN A C 1
ATOM 3013 O O . GLN A 1 372 ? 11.491 -5.385 -3.430 1.00 63.72 372 GLN A O 1
ATOM 3018 N N . LEU A 1 373 ? 10.554 -6.793 -4.916 1.00 66.50 373 LEU A N 1
ATOM 3019 C CA . LEU A 1 373 ? 9.938 -7.709 -3.965 1.00 66.50 373 LEU A CA 1
ATOM 3020 C C . LEU A 1 373 ? 10.240 -9.139 -4.396 1.00 66.50 373 LEU A C 1
ATOM 3022 O O . LEU A 1 373 ? 10.330 -9.431 -5.587 1.00 66.50 373 LEU A O 1
ATOM 3026 N N . ASP A 1 374 ? 10.390 -10.015 -3.411 1.00 68.06 374 ASP A N 1
ATOM 3027 C CA . ASP A 1 374 ? 10.470 -11.452 -3.646 1.00 68.06 374 ASP A CA 1
ATOM 3028 C C . ASP A 1 374 ? 9.153 -11.946 -4.281 1.00 68.06 374 ASP A C 1
ATOM 3030 O O . ASP A 1 374 ? 8.069 -11.435 -3.974 1.00 68.06 374 ASP A O 1
ATOM 3034 N N . GLU A 1 375 ? 9.230 -12.953 -5.150 1.00 67.06 375 GLU A N 1
ATOM 3035 C CA . GLU A 1 375 ? 8.082 -13.598 -5.798 1.00 67.06 375 GLU A CA 1
ATOM 3036 C C . GLU A 1 375 ? 7.066 -14.092 -4.754 1.00 67.06 375 GLU A C 1
ATOM 3038 O O . GLU A 1 375 ? 5.842 -13.986 -4.928 1.00 67.06 375 GLU A O 1
ATOM 3043 N N . GLN A 1 376 ? 7.572 -14.549 -3.605 1.00 71.44 376 GLN A N 1
ATOM 3044 C CA . GLN A 1 376 ? 6.736 -14.962 -2.487 1.00 71.44 376 GLN A CA 1
ATOM 3045 C C . GLN A 1 376 ? 5.871 -13.811 -1.943 1.00 71.44 376 GLN A C 1
ATOM 3047 O O . GLN A 1 376 ? 4.719 -14.046 -1.580 1.00 71.44 376 GLN A O 1
ATOM 3052 N N . GLU A 1 377 ? 6.383 -12.574 -1.924 1.00 76.50 377 GLU A N 1
ATOM 3053 C CA . GLU A 1 377 ? 5.615 -11.397 -1.502 1.00 76.50 377 GLU A CA 1
ATOM 3054 C C . GLU A 1 377 ? 4.663 -10.922 -2.585 1.00 76.50 377 GLU A C 1
ATOM 3056 O O . GLU A 1 377 ? 3.499 -10.661 -2.294 1.00 76.50 377 GLU A O 1
ATOM 3061 N N . LEU A 1 378 ? 5.107 -10.865 -3.843 1.00 77.94 378 LEU A N 1
ATOM 3062 C CA . LEU A 1 378 ? 4.268 -10.423 -4.963 1.00 77.94 378 LEU A CA 1
ATOM 3063 C C . LEU A 1 378 ? 2.984 -11.248 -5.061 1.00 77.94 378 LEU A C 1
ATOM 3065 O O . LEU A 1 378 ? 1.894 -10.713 -5.257 1.00 77.94 378 LEU A O 1
ATOM 3069 N N . THR A 1 379 ? 3.088 -12.554 -4.829 1.00 82.00 379 THR A N 1
ATOM 3070 C CA . THR A 1 379 ? 1.942 -13.465 -4.839 1.00 82.00 379 THR A CA 1
ATOM 3071 C C . THR A 1 379 ? 0.989 -13.281 -3.653 1.00 82.00 379 THR A C 1
ATOM 3073 O O . THR A 1 379 ? -0.068 -13.913 -3.664 1.00 82.00 379 THR A O 1
ATOM 3076 N N . ARG A 1 380 ? 1.273 -12.412 -2.668 1.00 86.62 380 ARG A N 1
ATOM 3077 C CA . ARG A 1 380 ? 0.352 -12.000 -1.580 1.00 86.62 380 ARG A CA 1
ATOM 3078 C C . ARG A 1 380 ? -0.448 -10.734 -1.890 1.00 86.62 380 ARG A C 1
ATOM 3080 O O . ARG A 1 380 ? -1.483 -10.527 -1.256 1.00 86.62 380 ARG A O 1
ATOM 3087 N N . PHE A 1 381 ? -0.096 -9.997 -2.943 1.00 91.38 381 PHE A N 1
ATOM 3088 C CA . PHE A 1 381 ? -0.801 -8.787 -3.375 1.00 91.38 381 PHE A CA 1
ATOM 3089 C C . PHE A 1 381 ? -1.531 -8.939 -4.714 1.00 91.38 381 PHE A C 1
ATOM 3091 O O . PHE A 1 381 ? -1.143 -9.727 -5.576 1.00 91.38 381 PHE A O 1
ATOM 3098 N N . ILE A 1 382 ? -2.572 -8.128 -4.907 1.00 94.12 382 ILE A N 1
ATOM 3099 C CA . ILE A 1 382 ? -3.009 -7.725 -6.247 1.00 94.12 382 ILE A CA 1
ATOM 3100 C C . ILE A 1 382 ? -2.097 -6.578 -6.691 1.00 94.12 382 ILE A C 1
ATOM 3102 O O . ILE A 1 382 ? -2.050 -5.539 -6.027 1.00 94.12 382 ILE A O 1
ATOM 3106 N N . LEU A 1 383 ? -1.367 -6.765 -7.794 1.00 92.88 383 LEU A N 1
ATOM 3107 C CA . LEU A 1 383 ? -0.475 -5.740 -8.336 1.00 92.88 383 LEU A CA 1
ATOM 3108 C C . LEU A 1 383 ? -1.280 -4.744 -9.171 1.00 92.88 383 LEU A C 1
ATOM 3110 O O . LEU A 1 383 ? -1.953 -5.124 -10.126 1.00 92.88 383 LEU A O 1
ATOM 3114 N N . LEU A 1 384 ? -1.203 -3.465 -8.836 1.00 93.50 384 LEU A N 1
ATOM 3115 C CA . LEU A 1 384 ? -1.927 -2.393 -9.507 1.00 93.50 384 LEU A CA 1
ATOM 3116 C C . LEU A 1 384 ? -0.932 -1.334 -9.988 1.00 93.50 384 LEU A C 1
ATOM 3118 O O . LEU A 1 384 ? 0.045 -1.012 -9.310 1.00 93.50 384 LEU A O 1
ATOM 3122 N N . SER A 1 385 ? -1.186 -0.752 -11.154 1.00 91.19 385 SER A N 1
ATOM 3123 C CA . SER A 1 385 ? -0.417 0.388 -11.655 1.00 91.19 385 SER A CA 1
ATOM 3124 C C . SER A 1 385 ? -1.379 1.424 -12.209 1.00 91.19 385 SER A C 1
ATOM 3126 O O . SER A 1 385 ? -2.141 1.077 -13.105 1.00 91.19 385 SER A O 1
ATOM 3128 N N . PRO A 1 386 ? -1.353 2.676 -11.724 1.00 89.00 386 PRO A N 1
ATOM 3129 C CA . PRO A 1 386 ? -2.157 3.736 -12.311 1.00 89.00 386 PRO A CA 1
ATOM 3130 C C . PRO A 1 386 ? -1.883 3.855 -13.815 1.00 89.00 386 PRO A C 1
ATOM 3132 O O . PRO A 1 386 ? -0.730 3.744 -14.235 1.00 89.00 386 PRO A O 1
ATOM 3135 N N . GLN A 1 387 ? -2.919 4.145 -14.599 1.00 86.25 387 GLN A N 1
ATOM 3136 C CA . GLN A 1 387 ? -2.807 4.400 -16.034 1.00 86.25 387 GLN A CA 1
ATOM 3137 C C . GLN A 1 387 ? -1.845 5.569 -16.310 1.00 86.25 387 GLN A C 1
ATOM 3139 O O . GLN A 1 387 ? -1.718 6.489 -15.497 1.00 86.25 387 GLN A O 1
ATOM 3144 N N . THR A 1 388 ? -1.158 5.544 -17.449 1.00 82.19 388 THR A N 1
ATOM 3145 C CA . THR A 1 388 ? -0.190 6.588 -17.837 1.00 82.19 388 THR A CA 1
ATOM 3146 C C . THR A 1 388 ? -0.541 7.287 -19.147 1.00 82.19 388 THR A C 1
ATOM 3148 O O . THR A 1 388 ? 0.326 7.875 -19.790 1.00 82.19 388 THR A O 1
ATOM 3151 N N . ASP A 1 389 ? -1.801 7.217 -19.578 1.00 83.06 389 ASP A N 1
ATOM 3152 C CA . ASP A 1 389 ? -2.268 7.934 -20.759 1.00 83.06 389 ASP A CA 1
ATOM 3153 C C . ASP A 1 389 ? -2.312 9.453 -20.529 1.00 83.06 389 ASP A C 1
ATOM 3155 O O . ASP A 1 389 ? -2.492 9.951 -19.416 1.00 83.06 389 ASP A O 1
ATOM 3159 N N . LYS A 1 390 ? -2.133 10.201 -21.622 1.00 82.81 390 LYS A N 1
ATOM 3160 C CA . LYS A 1 390 ? -2.054 11.663 -21.588 1.00 82.81 390 LYS A CA 1
ATOM 3161 C C . LYS A 1 390 ? -3.335 12.306 -21.050 1.00 82.81 390 LYS A C 1
ATOM 3163 O O . LYS A 1 390 ? -3.247 13.235 -20.259 1.00 82.81 390 LYS A O 1
ATOM 3168 N N . GLU A 1 391 ? -4.499 11.795 -21.447 1.00 87.69 391 GLU A N 1
ATOM 3169 C CA . GLU A 1 391 ? -5.798 12.338 -21.035 1.00 87.69 391 GLU A CA 1
ATOM 3170 C C . GLU A 1 391 ? -5.961 12.280 -19.511 1.00 87.69 391 GLU A C 1
ATOM 3172 O O . GLU A 1 391 ? -6.338 13.269 -18.884 1.00 87.69 391 GLU A O 1
ATOM 3177 N N . LYS A 1 392 ? -5.606 11.151 -18.887 1.00 88.69 392 LYS A N 1
ATOM 3178 C CA . LYS A 1 392 ? -5.567 11.039 -17.430 1.00 88.69 392 LYS A CA 1
ATOM 3179 C C . LYS A 1 392 ? -4.601 12.042 -16.801 1.00 88.69 392 LYS A C 1
ATOM 3181 O O . LYS A 1 392 ? -4.948 12.648 -15.788 1.00 88.69 392 LYS A O 1
ATOM 3186 N N . ILE A 1 393 ? -3.384 12.167 -17.335 1.00 86.12 393 ILE A N 1
ATOM 3187 C CA . ILE A 1 393 ? -2.371 13.071 -16.771 1.00 86.12 393 ILE A CA 1
ATOM 3188 C C . ILE A 1 393 ? -2.886 14.514 -16.792 1.00 86.12 393 ILE A C 1
ATOM 3190 O O . ILE A 1 393 ? -2.790 15.194 -15.772 1.00 86.12 393 ILE A O 1
ATOM 3194 N N . ASP A 1 394 ? -3.489 14.947 -17.900 1.00 89.19 394 ASP A N 1
ATOM 3195 C CA . ASP A 1 394 ? -4.075 16.283 -18.037 1.00 89.19 394 ASP A CA 1
ATOM 3196 C C . ASP A 1 394 ? -5.187 16.503 -16.988 1.00 89.19 394 ASP A C 1
ATOM 3198 O O . ASP A 1 394 ? -5.136 17.467 -16.221 1.00 89.19 394 ASP A O 1
ATOM 3202 N N . LEU A 1 395 ? -6.116 15.547 -16.841 1.00 90.25 395 LEU A N 1
ATOM 3203 C CA . LEU A 1 395 ? -7.171 15.595 -15.815 1.00 90.25 395 LEU A CA 1
ATOM 3204 C C . LEU A 1 395 ? -6.617 15.617 -14.380 1.00 90.25 395 LEU A C 1
ATOM 3206 O O . LEU A 1 395 ? -7.170 16.285 -13.505 1.00 90.25 395 LEU A O 1
ATOM 3210 N N . ALA A 1 396 ? -5.534 14.887 -14.109 1.00 88.12 396 ALA A N 1
ATOM 3211 C CA . ALA A 1 396 ? -4.893 14.871 -12.796 1.00 88.12 396 ALA A CA 1
ATOM 3212 C C . ALA A 1 396 ? -4.216 16.212 -12.470 1.00 88.12 396 ALA A C 1
ATOM 3214 O O . ALA A 1 396 ? -4.245 16.650 -11.318 1.00 88.12 396 ALA A O 1
ATOM 3215 N N . VAL A 1 397 ? -3.631 16.880 -13.470 1.00 89.38 397 VAL A N 1
ATOM 3216 C CA . VAL A 1 397 ? -3.057 18.226 -13.322 1.00 89.38 397 VAL A CA 1
ATOM 3217 C C . VAL A 1 397 ? -4.153 19.257 -13.057 1.00 89.38 397 VAL A C 1
ATOM 3219 O O . VAL A 1 397 ? -3.995 20.080 -12.154 1.00 89.38 397 VAL A O 1
ATOM 3222 N N . GLU A 1 398 ? -5.274 19.196 -13.781 1.00 90.44 398 GLU A N 1
ATOM 3223 C CA . GLU A 1 398 ? -6.437 20.060 -13.537 1.00 90.44 398 GLU A CA 1
ATOM 3224 C C . GLU A 1 398 ? -6.976 19.892 -12.111 1.00 90.44 398 GLU A C 1
ATOM 3226 O O . GLU A 1 398 ? -7.174 20.872 -11.389 1.00 90.44 398 GLU A O 1
ATOM 3231 N N . GLU A 1 399 ? -7.146 18.646 -11.668 1.00 90.25 399 GLU A N 1
ATOM 3232 C CA . GLU A 1 399 ? -7.605 18.321 -10.317 1.00 90.25 399 GLU A CA 1
ATOM 3233 C C . GLU A 1 399 ? -6.629 18.836 -9.242 1.00 90.25 399 GLU A C 1
ATOM 3235 O O . GLU A 1 399 ? -7.040 19.433 -8.242 1.00 90.25 399 GLU A O 1
ATOM 3240 N N . ALA A 1 400 ? -5.319 18.680 -9.461 1.00 89.19 400 ALA A N 1
ATOM 3241 C CA . ALA A 1 400 ? -4.296 19.208 -8.563 1.00 89.19 400 ALA A CA 1
ATOM 3242 C C . ALA A 1 400 ? -4.318 20.747 -8.501 1.00 89.19 400 ALA A C 1
ATOM 3244 O O . ALA A 1 400 ? -4.211 21.319 -7.413 1.00 89.19 400 ALA A O 1
ATOM 3245 N N . ALA A 1 401 ? -4.509 21.424 -9.638 1.00 90.56 401 ALA A N 1
ATOM 3246 C CA . ALA A 1 401 ? -4.629 22.878 -9.696 1.00 90.56 401 ALA A CA 1
ATOM 3247 C C . ALA A 1 401 ? -5.859 23.380 -8.921 1.00 90.56 401 ALA A C 1
ATOM 3249 O O . ALA A 1 401 ? -5.753 24.342 -8.155 1.00 90.56 401 ALA A O 1
ATOM 3250 N N . LEU A 1 402 ? -7.002 22.693 -9.043 1.00 87.19 402 LEU A N 1
ATOM 3251 C CA . LEU A 1 402 ? -8.203 22.993 -8.258 1.00 87.19 402 LEU A CA 1
ATOM 3252 C C . LEU A 1 402 ? -7.932 22.877 -6.752 1.00 87.19 402 LEU A C 1
ATOM 3254 O O . LEU A 1 402 ? -8.254 23.810 -6.011 1.00 87.19 402 LEU A O 1
ATOM 3258 N N . LYS A 1 403 ? -7.281 21.792 -6.309 1.00 87.75 403 LYS A N 1
ATOM 3259 C CA . LYS A 1 403 ? -6.948 21.556 -4.893 1.00 87.75 403 LYS A CA 1
ATOM 3260 C C . LYS A 1 403 ? -6.017 22.622 -4.314 1.00 87.75 403 LYS A C 1
ATOM 3262 O O . LYS A 1 403 ? -6.252 23.090 -3.201 1.00 87.75 403 LYS A O 1
ATOM 3267 N N . VAL A 1 404 ? -4.977 23.008 -5.056 1.00 90.00 404 VAL A N 1
ATOM 3268 C CA . VAL A 1 404 ? -3.981 23.995 -4.600 1.00 90.00 404 VAL A CA 1
ATOM 3269 C C . VAL A 1 404 ? -4.528 25.428 -4.630 1.00 90.00 404 VAL A C 1
ATOM 3271 O O . VAL A 1 404 ? -4.121 26.246 -3.809 1.00 90.00 404 VAL A O 1
ATOM 3274 N N . SER A 1 405 ? -5.467 25.743 -5.532 1.00 88.62 405 SER A N 1
ATOM 3275 C CA . SER A 1 405 ? -6.014 27.102 -5.675 1.00 88.62 405 SER A CA 1
ATOM 3276 C C . SER A 1 405 ? -6.770 27.597 -4.432 1.00 88.62 405 SER A C 1
ATOM 3278 O O . SER A 1 405 ? -6.525 28.702 -3.951 1.00 88.62 405 SER A O 1
ATOM 3280 N N . ASN A 1 406 ? -7.688 26.785 -3.899 1.00 88.56 406 ASN A N 1
ATOM 3281 C CA . ASN A 1 406 ? -8.403 27.045 -2.654 1.00 88.56 406 ASN A CA 1
ATOM 3282 C C . ASN A 1 406 ? -8.913 25.721 -2.076 1.00 88.56 406 ASN A C 1
ATOM 3284 O O . ASN A 1 406 ? -9.985 25.232 -2.442 1.00 88.56 406 ASN A O 1
ATOM 3288 N N . TYR A 1 407 ? -8.139 25.166 -1.148 1.00 86.62 407 TYR A N 1
ATOM 3289 C CA . TYR A 1 407 ? -8.419 23.864 -0.558 1.00 86.62 407 TYR A CA 1
ATOM 3290 C C . TYR A 1 407 ? -9.746 23.827 0.216 1.00 86.62 407 TYR A C 1
ATOM 3292 O O . TYR A 1 407 ? -10.511 22.880 0.061 1.00 86.62 407 TYR A O 1
ATOM 3300 N N . SER A 1 408 ? -10.075 24.868 0.988 1.00 89.12 408 SER A N 1
ATOM 3301 C CA . SER A 1 408 ? -11.329 24.914 1.757 1.00 89.12 408 SER A CA 1
ATOM 3302 C C . SER A 1 408 ? -12.556 24.913 0.846 1.00 89.12 408 SER A C 1
ATOM 3304 O O . SER A 1 408 ? -13.467 24.112 1.036 1.00 89.12 408 SER A O 1
ATOM 3306 N N . LYS A 1 409 ? -12.548 25.738 -0.208 1.00 89.38 409 LYS A N 1
ATOM 3307 C CA . LYS A 1 409 ? -13.636 25.784 -1.196 1.00 89.38 409 LYS A CA 1
ATOM 3308 C C . LYS A 1 409 ? -13.734 24.487 -2.001 1.00 89.38 409 LYS A C 1
ATOM 3310 O O . LYS A 1 409 ? -14.827 24.054 -2.362 1.00 89.38 409 LYS A O 1
ATOM 3315 N N . TYR A 1 410 ? -12.594 23.863 -2.288 1.00 89.50 410 TYR A N 1
ATOM 3316 C CA . TYR A 1 410 ? -12.552 22.542 -2.904 1.00 89.50 410 TYR A CA 1
ATOM 3317 C C . TYR A 1 410 ? -13.223 21.493 -2.002 1.00 89.50 410 TYR A C 1
ATOM 3319 O O . TYR A 1 410 ? -14.081 20.750 -2.479 1.00 89.50 410 TYR A O 1
ATOM 3327 N N . LEU A 1 411 ? -12.905 21.482 -0.701 1.00 88.00 411 LEU A N 1
ATOM 3328 C CA . LEU A 1 411 ? -13.542 20.599 0.277 1.00 88.00 411 LEU A CA 1
ATOM 3329 C C . LEU A 1 411 ? -15.054 20.837 0.374 1.00 88.00 411 LEU A C 1
ATOM 3331 O O . LEU A 1 411 ? -15.819 19.877 0.353 1.00 88.00 411 LEU A O 1
ATOM 3335 N N . GLU A 1 412 ? -15.502 22.091 0.433 1.00 89.69 412 GLU A N 1
ATOM 3336 C CA . GLU A 1 412 ? -16.931 22.435 0.419 1.00 89.69 412 GLU A CA 1
ATOM 3337 C C . GLU A 1 412 ? -17.633 21.879 -0.825 1.00 89.69 412 GLU A C 1
ATOM 3339 O O . GLU A 1 412 ? -18.666 21.224 -0.702 1.00 89.69 412 GLU A O 1
ATOM 3344 N N . LYS A 1 413 ? -17.029 22.053 -2.010 1.00 90.50 413 LYS A N 1
ATOM 3345 C CA . LYS A 1 413 ? -17.562 21.540 -3.279 1.00 90.50 413 LYS A CA 1
ATOM 3346 C C . LYS A 1 413 ? -17.679 20.017 -3.289 1.00 90.50 413 LYS A C 1
ATOM 3348 O O . LYS A 1 413 ? -18.700 19.495 -3.717 1.00 90.50 413 LYS A O 1
ATOM 3353 N N . ILE A 1 414 ? -16.648 19.283 -2.865 1.00 91.12 414 ILE A N 1
ATOM 3354 C CA . ILE A 1 414 ? -16.734 17.811 -2.850 1.00 91.12 414 ILE A CA 1
ATOM 3355 C C . ILE A 1 414 ? -17.704 17.311 -1.776 1.00 91.12 414 ILE A C 1
ATOM 3357 O O . ILE A 1 414 ? -18.325 16.263 -1.945 1.00 91.12 414 ILE A O 1
ATOM 3361 N N . ASN A 1 415 ? -17.849 18.051 -0.674 1.00 88.69 415 ASN A N 1
ATOM 3362 C CA . ASN A 1 415 ? -18.730 17.678 0.426 1.00 88.69 415 ASN A CA 1
ATOM 3363 C C . ASN A 1 415 ? -20.195 17.979 0.130 1.00 88.69 415 ASN A C 1
ATOM 3365 O O . ASN A 1 415 ? -21.065 17.308 0.673 1.00 88.69 415 ASN A O 1
ATOM 3369 N N . SER A 1 416 ? -20.463 18.927 -0.765 1.00 91.00 416 SER A N 1
ATOM 3370 C CA . SER A 1 416 ? -21.810 19.229 -1.234 1.00 91.00 416 SER A CA 1
ATOM 3371 C C . SER A 1 416 ? -22.352 18.223 -2.253 1.00 91.00 416 SER A C 1
ATOM 3373 O O . SER A 1 416 ? -23.503 18.363 -2.643 1.00 91.00 416 SER A O 1
ATOM 3375 N N . ILE A 1 417 ? -21.548 17.258 -2.727 1.00 94.12 417 ILE A N 1
ATOM 3376 C CA . ILE A 1 417 ? -21.980 16.248 -3.709 1.00 94.12 417 ILE A CA 1
ATOM 3377 C C . ILE A 1 417 ? -22.784 15.162 -2.979 1.00 94.12 417 ILE A C 1
ATOM 3379 O O . ILE A 1 417 ? -22.178 14.422 -2.191 1.00 94.12 417 ILE A O 1
ATOM 3383 N N . PRO A 1 418 ? -24.105 15.044 -3.227 1.00 92.81 418 PRO A N 1
ATOM 3384 C CA . PRO A 1 418 ? -24.965 14.112 -2.500 1.00 92.81 418 PRO A CA 1
ATOM 3385 C C . PRO A 1 418 ? -24.514 12.661 -2.643 1.00 92.81 418 PRO A C 1
ATOM 3387 O O . PRO A 1 418 ? -24.310 11.987 -1.642 1.00 92.81 418 PRO A O 1
ATOM 3390 N N . GLU A 1 419 ? -24.211 12.215 -3.861 1.00 93.88 419 GLU A N 1
ATOM 3391 C CA . GLU A 1 419 ? -23.853 10.824 -4.159 1.00 93.88 419 GLU A CA 1
ATOM 3392 C C . GLU A 1 419 ? -22.558 10.398 -3.447 1.00 93.88 419 GLU A C 1
ATOM 3394 O O . GLU A 1 419 ? -22.381 9.240 -3.065 1.00 93.88 419 GLU A O 1
ATOM 3399 N N . ARG A 1 420 ? -21.644 11.351 -3.217 1.00 94.00 420 ARG A N 1
ATOM 3400 C CA . ARG A 1 420 ? -20.421 11.118 -2.442 1.00 94.00 420 ARG A CA 1
ATOM 3401 C C . ARG A 1 420 ? -20.715 11.003 -0.948 1.00 94.00 420 ARG A C 1
ATOM 3403 O O . ARG A 1 420 ? -20.082 10.183 -0.286 1.00 94.00 420 ARG A O 1
ATOM 3410 N N . GLN A 1 421 ? -21.628 11.815 -0.407 1.00 93.75 421 GLN A N 1
ATOM 3411 C CA . GLN A 1 421 ? -22.038 11.683 0.997 1.00 93.75 421 GLN A CA 1
ATOM 3412 C C . GLN A 1 421 ? -22.828 10.393 1.221 1.00 93.75 421 GLN A C 1
ATOM 3414 O O . GLN A 1 421 ? -22.586 9.708 2.209 1.00 93.75 421 GLN A O 1
ATOM 3419 N N . ASP A 1 422 ? -23.684 10.016 0.274 1.00 93.75 422 ASP A N 1
ATOM 3420 C CA . ASP A 1 422 ? -24.420 8.755 0.298 1.00 93.75 422 ASP A CA 1
ATOM 3421 C C . ASP A 1 422 ? -23.470 7.560 0.325 1.00 93.75 422 ASP A C 1
ATOM 3423 O O . ASP A 1 422 ? -23.648 6.647 1.127 1.00 93.75 422 ASP A O 1
ATOM 3427 N N . LEU A 1 423 ? -22.400 7.584 -0.478 1.00 96.00 423 LEU A N 1
ATOM 3428 C CA . LEU A 1 423 ? -21.383 6.534 -0.438 1.00 96.00 423 LEU A CA 1
ATOM 3429 C C . LEU A 1 423 ? -20.658 6.475 0.918 1.00 96.00 423 LEU A C 1
ATOM 3431 O O . LEU A 1 423 ? -20.415 5.381 1.420 1.00 96.00 423 LEU A O 1
ATOM 3435 N N . ILE A 1 424 ? -20.345 7.620 1.536 1.00 95.38 424 ILE A N 1
ATOM 3436 C CA . ILE A 1 424 ? -19.730 7.669 2.876 1.00 95.38 424 ILE A CA 1
ATOM 3437 C C . ILE A 1 424 ? -20.673 7.083 3.928 1.00 95.38 424 ILE A C 1
ATOM 3439 O O . ILE A 1 424 ? -20.268 6.211 4.695 1.00 95.38 424 ILE A O 1
ATOM 3443 N N . HIS A 1 425 ? -21.932 7.517 3.959 1.00 94.31 425 HIS A N 1
ATOM 3444 C CA . HIS A 1 425 ? -22.911 6.998 4.912 1.00 94.31 425 HIS A CA 1
ATOM 3445 C C . HIS A 1 425 ? -23.191 5.508 4.684 1.00 94.31 425 HIS A C 1
ATOM 3447 O O . HIS A 1 425 ? -23.281 4.741 5.641 1.00 94.31 425 HIS A O 1
ATOM 3453 N N . ARG A 1 426 ? -23.203 5.059 3.426 1.00 96.00 426 ARG A N 1
ATOM 3454 C CA . ARG A 1 426 ? -23.292 3.639 3.081 1.00 96.00 426 ARG A CA 1
ATOM 3455 C C . ARG A 1 426 ? -22.140 2.824 3.674 1.00 96.00 426 ARG A C 1
ATOM 3457 O O . ARG A 1 426 ? -22.387 1.736 4.181 1.00 96.00 426 ARG A O 1
ATOM 3464 N N . ILE A 1 427 ? -20.900 3.324 3.653 1.00 96.88 427 ILE A N 1
ATOM 3465 C CA . ILE A 1 427 ? -19.745 2.648 4.282 1.00 96.88 427 ILE A CA 1
ATOM 3466 C C . ILE A 1 427 ? -19.951 2.502 5.796 1.00 96.88 427 ILE A C 1
ATOM 3468 O O . ILE A 1 427 ? -19.639 1.453 6.359 1.00 96.88 427 ILE A O 1
ATOM 3472 N N . ILE A 1 428 ? -20.501 3.524 6.455 1.00 95.19 428 ILE A N 1
ATOM 3473 C CA . ILE A 1 428 ? -20.816 3.485 7.891 1.00 95.19 428 ILE A CA 1
ATOM 3474 C C . ILE A 1 428 ? -21.893 2.437 8.173 1.00 95.19 428 ILE A C 1
ATOM 3476 O O . ILE A 1 428 ? -21.744 1.641 9.098 1.00 95.19 428 ILE A O 1
ATOM 3480 N N . ASP A 1 429 ? -22.955 2.394 7.369 1.00 94.44 429 ASP A N 1
ATOM 3481 C CA . ASP A 1 429 ? -24.006 1.395 7.551 1.00 94.44 429 ASP A CA 1
ATOM 3482 C C . ASP A 1 429 ? -23.499 -0.022 7.247 1.00 94.44 429 ASP A C 1
ATOM 3484 O O . ASP A 1 429 ? -23.865 -0.956 7.956 1.00 94.44 429 ASP A O 1
ATOM 3488 N N . ILE A 1 430 ? -22.594 -0.195 6.274 1.00 95.94 430 ILE A N 1
ATOM 3489 C CA . ILE A 1 430 ? -21.868 -1.457 6.051 1.00 95.94 430 ILE A CA 1
ATOM 3490 C C . ILE A 1 430 ? -21.081 -1.839 7.310 1.00 95.94 430 ILE A C 1
ATOM 3492 O O . ILE A 1 430 ? -21.230 -2.957 7.802 1.00 95.94 430 ILE A O 1
ATOM 3496 N N . LYS A 1 431 ? -20.292 -0.919 7.878 1.00 94.88 431 LYS A N 1
ATOM 3497 C CA . LYS A 1 431 ? -19.536 -1.141 9.123 1.00 94.88 431 LYS A CA 1
ATOM 3498 C C . LYS A 1 431 ? -20.449 -1.568 10.277 1.00 94.88 431 LYS A C 1
ATOM 3500 O O . LYS A 1 431 ? -20.120 -2.510 10.995 1.00 94.88 431 LYS A O 1
ATOM 3505 N N . ASN A 1 432 ? -21.595 -0.906 10.430 1.00 93.81 432 ASN A N 1
ATOM 3506 C CA . ASN A 1 432 ? -22.551 -1.143 11.514 1.00 93.81 432 ASN A CA 1
ATOM 3507 C C . ASN A 1 432 ? -23.471 -2.347 11.272 1.00 93.81 432 ASN A C 1
ATOM 3509 O O . ASN A 1 432 ? -24.110 -2.824 12.207 1.00 93.81 432 ASN A O 1
ATOM 3513 N N . SER A 1 433 ? -23.542 -2.854 10.038 1.00 91.62 433 SER A N 1
ATOM 3514 C CA . SER A 1 433 ? -24.420 -3.970 9.670 1.00 91.62 433 SER A CA 1
ATOM 3515 C C . SER A 1 433 ? -24.053 -5.292 10.343 1.00 91.62 433 SER A C 1
ATOM 3517 O O . SER A 1 433 ? -24.883 -6.200 10.372 1.00 91.62 433 SER A O 1
ATOM 3519 N N . GLY A 1 434 ? -22.818 -5.409 10.845 1.00 91.00 434 GLY A N 1
ATOM 3520 C CA . GLY A 1 434 ? -22.329 -6.603 11.527 1.00 91.00 434 GLY A CA 1
ATOM 3521 C C . GLY A 1 434 ? -22.190 -7.831 10.627 1.00 91.00 434 GLY A C 1
ATOM 3522 O O . GLY A 1 434 ? -22.100 -8.930 11.166 1.00 91.00 434 GLY A O 1
ATOM 3523 N N . ILE A 1 435 ? -22.170 -7.662 9.295 1.00 94.81 435 ILE A N 1
ATOM 3524 C CA . ILE A 1 435 ? -21.996 -8.785 8.366 1.00 94.81 435 ILE A CA 1
ATOM 3525 C C . ILE A 1 435 ? -20.675 -9.499 8.648 1.00 94.81 435 ILE A C 1
ATOM 3527 O O . ILE A 1 435 ? -19.610 -8.875 8.619 1.00 94.81 435 ILE A O 1
ATOM 3531 N N . LYS A 1 436 ? -20.755 -10.804 8.922 1.00 92.81 436 LYS A N 1
ATOM 3532 C CA . LYS A 1 436 ? -19.585 -11.632 9.242 1.00 92.81 436 LYS A CA 1
ATOM 3533 C C . LYS A 1 436 ? -19.006 -12.253 7.986 1.00 92.81 436 LYS A C 1
ATOM 3535 O O . LYS A 1 436 ? -17.836 -12.010 7.674 1.00 92.81 436 LYS A O 1
ATOM 3540 N N . GLU A 1 437 ? -19.836 -12.990 7.252 1.00 95.31 437 GLU A N 1
ATOM 3541 C CA . GLU A 1 437 ? -19.447 -13.684 6.034 1.00 95.31 437 GLU A CA 1
ATOM 3542 C C . GLU A 1 437 ? -20.325 -13.314 4.835 1.00 95.31 437 GLU A C 1
ATOM 3544 O O . GLU A 1 437 ? -21.487 -12.909 4.933 1.00 95.31 437 GLU A O 1
ATOM 3549 N N . ILE A 1 438 ? -19.730 -13.462 3.653 1.00 97.69 438 ILE A N 1
ATOM 3550 C CA . ILE A 1 438 ? -20.402 -13.274 2.373 1.00 97.69 438 ILE A CA 1
ATOM 3551 C C . ILE A 1 438 ? -20.262 -14.579 1.594 1.00 97.69 438 ILE A C 1
ATOM 3553 O O . ILE A 1 438 ? -19.159 -14.996 1.227 1.00 97.69 438 ILE A O 1
ATOM 3557 N N . ILE A 1 439 ? -21.387 -15.244 1.372 1.00 97.62 439 ILE A N 1
ATOM 3558 C CA . ILE A 1 439 ? -21.478 -16.606 0.861 1.00 97.62 439 ILE A CA 1
ATOM 3559 C C . ILE A 1 439 ? -21.555 -16.563 -0.663 1.00 97.62 439 ILE A C 1
ATOM 3561 O O . ILE A 1 439 ? -22.416 -15.897 -1.234 1.00 97.62 439 ILE A O 1
ATOM 3565 N N . ILE A 1 440 ? -20.679 -17.312 -1.335 1.00 97.19 440 ILE A N 1
ATOM 3566 C CA . ILE A 1 440 ? -20.823 -17.610 -2.765 1.00 97.19 440 ILE A CA 1
ATOM 3567 C C . ILE A 1 440 ? -21.597 -18.930 -2.865 1.00 97.19 440 ILE A C 1
ATOM 3569 O O . ILE A 1 440 ? -21.015 -19.974 -2.563 1.00 97.19 440 ILE A O 1
ATOM 3573 N N . PRO A 1 441 ? -22.890 -18.911 -3.241 1.00 94.00 441 PRO A N 1
ATOM 3574 C CA . PRO A 1 441 ? -23.731 -20.107 -3.190 1.00 94.00 441 PRO A CA 1
ATOM 3575 C C . PRO A 1 441 ? -23.303 -21.169 -4.212 1.00 94.00 441 PRO A C 1
ATOM 3577 O O . PRO A 1 441 ? -23.375 -22.363 -3.928 1.00 94.00 441 PRO A O 1
ATOM 3580 N N . ASP A 1 442 ? -22.818 -20.740 -5.381 1.00 93.50 442 ASP A N 1
ATOM 3581 C CA . ASP A 1 442 ? -22.364 -21.626 -6.453 1.00 93.50 442 ASP A CA 1
ATOM 3582 C C . ASP A 1 442 ? -20.842 -21.544 -6.645 1.00 93.50 442 ASP A C 1
ATOM 3584 O O . ASP A 1 442 ? -20.308 -20.733 -7.408 1.00 93.50 442 ASP A O 1
ATOM 3588 N N . HIS A 1 443 ? -20.122 -22.410 -5.930 1.00 93.50 443 HIS A N 1
ATOM 3589 C CA . HIS A 1 443 ? -18.671 -22.529 -6.069 1.00 93.50 443 HIS A CA 1
ATOM 3590 C C . HIS A 1 443 ? -18.245 -23.129 -7.420 1.00 93.50 443 HIS A C 1
ATOM 3592 O O . HIS A 1 443 ? -17.123 -22.869 -7.860 1.00 93.50 443 HIS A O 1
ATOM 3598 N N . ASN A 1 444 ? -19.108 -23.908 -8.087 1.00 95.31 444 ASN A N 1
ATOM 3599 C CA . ASN A 1 444 ? -18.798 -24.497 -9.390 1.00 95.31 444 ASN A CA 1
ATOM 3600 C C . ASN A 1 444 ? -18.784 -23.419 -10.468 1.00 95.31 444 ASN A C 1
ATOM 3602 O O . ASN A 1 444 ? -17.843 -23.380 -11.256 1.00 95.31 444 ASN A O 1
ATOM 3606 N N . LEU A 1 445 ? -19.752 -22.499 -10.444 1.00 94.31 445 LEU A N 1
ATOM 3607 C CA . LEU A 1 445 ? -19.771 -21.352 -11.349 1.00 94.31 445 LEU A CA 1
ATOM 3608 C C . LEU A 1 445 ? -18.532 -20.464 -11.166 1.00 94.31 445 LEU A C 1
ATOM 3610 O O . LEU A 1 445 ? -17.878 -20.107 -12.146 1.00 94.31 445 LEU A O 1
ATOM 3614 N N . LEU A 1 446 ? -18.154 -20.151 -9.918 1.00 94.25 446 LEU A N 1
ATOM 3615 C CA . LEU A 1 446 ? -16.912 -19.422 -9.623 1.00 94.25 446 LEU A CA 1
ATOM 3616 C C . LEU A 1 446 ? -15.693 -20.138 -10.227 1.00 94.25 446 LEU A C 1
ATOM 3618 O O . LEU A 1 446 ? -14.846 -19.499 -10.854 1.00 94.25 446 LEU A O 1
ATOM 3622 N N . LEU A 1 447 ? -15.602 -21.457 -10.039 1.00 94.94 447 LEU A N 1
ATOM 3623 C CA . LEU A 1 447 ? -14.487 -22.266 -10.520 1.00 94.94 447 LEU A CA 1
ATOM 3624 C C . LEU A 1 447 ? -14.448 -22.358 -12.050 1.00 94.94 447 LEU A C 1
ATOM 3626 O O . LEU A 1 447 ? -13.369 -22.254 -12.630 1.00 94.94 447 LEU A O 1
ATOM 3630 N N . GLU A 1 448 ? -15.597 -22.534 -12.700 1.00 94.25 448 GLU A N 1
ATOM 3631 C CA . GLU A 1 448 ? -15.735 -22.569 -14.158 1.00 94.25 448 GLU A CA 1
ATOM 3632 C C . GLU A 1 448 ? -15.297 -21.239 -14.771 1.00 94.25 448 GLU A C 1
ATOM 3634 O O . GLU A 1 448 ? -14.408 -21.206 -15.628 1.00 94.25 448 GLU A O 1
ATOM 3639 N N . MET A 1 449 ? -15.847 -20.129 -14.269 1.00 94.38 449 MET A N 1
ATOM 3640 C CA . MET A 1 449 ? -15.467 -18.792 -14.712 1.00 94.38 449 MET A CA 1
ATOM 3641 C C . MET A 1 449 ? -13.971 -18.555 -14.485 1.00 94.38 449 MET A C 1
ATOM 3643 O O . MET A 1 449 ? -13.281 -18.075 -15.383 1.00 94.38 449 MET A O 1
ATOM 3647 N N . PHE A 1 450 ? -13.427 -18.928 -13.326 1.00 93.31 450 PHE A N 1
ATOM 3648 C CA . PHE A 1 450 ? -12.001 -18.769 -13.053 1.00 93.31 450 PHE A CA 1
ATOM 3649 C C . PHE A 1 450 ? -11.138 -19.584 -14.028 1.00 93.31 450 PHE A C 1
ATOM 3651 O O . PHE A 1 450 ? -10.252 -19.025 -14.674 1.00 93.31 450 PHE A O 1
ATOM 3658 N N . ARG A 1 451 ? -11.433 -20.876 -14.210 1.00 90.62 451 ARG A N 1
ATOM 3659 C CA . ARG A 1 451 ? -10.678 -21.776 -15.097 1.00 90.62 451 ARG A CA 1
ATOM 3660 C C . ARG A 1 451 ? -10.736 -21.369 -16.564 1.00 90.62 451 ARG A C 1
ATOM 3662 O O . ARG A 1 451 ? -9.755 -21.574 -17.263 1.00 90.62 451 ARG A O 1
ATOM 3669 N N . ALA A 1 452 ? -11.796 -20.707 -17.030 1.00 89.88 452 ALA A N 1
ATOM 3670 C CA . ALA A 1 452 ? -11.872 -20.208 -18.409 1.00 89.88 452 ALA A CA 1
ATOM 3671 C C . ALA A 1 452 ? -10.710 -19.255 -18.795 1.00 89.88 452 ALA A C 1
ATOM 3673 O O . ALA A 1 452 ? -10.405 -19.047 -19.979 1.00 89.88 452 ALA A O 1
ATOM 3674 N N . ARG A 1 453 ? -10.024 -18.668 -17.805 1.00 87.31 453 ARG A N 1
ATOM 3675 C CA . ARG A 1 453 ? -8.905 -17.734 -18.002 1.00 87.31 453 ARG A CA 1
ATOM 3676 C C . ARG A 1 453 ? -7.540 -18.409 -18.092 1.00 87.31 453 ARG A C 1
ATOM 3678 O O . ARG A 1 453 ? -6.625 -17.774 -18.604 1.00 87.31 453 ARG A O 1
ATOM 3685 N N . TYR A 1 454 ? -7.415 -19.676 -17.711 1.00 84.94 454 TYR A N 1
ATOM 3686 C CA . TYR A 1 454 ? -6.130 -20.372 -17.609 1.00 84.94 454 TYR A CA 1
ATOM 3687 C C . TYR A 1 454 ? -6.172 -21.699 -18.376 1.00 84.94 454 TYR A C 1
ATOM 3689 O O . TYR A 1 454 ? -7.211 -22.348 -18.423 1.00 84.94 454 TYR A O 1
ATOM 3697 N N . GLU A 1 455 ? -5.064 -22.091 -19.010 1.00 75.44 455 GLU A N 1
ATOM 3698 C CA . GLU A 1 455 ? -4.961 -23.428 -19.624 1.00 75.44 455 GLU A CA 1
ATOM 3699 C C . GLU A 1 455 ? -4.577 -24.484 -18.574 1.00 75.44 455 GLU A C 1
ATOM 3701 O O . GLU A 1 455 ? -5.225 -25.523 -18.487 1.00 75.44 455 GLU A O 1
ATOM 3706 N N . ASP A 1 456 ? -3.600 -24.168 -17.718 1.00 80.69 456 ASP A N 1
ATOM 3707 C CA . ASP A 1 456 ? -3.105 -25.038 -16.648 1.00 80.69 456 ASP A CA 1
ATOM 3708 C C . ASP A 1 456 ? -3.331 -24.411 -15.265 1.00 80.69 456 ASP A C 1
ATOM 3710 O O . ASP A 1 456 ? -3.335 -23.190 -15.119 1.00 80.69 456 ASP A O 1
ATOM 3714 N N . THR A 1 457 ? -3.470 -25.239 -14.223 1.00 83.88 457 THR A N 1
ATOM 3715 C CA . THR A 1 457 ? -3.559 -24.760 -12.830 1.00 83.88 457 THR A CA 1
ATOM 3716 C C . THR A 1 457 ? -2.167 -24.613 -12.210 1.00 83.88 457 THR A C 1
ATOM 3718 O O . THR A 1 457 ? -1.359 -25.538 -12.268 1.00 83.88 457 THR A O 1
ATOM 3721 N N . LYS A 1 458 ? -1.895 -23.475 -11.561 1.00 84.38 458 LYS A N 1
ATOM 3722 C CA . LYS A 1 458 ? -0.624 -23.159 -10.885 1.00 84.38 458 LYS A CA 1
ATOM 3723 C C . LYS A 1 458 ? -0.821 -22.964 -9.376 1.00 84.38 458 LYS A C 1
ATOM 3725 O O . LYS A 1 458 ? -1.907 -22.561 -8.958 1.00 84.38 458 LYS A O 1
ATOM 3730 N N . PRO A 1 459 ? 0.224 -23.130 -8.537 1.00 84.31 459 PRO A N 1
ATOM 3731 C CA . PRO A 1 459 ? 0.127 -22.891 -7.090 1.00 84.31 459 PRO A CA 1
ATOM 3732 C C . PRO A 1 459 ? -0.441 -21.510 -6.715 1.00 84.31 459 PRO A C 1
ATOM 3734 O O . PRO A 1 459 ? -1.210 -21.380 -5.763 1.00 84.31 459 PRO A O 1
ATOM 3737 N N . ARG A 1 460 ? -0.124 -20.474 -7.505 1.00 85.69 460 ARG A N 1
ATOM 3738 C CA . ARG A 1 460 ? -0.636 -19.106 -7.328 1.00 85.69 460 ARG A CA 1
ATOM 3739 C C . ARG A 1 460 ? -2.163 -19.010 -7.445 1.00 85.69 460 ARG A C 1
ATOM 3741 O O . ARG A 1 460 ? -2.776 -18.194 -6.757 1.00 85.69 460 ARG A O 1
ATOM 3748 N N . HIS A 1 461 ? -2.791 -19.855 -8.262 1.00 90.50 461 HIS A N 1
ATOM 3749 C CA . HIS A 1 461 ? -4.225 -19.784 -8.562 1.00 90.50 461 HIS A CA 1
ATOM 3750 C C . HIS A 1 461 ? -5.109 -19.987 -7.334 1.00 90.50 461 HIS A C 1
ATOM 3752 O O . HIS A 1 461 ? -6.187 -19.405 -7.265 1.00 90.50 461 HIS A O 1
ATOM 3758 N N . ALA A 1 462 ? -4.624 -20.709 -6.319 1.00 89.62 462 ALA A N 1
ATOM 3759 C CA . ALA A 1 462 ? -5.310 -20.833 -5.034 1.00 89.62 462 ALA A CA 1
ATOM 3760 C C . ALA A 1 462 ? -5.458 -19.486 -4.297 1.00 89.62 462 ALA A C 1
ATOM 3762 O O . ALA A 1 462 ? -6.410 -19.299 -3.539 1.00 89.62 462 ALA A O 1
ATOM 3763 N N . ARG A 1 463 ? -4.541 -18.533 -4.513 1.00 89.12 463 ARG A N 1
ATOM 3764 C CA . ARG A 1 463 ? -4.639 -17.160 -3.986 1.00 89.12 463 ARG A CA 1
ATOM 3765 C C . ARG A 1 463 ? -5.454 -16.261 -4.912 1.00 89.12 463 ARG A C 1
ATOM 3767 O O . ARG A 1 463 ? -6.240 -15.450 -4.432 1.00 89.12 463 ARG A O 1
ATOM 3774 N N . ASP A 1 464 ? -5.301 -16.425 -6.221 1.00 92.81 464 ASP A N 1
ATOM 3775 C CA . ASP A 1 464 ? -5.997 -15.598 -7.210 1.00 92.81 464 ASP A CA 1
ATOM 3776 C C . ASP A 1 464 ? -7.509 -15.849 -7.233 1.00 92.81 464 ASP A C 1
ATOM 3778 O O . ASP A 1 464 ? -8.276 -14.889 -7.225 1.00 92.81 464 ASP A O 1
ATOM 3782 N N . ILE A 1 465 ? -7.966 -17.101 -7.121 1.00 94.88 465 ILE A N 1
ATOM 3783 C CA . ILE A 1 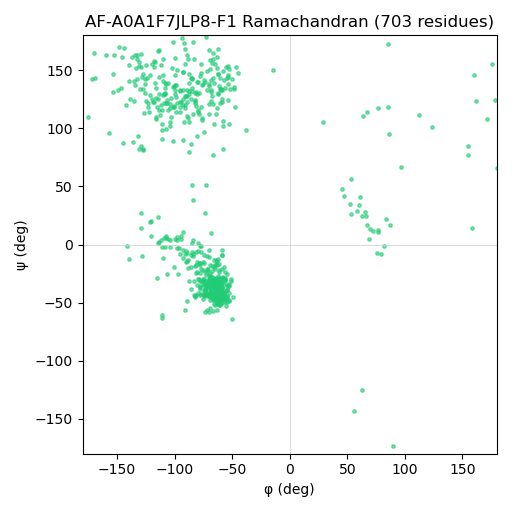465 ? -9.406 -17.386 -7.026 1.00 94.88 465 ILE A CA 1
ATOM 3784 C C . ILE A 1 465 ? -10.035 -16.750 -5.777 1.00 94.88 465 ILE A C 1
ATOM 3786 O O . ILE A 1 465 ? -11.136 -16.207 -5.852 1.00 94.88 465 ILE A O 1
ATOM 3790 N N . LYS A 1 466 ? -9.310 -16.727 -4.645 1.00 95.00 466 LYS A N 1
ATOM 3791 C CA . LYS A 1 466 ? -9.756 -16.060 -3.410 1.00 95.00 466 LYS A CA 1
ATOM 3792 C C . LYS A 1 466 ? -9.885 -14.548 -3.595 1.00 95.00 466 LYS A C 1
ATOM 3794 O O . LYS A 1 466 ? -10.807 -13.952 -3.053 1.00 95.00 466 LYS A O 1
ATOM 3799 N N . ARG A 1 467 ? -9.006 -13.924 -4.384 1.00 95.31 467 ARG A N 1
ATOM 3800 C CA . ARG A 1 467 ? -9.069 -12.484 -4.689 1.00 95.31 467 ARG A CA 1
ATOM 3801 C C . ARG A 1 467 ? -10.266 -12.134 -5.554 1.00 95.31 467 ARG A C 1
ATOM 3803 O O . ARG A 1 467 ? -10.960 -11.172 -5.253 1.00 95.31 467 ARG A O 1
ATOM 3810 N N . VAL A 1 468 ? -10.531 -12.915 -6.599 1.00 96.62 468 VAL A N 1
ATOM 3811 C CA . VAL A 1 468 ? -11.706 -12.680 -7.451 1.00 96.62 468 VAL A CA 1
ATOM 3812 C C . VAL A 1 468 ? -12.995 -12.910 -6.671 1.00 96.62 468 VAL A C 1
ATOM 3814 O O . VAL A 1 468 ? -13.916 -12.100 -6.758 1.00 96.62 468 VAL A O 1
ATOM 3817 N N . ALA A 1 469 ? -13.035 -13.959 -5.844 1.00 97.94 469 ALA A N 1
ATOM 3818 C CA . ALA A 1 469 ? -14.130 -14.184 -4.911 1.00 97.94 469 ALA A CA 1
ATOM 3819 C C . ALA A 1 469 ? -14.319 -12.982 -3.973 1.00 97.94 469 ALA A C 1
ATOM 3821 O O . ALA A 1 469 ? -15.435 -12.493 -3.843 1.00 97.94 469 ALA A O 1
ATOM 3822 N N . ALA A 1 470 ? -13.241 -12.453 -3.386 1.00 97.81 470 ALA A N 1
ATOM 3823 C CA . ALA A 1 470 ? -13.293 -11.264 -2.541 1.00 97.81 470 ALA A CA 1
ATOM 3824 C C . ALA A 1 470 ? -13.864 -10.044 -3.287 1.00 97.81 470 ALA A C 1
ATOM 3826 O O . ALA A 1 470 ? -14.714 -9.351 -2.741 1.00 97.81 470 ALA A O 1
ATOM 3827 N N . LEU A 1 471 ? -13.502 -9.814 -4.555 1.00 98.31 471 LEU A N 1
ATOM 3828 C CA . LEU A 1 471 ? -14.099 -8.737 -5.361 1.00 98.31 471 LEU A CA 1
ATOM 3829 C C . LEU A 1 471 ? -15.615 -8.921 -5.560 1.00 98.31 471 LEU A C 1
ATOM 3831 O O . LEU A 1 471 ? -16.363 -7.952 -5.434 1.00 98.31 471 LEU A O 1
ATOM 3835 N N . ALA A 1 472 ? -16.081 -10.150 -5.814 1.00 98.31 472 ALA A N 1
ATOM 3836 C CA . ALA A 1 472 ? -17.514 -10.452 -5.928 1.00 98.31 472 ALA A CA 1
ATOM 3837 C C . ALA A 1 472 ? -18.237 -10.203 -4.601 1.00 98.31 472 ALA A C 1
ATOM 3839 O O . ALA A 1 472 ? -19.283 -9.555 -4.556 1.00 98.31 472 ALA A O 1
ATOM 3840 N N . LYS A 1 473 ? -17.626 -10.645 -3.501 1.00 98.56 473 LYS A N 1
ATOM 3841 C CA . LYS A 1 473 ? -18.109 -10.373 -2.150 1.00 98.56 473 LYS A CA 1
ATOM 3842 C C . LYS A 1 473 ? -18.143 -8.872 -1.851 1.00 98.56 473 LYS A C 1
ATOM 3844 O O . LYS A 1 473 ? -19.102 -8.399 -1.258 1.00 98.56 473 LYS A O 1
ATOM 3849 N N . GLY A 1 474 ? -17.165 -8.103 -2.328 1.00 98.12 474 GLY A N 1
ATOM 3850 C CA . GLY A 1 474 ? -17.142 -6.647 -2.206 1.00 98.12 474 GLY A CA 1
ATOM 3851 C C . GLY A 1 474 ? -18.361 -5.999 -2.865 1.00 98.12 474 GLY A C 1
ATOM 3852 O O . GLY A 1 474 ? -19.019 -5.169 -2.243 1.00 98.12 474 GLY A O 1
ATOM 3853 N N . TYR A 1 475 ? -18.714 -6.407 -4.089 1.00 98.31 475 TYR A N 1
ATOM 3854 C CA . TYR A 1 475 ? -19.931 -5.917 -4.750 1.00 98.31 475 TYR A CA 1
ATOM 3855 C C . TYR A 1 475 ? -21.210 -6.311 -4.000 1.00 98.31 475 TYR A C 1
ATOM 3857 O O . TYR A 1 475 ? -22.106 -5.478 -3.842 1.00 98.31 475 TYR A O 1
ATOM 3865 N N . ALA A 1 476 ? -21.275 -7.538 -3.474 1.00 98.19 476 ALA A N 1
ATOM 3866 C CA . ALA A 1 476 ? -22.401 -7.974 -2.654 1.00 98.19 476 ALA A CA 1
ATOM 3867 C C . ALA A 1 476 ? -22.522 -7.147 -1.361 1.00 98.19 476 ALA A C 1
ATOM 3869 O O . ALA A 1 476 ? -23.618 -6.705 -1.018 1.00 98.19 476 ALA A O 1
ATOM 3870 N N . LEU A 1 477 ? -21.403 -6.872 -0.680 1.00 98.12 477 LEU A N 1
ATOM 3871 C CA . LEU A 1 477 ? -21.358 -6.068 0.544 1.00 98.12 477 LEU A CA 1
ATOM 3872 C C . LEU A 1 477 ? -21.753 -4.612 0.295 1.00 98.12 477 LEU A C 1
ATOM 3874 O O . LEU A 1 477 ? -22.529 -4.042 1.058 1.00 98.12 477 LEU A O 1
ATOM 3878 N N . LEU A 1 478 ? -21.276 -4.027 -0.805 1.00 97.88 478 LEU A N 1
ATOM 3879 C CA . LEU A 1 478 ? -21.667 -2.687 -1.243 1.00 97.88 478 LEU A CA 1
ATOM 3880 C C . LEU A 1 478 ? -23.191 -2.560 -1.425 1.00 97.88 478 LEU A C 1
ATOM 3882 O O . LEU A 1 478 ? -23.764 -1.484 -1.236 1.00 97.88 478 LEU A O 1
ATOM 3886 N N . ASN A 1 479 ? -23.847 -3.666 -1.772 1.00 97.38 479 ASN A N 1
ATOM 3887 C CA . ASN A 1 479 ? -25.269 -3.745 -2.077 1.00 97.38 479 ASN A CA 1
ATOM 3888 C C . ASN A 1 479 ? -26.068 -4.587 -1.072 1.00 97.38 479 ASN A C 1
ATOM 3890 O O . ASN A 1 479 ? -27.156 -5.060 -1.416 1.00 97.38 479 ASN A O 1
ATOM 3894 N N . LEU A 1 480 ? -25.579 -4.744 0.167 1.00 95.81 480 LEU A N 1
ATOM 3895 C CA . LEU A 1 480 ? -26.087 -5.721 1.143 1.00 95.81 480 LEU A CA 1
ATOM 3896 C C . LEU A 1 480 ? -27.609 -5.689 1.365 1.00 95.81 480 LEU A C 1
ATOM 3898 O O . LEU A 1 480 ? -28.210 -6.729 1.618 1.00 95.81 480 LEU A O 1
ATOM 3902 N N . TRP A 1 481 ? -28.260 -4.527 1.233 1.00 94.62 481 TRP A N 1
ATOM 3903 C CA . TRP A 1 481 ? -29.711 -4.367 1.451 1.00 94.62 481 TRP A CA 1
ATOM 3904 C C . TRP A 1 481 ? -30.579 -5.048 0.394 1.00 94.62 481 TRP A C 1
ATOM 3906 O O . TRP A 1 481 ? -31.763 -5.278 0.614 1.00 94.62 481 TRP A O 1
ATOM 3916 N N . THR A 1 482 ? -29.990 -5.381 -0.750 1.00 94.44 482 THR A N 1
ATOM 3917 C CA . THR A 1 482 ? -30.659 -6.064 -1.866 1.00 94.44 482 THR A CA 1
ATOM 3918 C C . THR A 1 482 ? -30.178 -7.507 -2.033 1.00 94.44 482 THR A C 1
ATOM 3920 O O . THR A 1 482 ? -30.539 -8.178 -3.009 1.00 94.44 482 THR A O 1
ATOM 3923 N N . ARG A 1 483 ? -29.328 -7.979 -1.113 1.00 95.56 483 ARG A N 1
ATOM 3924 C CA . ARG A 1 483 ? -28.800 -9.343 -1.075 1.00 95.56 483 ARG A CA 1
ATOM 3925 C C . ARG A 1 483 ? -29.607 -10.190 -0.101 1.00 95.56 483 ARG A C 1
ATOM 3927 O O . ARG A 1 483 ? -30.179 -9.695 0.870 1.00 95.56 483 ARG A O 1
ATOM 3934 N N . LYS A 1 484 ? -29.683 -11.489 -0.385 1.00 95.69 484 LYS A N 1
ATOM 3935 C CA . LYS A 1 484 ? -30.363 -12.440 0.494 1.00 95.69 484 LYS A CA 1
ATOM 3936 C C . LYS A 1 484 ? -29.548 -12.576 1.779 1.00 95.69 484 LYS A C 1
ATOM 3938 O O . LYS A 1 484 ? -28.368 -12.904 1.713 1.00 95.69 484 LYS A O 1
ATOM 3943 N N . ARG A 1 485 ? -30.182 -12.316 2.924 1.00 94.50 485 ARG A N 1
ATOM 3944 C CA . ARG A 1 485 ? -29.585 -12.501 4.254 1.00 94.50 485 ARG A CA 1
ATOM 3945 C C . ARG A 1 485 ? -29.788 -13.926 4.753 1.00 94.50 485 ARG A C 1
ATOM 3947 O O . ARG A 1 485 ? -30.882 -14.477 4.622 1.00 94.50 485 ARG A O 1
ATOM 3954 N N . VAL A 1 486 ? -28.750 -14.481 5.370 1.00 92.88 486 VAL A N 1
ATOM 3955 C CA . VAL A 1 486 ? -28.753 -15.784 6.043 1.00 92.88 486 VAL A CA 1
ATOM 3956 C C . VAL A 1 486 ? -28.118 -15.584 7.418 1.00 92.88 486 VAL A C 1
ATOM 3958 O O . VAL A 1 486 ? -26.904 -15.597 7.556 1.00 92.88 486 VAL A O 1
ATOM 3961 N N . GLY A 1 487 ? -28.935 -15.327 8.444 1.00 90.56 487 GLY A N 1
ATOM 3962 C CA . GLY A 1 487 ? -28.419 -14.929 9.759 1.00 90.56 487 GLY A CA 1
ATOM 3963 C C . GLY A 1 487 ? -27.655 -13.598 9.695 1.00 90.56 487 GLY A C 1
ATOM 3964 O O . GLY A 1 487 ? -28.198 -12.604 9.207 1.00 90.56 487 GLY A O 1
ATOM 3965 N N . ASP A 1 488 ? -26.406 -13.608 10.167 1.00 91.69 488 ASP A N 1
ATOM 3966 C CA . ASP A 1 488 ? -25.477 -12.467 10.115 1.00 91.69 488 ASP A CA 1
ATOM 3967 C C . ASP A 1 488 ? -24.734 -12.361 8.764 1.00 91.69 488 ASP A C 1
ATOM 3969 O O . ASP A 1 488 ? -23.884 -11.489 8.598 1.00 91.69 488 ASP A O 1
ATOM 3973 N N . ASP A 1 489 ? -25.056 -13.218 7.792 1.00 96.44 489 ASP A N 1
ATOM 3974 C CA . ASP A 1 489 ? -24.347 -13.329 6.514 1.00 96.44 489 ASP A CA 1
ATOM 3975 C C . ASP A 1 489 ? -25.224 -12.897 5.328 1.00 96.44 489 ASP A C 1
ATOM 3977 O O . ASP A 1 489 ? -26.450 -12.747 5.439 1.00 96.44 489 ASP A O 1
ATOM 3981 N N . ILE A 1 490 ? -24.602 -12.703 4.162 1.00 97.50 490 ILE A N 1
ATOM 3982 C CA . ILE A 1 490 ? -25.294 -12.397 2.895 1.00 97.50 490 ILE A CA 1
ATOM 3983 C C . ILE A 1 490 ? -24.814 -13.283 1.744 1.00 97.50 490 ILE A C 1
ATOM 3985 O O . ILE A 1 490 ? -23.672 -13.727 1.729 1.00 97.50 490 ILE A O 1
ATOM 3989 N N . GLU A 1 491 ? -25.668 -13.505 0.745 1.00 98.06 491 GLU A N 1
ATOM 3990 C CA . GLU A 1 491 ? -25.326 -14.267 -0.464 1.00 98.06 491 GLU A CA 1
ATOM 3991 C C . GLU A 1 491 ? -24.973 -13.362 -1.658 1.00 98.06 491 GLU A C 1
ATOM 3993 O O . GLU A 1 491 ? -25.655 -12.371 -1.944 1.00 98.06 491 GLU A O 1
ATOM 3998 N N . VAL A 1 492 ? -23.922 -13.748 -2.386 1.00 97.44 492 VAL A N 1
ATOM 3999 C CA . VAL A 1 492 ? -23.485 -13.146 -3.655 1.00 97.44 492 VAL A CA 1
ATOM 4000 C C . VAL A 1 492 ? -24.483 -13.472 -4.771 1.00 97.44 492 VAL A C 1
ATOM 4002 O O . VAL A 1 492 ? -24.900 -14.624 -4.909 1.00 97.44 492 VAL A O 1
ATOM 4005 N N . LYS A 1 493 ? -24.835 -12.480 -5.602 1.00 95.81 493 LYS A N 1
ATOM 4006 C CA . LYS A 1 493 ? -25.620 -12.696 -6.831 1.00 95.81 493 LYS A CA 1
ATOM 4007 C C . LYS A 1 493 ? -24.728 -12.990 -8.041 1.00 95.81 493 LYS A C 1
ATOM 4009 O O . LYS A 1 493 ? -23.544 -12.660 -8.066 1.00 95.81 493 LYS A O 1
ATOM 4014 N N . ASN A 1 494 ? -25.321 -13.528 -9.106 1.00 95.06 494 ASN A N 1
ATOM 4015 C CA . ASN A 1 494 ? -24.610 -13.756 -10.366 1.00 95.06 494 ASN A CA 1
ATOM 4016 C C . ASN A 1 494 ? -24.059 -12.452 -10.966 1.00 95.06 494 ASN A C 1
ATOM 4018 O O . ASN A 1 494 ? -22.963 -12.458 -11.523 1.00 95.06 494 ASN A O 1
ATOM 4022 N N . GLU A 1 495 ? -24.765 -11.328 -10.816 1.00 95.31 495 GLU A N 1
ATOM 4023 C CA . GLU A 1 495 ? -24.299 -10.020 -11.288 1.00 95.31 495 GLU A CA 1
ATOM 4024 C C . GLU A 1 495 ? -23.034 -9.550 -10.548 1.00 95.31 495 GLU A C 1
ATOM 4026 O O . GLU A 1 495 ? -22.125 -9.000 -11.170 1.00 95.31 495 GLU A O 1
ATOM 4031 N N . ASP A 1 496 ? -22.931 -9.806 -9.238 1.00 97.38 496 ASP A N 1
ATOM 4032 C CA . ASP A 1 496 ? -21.735 -9.490 -8.440 1.00 97.38 496 ASP A CA 1
ATOM 4033 C C . ASP A 1 496 ? -20.520 -10.278 -8.944 1.00 97.38 496 ASP A C 1
ATOM 4035 O O . ASP A 1 496 ? -19.429 -9.728 -9.117 1.00 97.38 496 ASP A O 1
ATOM 4039 N N . LEU A 1 497 ? -20.731 -11.567 -9.231 1.00 96.81 497 LEU A N 1
ATOM 4040 C CA . LEU A 1 497 ? -19.708 -12.459 -9.765 1.00 96.81 497 LEU A CA 1
ATOM 4041 C C . LEU A 1 497 ? -19.252 -12.010 -11.161 1.00 96.81 497 LEU A C 1
ATOM 4043 O O . LEU A 1 497 ? -18.053 -11.919 -11.425 1.00 96.81 497 LEU A O 1
ATOM 4047 N N . GLN A 1 498 ? -20.193 -11.658 -12.041 1.00 96.19 498 GLN A N 1
ATOM 4048 C CA . GLN A 1 498 ? -19.892 -11.122 -13.371 1.00 96.19 498 GLN A CA 1
ATOM 4049 C C . GLN A 1 498 ? -19.096 -9.813 -13.298 1.00 96.19 498 GLN A C 1
ATOM 4051 O O . GLN A 1 498 ? -18.110 -9.656 -14.018 1.00 96.19 498 GLN A O 1
ATOM 4056 N N . ASN A 1 499 ? -19.481 -8.890 -12.414 1.00 96.81 499 ASN A N 1
ATOM 4057 C CA . ASN A 1 499 ? -18.770 -7.625 -12.232 1.00 96.81 499 ASN A CA 1
ATOM 4058 C C . ASN A 1 499 ? -17.346 -7.839 -11.698 1.00 96.81 499 ASN A C 1
ATOM 4060 O O . ASN A 1 499 ? -16.406 -7.212 -12.188 1.00 96.81 499 ASN A O 1
ATOM 4064 N N . ALA A 1 500 ? -17.162 -8.757 -10.750 1.00 97.44 500 ALA A N 1
ATOM 4065 C CA . ALA A 1 500 ? -15.844 -9.105 -10.227 1.00 97.44 500 ALA A CA 1
ATOM 4066 C C . ALA A 1 500 ? -14.926 -9.711 -11.291 1.00 97.44 500 ALA A C 1
ATOM 4068 O O . ALA A 1 500 ? -13.761 -9.327 -11.402 1.00 97.44 500 ALA A O 1
ATOM 4069 N N . PHE A 1 501 ? -15.449 -10.621 -12.111 1.00 96.62 501 PHE A N 1
ATOM 4070 C CA . PHE A 1 501 ? -14.688 -11.207 -13.207 1.00 96.62 501 PHE A CA 1
ATOM 4071 C C . PHE A 1 501 ? -14.370 -10.200 -14.314 1.00 96.62 501 PHE A C 1
ATOM 4073 O O . PHE A 1 501 ? -13.274 -10.256 -14.864 1.00 96.62 501 PHE A O 1
ATOM 4080 N N . ALA A 1 502 ? -15.259 -9.238 -14.574 1.00 96.06 502 ALA A N 1
ATOM 4081 C CA . ALA A 1 502 ? -14.971 -8.131 -15.481 1.00 96.06 502 ALA A CA 1
ATOM 4082 C C . ALA A 1 502 ? -13.815 -7.251 -14.971 1.00 96.06 502 ALA A C 1
ATOM 4084 O O . ALA A 1 502 ? -12.985 -6.833 -15.768 1.00 96.06 502 ALA A O 1
ATOM 4085 N N . LEU A 1 503 ? -13.712 -7.000 -13.657 1.00 96.00 503 LEU A N 1
ATOM 4086 C CA . LEU A 1 503 ? -12.532 -6.333 -13.083 1.00 96.00 503 LEU A CA 1
ATOM 4087 C C . LEU A 1 503 ? -11.274 -7.196 -13.203 1.00 96.00 503 LEU A C 1
ATOM 4089 O O . LEU A 1 503 ? -10.203 -6.686 -13.525 1.00 96.00 503 LEU A O 1
ATOM 4093 N N . TRP A 1 504 ? -11.393 -8.496 -12.929 1.00 95.88 504 TRP A N 1
ATOM 4094 C CA . TRP A 1 504 ? -10.262 -9.418 -12.986 1.00 95.88 504 TRP A CA 1
ATOM 4095 C C . TRP A 1 504 ? -9.693 -9.551 -14.402 1.00 95.88 504 TRP A C 1
ATOM 4097 O O . TRP A 1 504 ? -8.476 -9.584 -14.564 1.00 95.88 504 TRP A O 1
ATOM 4107 N N . ASP A 1 505 ? -10.543 -9.558 -15.430 1.00 93.19 505 ASP A N 1
ATOM 4108 C CA . ASP A 1 505 ? -10.133 -9.650 -16.838 1.00 93.19 505 ASP A CA 1
ATOM 4109 C C . ASP A 1 505 ? -9.188 -8.534 -17.284 1.00 93.19 505 ASP A C 1
ATOM 4111 O O . ASP A 1 505 ? -8.330 -8.759 -18.139 1.00 93.19 505 ASP A O 1
ATOM 4115 N N . GLU A 1 506 ? -9.303 -7.362 -16.666 1.00 92.81 506 GLU A N 1
ATOM 4116 C CA . GLU A 1 506 ? -8.461 -6.204 -16.958 1.00 92.81 506 GLU A CA 1
ATOM 4117 C C . GLU A 1 506 ? -7.063 -6.314 -16.328 1.00 92.81 506 GLU A C 1
ATOM 4119 O O . GLU A 1 506 ? -6.144 -5.609 -16.740 1.00 92.81 506 GLU A O 1
ATOM 4124 N N . ILE A 1 507 ? -6.872 -7.193 -15.334 1.00 92.94 507 ILE A N 1
ATOM 4125 C CA . ILE A 1 507 ? -5.616 -7.275 -14.568 1.00 92.94 507 ILE A CA 1
ATOM 4126 C C . ILE A 1 507 ? -5.004 -8.676 -14.474 1.00 92.94 507 ILE A C 1
ATOM 4128 O O . ILE A 1 507 ? -3.872 -8.796 -14.012 1.00 92.94 507 ILE A O 1
ATOM 4132 N N . TYR A 1 508 ? -5.693 -9.743 -14.887 1.00 91.69 508 TYR A N 1
ATOM 4133 C CA . TYR A 1 508 ? -5.226 -11.108 -14.613 1.00 91.69 508 TYR A CA 1
ATOM 4134 C C . TYR A 1 508 ? -3.930 -11.475 -15.343 1.00 91.69 508 TYR A C 1
ATOM 4136 O O . TYR A 1 508 ? -3.163 -12.264 -14.808 1.00 91.69 508 TYR A O 1
ATOM 4144 N N . ILE A 1 509 ? -3.660 -10.914 -16.529 1.00 90.00 509 ILE A N 1
ATOM 4145 C CA . ILE A 1 509 ? -2.442 -11.215 -17.303 1.00 90.00 509 ILE A CA 1
ATOM 4146 C C . ILE A 1 509 ? -1.172 -10.786 -16.553 1.00 90.00 509 ILE A C 1
ATOM 4148 O O . ILE A 1 509 ? -0.323 -11.642 -16.304 1.00 90.00 509 ILE A O 1
ATOM 4152 N N . PRO A 1 510 ? -1.014 -9.510 -16.146 1.00 90.19 510 PRO A N 1
ATOM 4153 C CA . PRO A 1 510 ? 0.149 -9.118 -15.356 1.00 90.19 510 PRO A CA 1
ATOM 4154 C C . PRO A 1 510 ? 0.227 -9.886 -14.030 1.00 90.19 510 PRO A C 1
ATOM 4156 O O . PRO A 1 510 ? 1.330 -10.227 -13.602 1.00 90.19 510 PRO A O 1
ATOM 4159 N N . GLN A 1 511 ? -0.912 -10.264 -13.429 1.00 90.62 511 GLN A N 1
ATOM 4160 C CA . GLN A 1 511 ? -0.883 -11.160 -12.270 1.00 90.62 511 GLN A CA 1
ATOM 4161 C C . GLN A 1 511 ? -0.317 -12.530 -12.616 1.00 90.62 511 GLN A C 1
ATOM 4163 O O . GLN A 1 511 ? 0.601 -12.979 -11.947 1.00 90.62 511 GLN A O 1
ATOM 4168 N N . GLU A 1 512 ? -0.795 -13.177 -13.666 1.00 87.81 512 GLU A N 1
ATOM 4169 C CA . GLU A 1 512 ? -0.331 -14.501 -14.075 1.00 87.81 512 GLU A CA 1
ATOM 4170 C C . GLU A 1 512 ? 1.183 -14.533 -14.333 1.00 87.81 512 GLU A C 1
ATOM 4172 O O . GLU A 1 512 ? 1.851 -15.510 -13.997 1.00 87.81 512 GLU A O 1
ATOM 4177 N N . LEU A 1 513 ? 1.729 -13.433 -14.859 1.00 86.88 513 LEU A N 1
ATOM 4178 C CA . LEU A 1 513 ? 3.156 -13.262 -15.136 1.00 86.88 513 LEU A CA 1
ATOM 4179 C C . LEU A 1 513 ? 3.979 -12.811 -13.918 1.00 86.88 513 LEU A C 1
ATOM 4181 O O . LEU A 1 513 ? 5.202 -12.750 -13.998 1.00 86.88 513 LEU A O 1
ATOM 4185 N N . GLY A 1 514 ? 3.336 -12.456 -12.800 1.00 86.88 514 GLY A N 1
ATOM 4186 C CA . GLY A 1 514 ? 4.021 -11.875 -11.641 1.00 86.88 514 GLY A CA 1
ATOM 4187 C C . GLY A 1 514 ? 4.622 -10.494 -11.914 1.00 86.88 514 GLY A C 1
ATOM 4188 O O . GLY A 1 514 ? 5.566 -10.087 -11.240 1.00 86.88 514 GLY A O 1
ATOM 4189 N N . LEU A 1 515 ? 4.076 -9.767 -12.890 1.00 88.44 515 LEU A N 1
ATOM 4190 C CA . LEU A 1 515 ? 4.576 -8.472 -13.323 1.00 88.44 515 LEU A CA 1
ATOM 4191 C C . LEU A 1 515 ? 3.672 -7.337 -12.830 1.00 88.44 515 LEU A C 1
ATOM 4193 O O . LEU A 1 515 ? 2.449 -7.418 -12.934 1.00 88.44 515 LEU A O 1
ATOM 4197 N N . PRO A 1 516 ? 4.248 -6.218 -12.370 1.00 89.88 516 PRO A N 1
ATOM 4198 C CA . PRO A 1 516 ? 3.528 -4.963 -12.248 1.00 89.88 516 PRO A CA 1
ATOM 4199 C C . PRO A 1 516 ? 2.843 -4.611 -13.576 1.00 89.88 516 PRO A C 1
ATOM 4201 O O . PRO A 1 516 ? 3.517 -4.655 -14.613 1.00 89.88 516 PRO A O 1
ATOM 4204 N N . PRO A 1 517 ? 1.564 -4.193 -13.576 1.00 91.94 517 PRO A N 1
ATOM 4205 C CA . PRO A 1 517 ? 0.863 -3.849 -14.812 1.00 91.94 517 PRO A CA 1
ATOM 4206 C C . PRO A 1 517 ? 1.605 -2.820 -15.678 1.00 91.94 517 PRO A C 1
ATOM 4208 O O . PRO A 1 517 ? 1.654 -2.975 -16.891 1.00 91.94 517 PRO A O 1
ATOM 4211 N N . PHE A 1 518 ? 2.289 -1.838 -15.078 1.00 91.44 518 PHE A N 1
ATOM 4212 C CA . PHE A 1 518 ? 3.120 -0.883 -15.824 1.00 91.44 518 PHE A CA 1
ATOM 4213 C C . PHE A 1 518 ? 4.326 -1.532 -16.525 1.00 91.44 518 PHE A C 1
ATOM 4215 O O . PHE A 1 518 ? 4.700 -1.129 -17.623 1.00 91.44 518 PHE A O 1
ATOM 4222 N N . VAL A 1 519 ? 4.966 -2.532 -15.908 1.00 92.25 519 VAL A N 1
ATOM 4223 C CA . VAL A 1 519 ? 6.095 -3.247 -16.532 1.00 92.25 519 VAL A CA 1
ATOM 4224 C C . VAL A 1 519 ? 5.596 -4.066 -17.722 1.00 92.25 519 VAL A C 1
ATOM 4226 O O . VAL A 1 519 ? 6.239 -4.064 -18.773 1.00 92.25 519 VAL A O 1
ATOM 4229 N N . TYR A 1 520 ? 4.423 -4.690 -17.590 1.00 93.31 520 TYR A N 1
ATOM 4230 C CA . TYR A 1 520 ? 3.755 -5.357 -18.705 1.00 93.31 520 TYR A CA 1
ATOM 4231 C C . TYR A 1 520 ? 3.366 -4.361 -19.812 1.00 93.31 520 TYR A C 1
ATOM 4233 O O . TYR A 1 520 ? 3.690 -4.585 -20.972 1.00 93.31 520 TYR A O 1
ATOM 4241 N N . GLU A 1 521 ? 2.818 -3.192 -19.476 1.00 92.81 521 GLU A N 1
ATOM 4242 C CA . GLU A 1 521 ? 2.513 -2.139 -20.456 1.00 92.81 521 GLU A CA 1
ATOM 4243 C C . GLU A 1 521 ? 3.769 -1.671 -21.218 1.00 92.81 521 GLU A C 1
ATOM 4245 O O . GLU A 1 521 ? 3.726 -1.406 -22.421 1.00 92.81 521 GLU A O 1
ATOM 4250 N N . VAL A 1 522 ? 4.925 -1.591 -20.548 1.00 94.00 522 VAL A N 1
ATOM 4251 C CA . VAL A 1 522 ? 6.214 -1.305 -21.201 1.00 94.00 522 VAL A CA 1
ATOM 4252 C C . VAL A 1 522 ? 6.621 -2.435 -22.143 1.00 94.00 522 VAL A C 1
ATOM 4254 O O . VAL A 1 522 ? 7.083 -2.153 -23.252 1.00 94.00 522 VAL A O 1
ATOM 4257 N N . TYR A 1 523 ? 6.419 -3.696 -21.764 1.00 95.44 523 TYR A N 1
ATOM 4258 C CA . TYR A 1 523 ? 6.614 -4.816 -22.681 1.00 95.44 523 TYR A CA 1
ATOM 4259 C C . TYR A 1 523 ? 5.753 -4.658 -23.940 1.00 95.44 523 TYR A C 1
ATOM 4261 O O . TYR A 1 523 ? 6.287 -4.685 -25.047 1.00 95.44 523 TYR A O 1
ATOM 4269 N N . GLU A 1 524 ? 4.459 -4.380 -23.785 1.00 94.44 524 GLU A N 1
ATOM 4270 C CA . GLU A 1 524 ? 3.528 -4.245 -24.907 1.00 94.44 524 GLU A CA 1
ATOM 4271 C C . GLU A 1 524 ? 3.839 -3.034 -25.789 1.00 94.44 524 GLU A C 1
ATOM 4273 O O . GLU A 1 524 ? 4.052 -3.161 -26.995 1.00 94.44 524 GLU A O 1
ATOM 4278 N N . LYS A 1 525 ? 3.870 -1.833 -25.202 1.00 94.19 525 LYS A N 1
ATOM 4279 C CA . LYS A 1 525 ? 3.931 -0.570 -25.950 1.00 94.19 525 LYS A CA 1
ATOM 4280 C C . LYS A 1 525 ? 5.335 -0.212 -26.409 1.00 94.19 525 LYS A C 1
ATOM 4282 O O . LYS A 1 525 ? 5.468 0.531 -27.384 1.00 94.19 525 LYS A O 1
ATOM 4287 N N . VAL A 1 526 ? 6.375 -0.713 -25.740 1.00 96.00 526 VAL A N 1
ATOM 4288 C CA . VAL A 1 526 ? 7.773 -0.358 -26.024 1.00 96.00 526 VAL A CA 1
ATOM 4289 C C . VAL A 1 526 ? 8.527 -1.532 -26.630 1.00 96.00 526 VAL A C 1
ATOM 4291 O O . VAL A 1 526 ? 9.008 -1.407 -27.753 1.00 96.00 526 VAL A O 1
ATOM 4294 N N . ILE A 1 527 ? 8.643 -2.656 -25.924 1.00 96.25 527 ILE A N 1
ATOM 4295 C CA . ILE A 1 527 ? 9.516 -3.763 -26.349 1.00 96.25 527 ILE A CA 1
ATOM 4296 C C . ILE A 1 527 ? 8.919 -4.469 -27.569 1.00 96.25 527 ILE A C 1
ATOM 4298 O O . ILE A 1 527 ? 9.552 -4.501 -28.623 1.00 96.25 527 ILE A O 1
ATOM 4302 N N . TRP A 1 528 ? 7.679 -4.951 -27.470 1.00 95.44 528 TRP A N 1
ATOM 4303 C CA . TRP A 1 528 ? 7.010 -5.673 -28.549 1.00 95.44 528 TRP A CA 1
ATOM 4304 C C . TRP A 1 528 ? 6.867 -4.822 -29.813 1.00 95.44 528 TRP A C 1
ATOM 4306 O O . TRP A 1 528 ? 7.262 -5.251 -30.897 1.00 95.44 528 TRP A O 1
ATOM 4316 N N . THR A 1 529 ? 6.379 -3.580 -29.692 1.00 94.38 529 THR A N 1
ATOM 4317 C CA . THR A 1 529 ? 6.233 -2.700 -30.867 1.00 94.38 529 THR A CA 1
ATOM 4318 C C . THR A 1 529 ? 7.572 -2.378 -31.528 1.00 94.38 529 THR A C 1
ATOM 4320 O O . THR A 1 529 ? 7.642 -2.318 -32.756 1.00 94.38 529 THR A O 1
ATOM 4323 N N . THR A 1 530 ? 8.644 -2.176 -30.753 1.00 96.12 530 THR A N 1
ATOM 4324 C CA . THR A 1 530 ? 9.971 -1.892 -31.319 1.00 96.12 530 THR A CA 1
ATOM 4325 C C . THR A 1 530 ? 10.535 -3.121 -32.010 1.00 96.12 530 THR A C 1
ATOM 4327 O O . THR A 1 530 ? 11.035 -2.999 -33.124 1.00 96.12 530 THR A O 1
ATOM 4330 N N . PHE A 1 531 ? 10.401 -4.300 -31.400 1.00 95.94 531 PHE A N 1
ATOM 4331 C CA . PHE A 1 531 ? 10.836 -5.561 -31.993 1.00 95.94 531 PHE A CA 1
ATOM 4332 C C . PHE A 1 531 ? 10.099 -5.844 -33.302 1.00 95.94 531 PHE A C 1
ATOM 4334 O O . PHE A 1 531 ? 10.741 -6.069 -34.324 1.00 95.94 531 PHE A O 1
ATOM 4341 N N . LYS A 1 532 ? 8.766 -5.718 -33.308 1.00 93.69 532 LYS A N 1
ATOM 4342 C CA . LYS A 1 532 ? 7.932 -5.916 -34.501 1.00 93.69 532 LYS A CA 1
ATOM 4343 C C . LYS A 1 532 ? 8.311 -4.977 -35.650 1.00 93.69 532 LYS A C 1
ATOM 4345 O O . LYS A 1 532 ? 8.291 -5.390 -36.803 1.00 93.69 532 LYS A O 1
ATOM 4350 N N . ASN A 1 533 ? 8.679 -3.731 -35.341 1.00 92.38 533 ASN A N 1
ATOM 4351 C CA . ASN A 1 533 ? 9.107 -2.758 -36.349 1.00 92.38 533 ASN A CA 1
ATOM 4352 C C . ASN A 1 533 ? 10.553 -2.976 -36.824 1.00 92.38 533 ASN A C 1
ATOM 4354 O O . ASN A 1 533 ? 10.852 -2.710 -37.984 1.00 92.38 533 ASN A O 1
ATOM 4358 N N . LYS A 1 534 ? 11.457 -3.407 -35.934 1.00 92.44 534 LYS A N 1
ATOM 4359 C CA . LYS A 1 534 ? 12.880 -3.618 -36.246 1.00 92.44 534 LYS A CA 1
ATOM 4360 C C . LYS A 1 534 ? 13.123 -4.958 -36.952 1.00 92.44 534 LYS A C 1
ATOM 4362 O O . LYS A 1 534 ? 14.005 -5.040 -37.798 1.00 92.44 534 LYS A O 1
ATOM 4367 N N . GLY A 1 535 ? 12.358 -5.994 -36.603 1.00 89.38 535 GLY A N 1
ATOM 4368 C CA . GLY A 1 535 ? 12.504 -7.359 -37.120 1.00 89.38 535 GLY A CA 1
ATOM 4369 C C . GLY A 1 535 ? 13.733 -8.111 -36.593 1.00 89.38 535 GLY A C 1
ATOM 4370 O O . GLY A 1 535 ? 14.091 -9.149 -37.137 1.00 89.38 535 GLY A O 1
ATOM 4371 N N . SER A 1 536 ? 14.403 -7.590 -35.562 1.00 90.75 536 SER A N 1
ATOM 4372 C CA . SER A 1 536 ? 15.613 -8.173 -34.976 1.00 90.75 536 SER A CA 1
ATOM 4373 C C . SER A 1 536 ? 15.695 -7.876 -33.479 1.00 90.75 536 SER A C 1
ATOM 4375 O O . SER A 1 536 ? 14.974 -7.011 -32.975 1.00 90.75 536 SER A O 1
ATOM 4377 N N . GLY A 1 537 ? 16.640 -8.522 -32.789 1.00 91.81 537 GLY A N 1
ATOM 4378 C CA . GLY A 1 537 ? 16.929 -8.271 -31.376 1.00 91.81 537 GLY A CA 1
ATOM 4379 C C . GLY A 1 537 ? 17.122 -6.788 -31.053 1.00 91.81 537 GLY A C 1
ATOM 4380 O O . GLY A 1 537 ? 17.670 -6.009 -31.851 1.00 91.81 537 GLY A O 1
ATOM 4381 N N . LEU A 1 538 ? 16.632 -6.394 -29.880 1.00 95.94 538 LEU A N 1
ATOM 4382 C CA . LEU A 1 538 ? 16.653 -5.014 -29.414 1.00 95.94 538 LEU A CA 1
ATOM 4383 C C . LEU A 1 538 ? 17.858 -4.755 -28.527 1.00 95.94 538 LEU A C 1
ATOM 4385 O O . LEU A 1 538 ? 18.092 -5.469 -27.557 1.00 95.94 538 LEU A O 1
ATOM 4389 N N . GLU A 1 539 ? 18.575 -3.672 -28.797 1.00 94.88 539 GLU A N 1
ATOM 4390 C CA . GLU A 1 539 ? 19.508 -3.139 -27.816 1.00 94.88 539 GLU A CA 1
ATOM 4391 C C . GLU A 1 539 ? 18.737 -2.382 -26.732 1.00 94.88 539 GLU A C 1
ATOM 4393 O O . GLU A 1 539 ? 17.676 -1.796 -26.971 1.00 94.88 539 GLU A O 1
ATOM 4398 N N . ARG A 1 540 ? 19.326 -2.266 -25.538 1.00 94.69 540 ARG A N 1
ATOM 4399 C CA . ARG A 1 540 ? 18.769 -1.426 -24.462 1.00 94.69 540 ARG A CA 1
ATOM 4400 C C . ARG A 1 540 ? 18.496 0.015 -24.915 1.00 94.69 540 ARG A C 1
ATOM 4402 O O . ARG A 1 540 ? 17.501 0.608 -24.501 1.00 94.69 540 ARG A O 1
ATOM 4409 N N . LYS A 1 541 ? 19.321 0.557 -25.820 1.00 94.19 541 LYS A N 1
ATOM 4410 C CA . LYS A 1 541 ? 19.128 1.894 -26.407 1.00 94.19 541 LYS A CA 1
ATOM 4411 C C . LYS A 1 541 ? 17.858 2.002 -27.253 1.00 94.19 541 LYS A C 1
ATOM 4413 O O . LYS A 1 541 ? 17.214 3.050 -27.221 1.00 94.19 541 LYS A O 1
ATOM 4418 N N . ASP A 1 542 ? 17.482 0.944 -27.971 1.00 95.56 542 ASP A N 1
ATOM 4419 C CA . ASP A 1 542 ? 16.248 0.919 -28.764 1.00 95.56 542 ASP A CA 1
ATOM 4420 C C . ASP A 1 542 ? 15.032 1.050 -27.842 1.00 95.56 542 ASP A C 1
ATOM 4422 O O . ASP A 1 542 ? 14.157 1.894 -28.059 1.00 95.56 542 ASP A O 1
ATOM 4426 N N . ILE A 1 543 ? 15.041 0.277 -26.752 1.00 96.69 543 ILE A N 1
ATOM 4427 C CA . ILE A 1 543 ? 13.994 0.289 -25.727 1.00 96.69 543 ILE A CA 1
ATOM 4428 C C . ILE A 1 543 ? 13.920 1.664 -25.062 1.00 96.69 543 ILE A C 1
ATOM 4430 O O . ILE A 1 543 ? 12.840 2.238 -24.973 1.00 96.69 543 ILE A O 1
ATOM 4434 N N . GLN A 1 544 ? 15.051 2.242 -24.647 1.00 96.62 544 GLN A N 1
ATOM 4435 C CA . GLN A 1 544 ? 15.084 3.577 -24.039 1.00 96.62 544 GLN A CA 1
ATOM 4436 C C . GLN A 1 544 ? 14.551 4.659 -24.982 1.00 96.62 544 GLN A C 1
ATOM 4438 O O . GLN A 1 544 ? 13.764 5.510 -24.565 1.00 96.62 544 GLN A O 1
ATOM 4443 N N . LYS A 1 545 ? 14.941 4.621 -26.263 1.00 96.25 545 LYS A N 1
ATOM 4444 C CA . LYS A 1 545 ? 14.473 5.578 -27.270 1.00 96.25 545 LYS A CA 1
ATOM 4445 C C . LYS A 1 545 ? 12.961 5.485 -27.448 1.00 96.25 545 LYS A C 1
ATOM 4447 O O . LYS A 1 545 ? 12.286 6.513 -27.425 1.00 96.25 545 LYS A O 1
ATOM 4452 N N . LYS A 1 546 ? 12.420 4.272 -27.594 1.00 96.31 546 LYS A N 1
ATOM 4453 C CA . LYS A 1 546 ? 10.973 4.078 -27.720 1.00 96.31 546 LYS A CA 1
ATOM 4454 C C . LYS A 1 546 ? 10.237 4.439 -26.428 1.00 96.31 546 LYS A C 1
ATOM 4456 O O . LYS A 1 546 ? 9.178 5.052 -26.496 1.00 96.31 546 LYS A O 1
ATOM 4461 N N . PHE A 1 547 ? 10.807 4.142 -25.264 1.00 94.94 547 PHE A N 1
ATOM 4462 C CA . PHE A 1 547 ? 10.232 4.507 -23.972 1.00 94.94 547 PHE A CA 1
ATOM 4463 C C . PHE A 1 547 ? 10.057 6.028 -23.849 1.00 94.94 547 PHE A C 1
ATOM 4465 O O . PHE A 1 547 ? 8.976 6.487 -23.492 1.00 94.94 547 PHE A O 1
ATOM 4472 N N . ILE A 1 548 ? 11.069 6.816 -24.233 1.00 93.94 548 ILE A N 1
ATOM 4473 C CA . ILE A 1 548 ? 10.981 8.287 -24.258 1.00 93.94 548 ILE A CA 1
ATOM 4474 C C . ILE A 1 548 ? 9.888 8.760 -25.227 1.00 93.94 548 ILE A C 1
ATOM 4476 O O . ILE A 1 548 ? 9.175 9.712 -24.925 1.00 93.94 548 ILE A O 1
ATOM 4480 N N . GLN A 1 549 ? 9.729 8.104 -26.380 1.00 92.81 549 GLN A N 1
ATOM 4481 C CA . GLN A 1 549 ? 8.680 8.459 -27.344 1.00 92.81 549 GLN A CA 1
ATOM 4482 C C . GLN A 1 549 ? 7.267 8.198 -26.809 1.00 92.81 549 GLN A C 1
ATOM 4484 O O . GLN A 1 549 ? 6.366 8.971 -27.114 1.00 92.81 549 GLN A O 1
ATOM 4489 N N . VAL A 1 550 ? 7.075 7.110 -26.059 1.00 90.75 550 VAL A N 1
ATOM 4490 C CA . VAL A 1 550 ? 5.759 6.695 -25.547 1.00 90.75 550 VAL A CA 1
ATOM 4491 C C . VAL A 1 550 ? 5.388 7.449 -24.270 1.00 90.75 550 VAL A C 1
ATOM 4493 O O . VAL A 1 550 ? 4.261 7.912 -24.146 1.00 90.75 550 VAL A O 1
ATOM 4496 N N . TYR A 1 551 ? 6.326 7.580 -23.330 1.00 88.31 551 TYR A N 1
ATOM 4497 C CA . TYR A 1 551 ? 6.053 8.091 -21.981 1.00 88.31 551 TYR A CA 1
ATOM 4498 C C . TYR A 1 551 ? 6.613 9.491 -21.721 1.00 88.31 551 TYR A C 1
ATOM 4500 O O . TYR A 1 551 ? 6.443 10.015 -20.623 1.00 88.31 551 TYR A O 1
ATOM 4508 N N . HIS A 1 552 ? 7.322 10.087 -22.686 1.00 87.56 552 HIS A N 1
ATOM 4509 C CA . HIS A 1 552 ? 7.955 11.407 -22.556 1.00 87.56 552 HIS A CA 1
ATOM 4510 C C . HIS A 1 552 ? 8.874 11.544 -21.328 1.00 87.56 552 HIS A C 1
ATOM 4512 O O . HIS A 1 552 ? 9.104 12.642 -20.828 1.00 87.56 552 HIS A O 1
ATOM 4518 N N . ASN A 1 553 ? 9.426 10.425 -20.851 1.00 85.62 553 ASN A N 1
ATOM 4519 C CA . ASN A 1 553 ? 10.289 10.361 -19.679 1.00 85.62 553 ASN A CA 1
ATOM 4520 C C . ASN A 1 553 ? 11.528 9.505 -19.968 1.00 85.62 553 ASN A C 1
ATOM 4522 O O . ASN A 1 553 ? 11.487 8.591 -20.791 1.00 85.62 553 ASN A O 1
ATOM 4526 N N . GLN A 1 554 ? 12.637 9.794 -19.290 1.00 88.88 554 GLN A N 1
ATOM 4527 C CA . GLN A 1 554 ? 13.860 9.009 -19.418 1.00 88.88 554 GLN A CA 1
ATOM 4528 C C . GLN A 1 554 ? 13.770 7.725 -18.589 1.00 88.88 554 GLN A C 1
ATOM 4530 O O . GLN A 1 554 ? 13.317 7.736 -17.445 1.00 88.88 554 GLN A O 1
ATOM 4535 N N . LEU A 1 555 ? 14.274 6.624 -19.150 1.00 90.50 555 LEU A N 1
ATOM 4536 C CA . LEU A 1 555 ? 14.460 5.367 -18.433 1.00 90.50 555 LEU A CA 1
ATOM 4537 C C . LEU A 1 555 ? 15.962 5.105 -18.247 1.00 90.50 555 LEU A C 1
ATOM 4539 O O . LEU A 1 555 ? 16.629 4.705 -19.207 1.00 90.50 555 LEU A O 1
ATOM 4543 N N . PRO A 1 556 ? 16.520 5.327 -17.041 1.00 91.88 556 PRO A N 1
ATOM 4544 C CA . PRO A 1 556 ? 17.927 5.063 -16.774 1.00 91.88 556 PRO A CA 1
ATOM 4545 C C . PRO A 1 556 ? 18.298 3.609 -17.063 1.00 91.88 556 PRO A C 1
ATOM 4547 O O . PRO A 1 556 ? 17.548 2.691 -16.732 1.00 91.88 556 PRO A O 1
ATOM 4550 N N . ASP A 1 557 ? 19.486 3.395 -17.627 1.00 91.94 557 ASP A N 1
ATOM 4551 C CA . ASP A 1 557 ? 19.951 2.063 -18.036 1.00 91.94 557 ASP A CA 1
ATOM 4552 C C . ASP A 1 557 ? 19.983 1.064 -16.871 1.00 91.94 557 ASP A C 1
ATOM 4554 O O . ASP A 1 557 ? 19.559 -0.083 -17.008 1.00 91.94 557 ASP A O 1
ATOM 4558 N N . TRP A 1 558 ? 20.414 1.516 -15.688 1.00 91.00 558 TRP A N 1
ATOM 4559 C CA . TRP A 1 558 ? 20.434 0.674 -14.495 1.00 91.00 558 TRP A CA 1
ATOM 4560 C C . TRP A 1 558 ? 19.034 0.180 -14.121 1.00 91.00 558 TRP A C 1
ATOM 4562 O O . TRP A 1 558 ? 18.910 -0.962 -13.688 1.00 91.00 558 TRP A O 1
ATOM 4572 N N . LYS A 1 559 ? 18.004 1.013 -14.316 1.00 89.62 559 LYS A N 1
ATOM 4573 C CA . LYS A 1 559 ? 16.611 0.705 -13.990 1.00 89.62 559 LYS A CA 1
ATOM 4574 C C . LYS A 1 559 ? 16.022 -0.255 -15.016 1.00 89.62 559 LYS A C 1
ATOM 4576 O O . LYS A 1 559 ? 15.455 -1.278 -14.648 1.00 89.62 559 LYS A O 1
ATOM 4581 N N . LEU A 1 560 ? 16.241 0.027 -16.303 1.00 93.00 560 LEU A N 1
ATOM 4582 C CA . LEU A 1 560 ? 15.863 -0.874 -17.393 1.00 93.00 560 LEU A CA 1
ATOM 4583 C C . LEU A 1 560 ? 16.469 -2.270 -17.188 1.00 93.00 560 LEU A C 1
ATOM 4585 O O . LEU A 1 560 ? 15.743 -3.255 -17.222 1.00 93.00 560 LEU A O 1
ATOM 4589 N N . ARG A 1 561 ? 17.776 -2.354 -16.920 1.00 90.81 561 ARG A N 1
ATOM 4590 C CA . ARG A 1 561 ? 18.474 -3.633 -16.747 1.00 90.81 561 ARG A CA 1
ATOM 4591 C C . ARG A 1 561 ? 18.069 -4.362 -15.464 1.00 90.81 561 ARG A C 1
ATOM 4593 O O . ARG A 1 561 ? 17.704 -5.528 -15.521 1.00 90.81 561 ARG A O 1
ATOM 4600 N N . LYS A 1 562 ? 18.179 -3.702 -14.305 1.00 87.69 562 LYS A N 1
ATOM 4601 C CA . LYS A 1 562 ? 18.038 -4.367 -12.997 1.00 87.69 562 LYS A CA 1
ATOM 4602 C C . LYS A 1 562 ? 16.592 -4.603 -12.570 1.00 87.69 562 LYS A C 1
ATOM 4604 O O . LYS A 1 562 ? 16.374 -5.460 -11.726 1.00 87.69 562 LYS A O 1
ATOM 4609 N N . GLU A 1 563 ? 15.637 -3.837 -13.090 1.00 88.25 563 GLU A N 1
ATOM 4610 C CA . GLU A 1 563 ? 14.227 -3.968 -12.707 1.00 88.25 563 GLU A CA 1
ATOM 4611 C C . GLU A 1 563 ? 13.412 -4.539 -13.872 1.00 88.25 563 GLU A C 1
ATOM 4613 O O . GLU A 1 563 ? 12.923 -5.656 -13.784 1.00 88.25 563 GLU A O 1
ATOM 4618 N N . TYR A 1 564 ? 13.326 -3.831 -15.000 1.00 92.38 564 TYR A N 1
ATOM 4619 C CA . TYR A 1 564 ? 12.384 -4.182 -16.073 1.00 92.38 564 TYR A CA 1
ATOM 4620 C C . TYR A 1 564 ? 12.796 -5.469 -16.790 1.00 92.38 564 TYR A C 1
ATOM 4622 O O . TYR A 1 564 ? 12.038 -6.431 -16.800 1.00 92.38 564 TYR A O 1
ATOM 4630 N N . ILE A 1 565 ? 14.001 -5.505 -17.363 1.00 92.75 565 ILE A N 1
ATOM 4631 C CA . ILE A 1 565 ? 14.508 -6.672 -18.100 1.00 92.75 565 ILE A CA 1
ATOM 4632 C C . ILE A 1 565 ? 14.609 -7.877 -17.168 1.00 92.75 565 ILE A C 1
ATOM 4634 O O . ILE A 1 565 ? 14.128 -8.945 -17.519 1.00 92.75 565 ILE A O 1
ATOM 4638 N N . SER A 1 566 ? 15.146 -7.690 -15.959 1.00 89.75 566 SER A N 1
ATOM 4639 C CA . SER A 1 566 ? 15.232 -8.753 -14.952 1.00 89.75 566 SER A CA 1
ATOM 4640 C C . SER A 1 566 ? 13.876 -9.418 -14.683 1.00 89.75 566 SER A C 1
ATOM 4642 O O . SER A 1 566 ? 13.786 -10.642 -14.698 1.00 89.75 566 SER A O 1
ATOM 4644 N N . MET A 1 567 ? 12.813 -8.636 -14.463 1.00 88.50 567 MET A N 1
ATOM 4645 C CA . MET A 1 567 ? 11.471 -9.175 -14.203 1.00 88.50 567 MET A CA 1
ATOM 4646 C C . MET A 1 567 ? 10.851 -9.822 -15.442 1.00 88.50 567 MET A C 1
ATOM 4648 O O . MET A 1 567 ? 10.270 -10.899 -15.353 1.00 88.50 567 MET A O 1
ATOM 4652 N N . LEU A 1 568 ? 10.992 -9.185 -16.605 1.00 92.06 568 LEU A N 1
ATOM 4653 C CA . LEU A 1 568 ? 10.456 -9.702 -17.862 1.00 92.06 568 LEU A CA 1
ATOM 4654 C C . LEU A 1 568 ? 11.120 -11.034 -18.246 1.00 92.06 568 LEU A C 1
ATOM 4656 O O . LEU A 1 568 ? 10.431 -11.963 -18.663 1.00 92.06 568 LEU A O 1
ATOM 4660 N N . ASN A 1 569 ? 12.437 -11.143 -18.057 1.00 90.69 569 ASN A N 1
ATOM 4661 C CA . ASN A 1 569 ? 13.200 -12.362 -18.311 1.00 90.69 569 ASN A CA 1
ATOM 4662 C C . ASN A 1 569 ? 12.803 -13.464 -17.312 1.00 90.69 569 ASN A C 1
ATOM 4664 O O . ASN A 1 569 ? 12.482 -14.576 -17.715 1.00 90.69 569 ASN A O 1
ATOM 4668 N N . ALA A 1 570 ? 12.688 -13.134 -16.017 1.00 86.00 570 ALA A N 1
ATOM 4669 C CA . ALA A 1 570 ? 12.205 -14.071 -14.996 1.00 86.00 570 ALA A CA 1
ATOM 4670 C C . ALA A 1 570 ? 10.776 -14.581 -15.272 1.00 86.00 570 ALA A C 1
ATOM 4672 O O . ALA A 1 570 ? 10.476 -15.745 -15.014 1.00 86.00 570 ALA A O 1
ATOM 4673 N N . SER A 1 571 ? 9.908 -13.738 -15.844 1.00 86.06 571 SER A N 1
ATOM 4674 C CA . SER A 1 571 ? 8.556 -14.135 -16.264 1.00 86.06 571 SER A CA 1
ATOM 4675 C C . SER A 1 571 ? 8.523 -14.990 -17.541 1.00 86.06 571 SER A C 1
ATOM 4677 O O . SER A 1 571 ? 7.469 -15.515 -17.892 1.00 86.06 571 SER A O 1
ATOM 4679 N N . GLY A 1 572 ? 9.653 -15.134 -18.244 1.00 87.50 572 GLY A N 1
ATOM 4680 C CA . GLY A 1 572 ? 9.779 -15.933 -19.466 1.00 87.50 572 GLY A CA 1
ATOM 4681 C C . GLY A 1 572 ? 9.210 -15.283 -20.730 1.00 87.50 572 GLY A C 1
ATOM 4682 O O . GLY A 1 572 ? 9.045 -15.965 -21.739 1.00 87.50 572 GLY A O 1
ATOM 4683 N N . ILE A 1 573 ? 8.888 -13.983 -20.704 1.00 90.94 573 ILE A N 1
ATOM 4684 C CA . ILE A 1 573 ? 8.289 -13.287 -21.861 1.00 90.94 573 ILE A CA 1
ATOM 4685 C C . ILE A 1 573 ? 9.318 -12.556 -22.730 1.00 90.94 573 ILE A C 1
ATOM 4687 O O . ILE A 1 573 ? 8.995 -12.096 -23.826 1.00 90.94 573 ILE A O 1
ATOM 4691 N N . ILE A 1 574 ? 10.565 -12.482 -22.265 1.00 93.81 574 ILE A N 1
ATOM 4692 C CA . ILE A 1 574 ? 11.736 -12.112 -23.062 1.00 93.81 574 ILE A CA 1
ATOM 4693 C C . ILE A 1 574 ? 12.866 -13.108 -22.798 1.00 93.81 574 ILE A C 1
ATOM 4695 O O . ILE A 1 574 ? 12.873 -13.767 -21.762 1.00 93.81 574 ILE A O 1
ATOM 4699 N N . TYR A 1 575 ? 13.855 -13.136 -23.682 1.00 93.38 575 TYR A N 1
ATOM 4700 C CA . TYR A 1 575 ? 15.174 -13.701 -23.407 1.00 93.38 575 TYR A CA 1
ATOM 4701 C C . TYR A 1 575 ? 16.271 -12.751 -23.900 1.00 93.38 575 TYR A C 1
ATOM 4703 O O . TYR A 1 575 ? 16.017 -11.826 -24.682 1.00 93.38 575 TYR A O 1
ATOM 4711 N N . GLU A 1 576 ? 17.489 -12.969 -23.408 1.00 91.94 576 GLU A N 1
ATOM 4712 C CA . GLU A 1 576 ? 18.675 -12.186 -23.756 1.00 91.94 576 GLU A CA 1
ATOM 4713 C C . GLU A 1 576 ? 19.700 -13.072 -24.475 1.00 91.94 576 GLU A C 1
ATOM 4715 O O . GLU A 1 576 ? 19.990 -14.179 -24.026 1.00 91.94 576 GLU A O 1
ATOM 4720 N N . GLU A 1 577 ? 20.269 -12.569 -25.570 1.00 91.94 577 GLU A N 1
ATOM 4721 C CA . GLU A 1 577 ? 21.368 -13.203 -26.309 1.00 91.94 577 GLU A CA 1
ATOM 4722 C C . GLU A 1 577 ? 22.513 -12.210 -26.530 1.00 91.94 577 GLU A C 1
ATOM 4724 O O . GLU A 1 577 ? 22.301 -10.999 -26.619 1.00 91.94 577 GLU A O 1
ATOM 4729 N N . ASP A 1 578 ? 23.740 -12.714 -26.656 1.00 89.75 578 ASP A N 1
ATOM 4730 C CA . ASP A 1 578 ? 24.888 -11.883 -27.017 1.00 89.75 578 ASP A CA 1
ATOM 4731 C C . ASP A 1 578 ? 24.772 -11.399 -28.468 1.00 89.75 578 ASP A C 1
ATOM 4733 O O . ASP A 1 578 ? 24.388 -12.144 -29.372 1.00 89.75 578 ASP A O 1
ATOM 4737 N N . HIS A 1 579 ? 25.163 -10.150 -28.721 1.00 89.00 579 HIS A N 1
ATOM 4738 C CA . HIS A 1 579 ? 25.212 -9.627 -30.079 1.00 89.00 579 HIS A CA 1
ATOM 4739 C C . HIS A 1 579 ? 26.181 -10.466 -30.937 1.00 89.00 579 HIS A C 1
ATOM 4741 O O . HIS A 1 579 ? 27.328 -10.671 -30.521 1.00 89.00 579 HIS A O 1
ATOM 4747 N N . PRO A 1 580 ? 25.796 -10.872 -32.165 1.00 82.06 580 PRO A N 1
ATOM 4748 C CA . PRO A 1 580 ? 26.613 -11.754 -33.005 1.00 82.06 580 PRO A CA 1
ATOM 4749 C C . PRO A 1 580 ? 28.033 -11.237 -33.282 1.00 82.06 580 PRO A C 1
ATOM 4751 O O . PRO A 1 580 ? 28.964 -12.024 -33.427 1.00 82.06 580 PRO A O 1
ATOM 4754 N N . THR A 1 581 ? 28.209 -9.912 -33.348 1.00 84.12 581 THR A N 1
ATOM 4755 C CA . THR A 1 581 ? 29.503 -9.265 -33.649 1.00 84.12 581 THR A CA 1
ATOM 4756 C C . THR A 1 581 ? 30.199 -8.593 -32.459 1.00 84.12 581 THR A C 1
ATOM 4758 O O . THR A 1 581 ? 31.420 -8.470 -32.482 1.00 84.12 581 THR A O 1
ATOM 4761 N N . ASP A 1 582 ? 29.478 -8.166 -31.414 1.00 85.50 582 ASP A N 1
ATOM 4762 C CA . ASP A 1 582 ? 30.063 -7.503 -30.235 1.00 85.50 582 ASP A CA 1
ATOM 4763 C C . ASP A 1 582 ? 29.441 -8.078 -28.962 1.00 85.50 582 ASP A C 1
ATOM 4765 O O . ASP A 1 582 ? 28.473 -7.540 -28.430 1.00 85.50 582 ASP A O 1
ATOM 4769 N N . LYS A 1 583 ? 30.033 -9.157 -28.441 1.00 82.19 583 LYS A N 1
ATOM 4770 C CA . LYS A 1 583 ? 29.540 -9.894 -27.261 1.00 82.19 583 LYS A CA 1
ATOM 4771 C C . LYS A 1 583 ? 29.427 -9.061 -25.972 1.00 82.19 583 LYS A C 1
ATOM 4773 O O . LYS A 1 583 ? 28.969 -9.561 -24.955 1.00 82.19 583 LYS A O 1
ATOM 4778 N N . ARG A 1 584 ? 29.857 -7.794 -25.971 1.00 79.56 584 ARG A N 1
ATOM 4779 C CA . ARG A 1 584 ? 29.623 -6.859 -24.853 1.00 79.56 584 ARG A CA 1
ATOM 4780 C C . ARG A 1 584 ? 28.202 -6.291 -24.858 1.00 79.56 584 ARG A C 1
ATOM 4782 O O . ARG A 1 584 ? 27.780 -5.688 -23.870 1.00 79.56 584 ARG A O 1
ATOM 4789 N N . ILE A 1 585 ? 27.496 -6.418 -25.977 1.00 86.00 585 ILE A N 1
ATOM 4790 C CA . ILE A 1 585 ? 26.122 -5.969 -26.169 1.00 86.00 585 ILE A CA 1
ATOM 4791 C C . ILE A 1 585 ? 25.208 -7.182 -26.022 1.00 86.00 585 ILE A C 1
ATOM 4793 O O . ILE A 1 585 ? 25.414 -8.194 -26.683 1.00 86.00 585 ILE A O 1
ATOM 4797 N N . GLN A 1 586 ? 24.180 -7.047 -25.188 1.00 90.06 586 GLN A N 1
ATOM 4798 C CA . GLN A 1 586 ? 23.091 -8.015 -25.101 1.00 90.06 586 GLN A CA 1
ATOM 4799 C C . GLN A 1 586 ? 21.885 -7.507 -25.885 1.00 90.06 586 GLN A C 1
ATOM 4801 O O . GLN A 1 586 ? 21.500 -6.335 -25.773 1.00 90.06 586 GLN A O 1
ATOM 4806 N N . LEU A 1 587 ? 21.323 -8.403 -26.686 1.00 93.88 587 LEU A N 1
ATOM 4807 C CA . LEU A 1 587 ? 20.110 -8.223 -27.460 1.00 93.88 587 LEU A CA 1
ATOM 4808 C C . LEU A 1 587 ? 18.935 -8.866 -26.732 1.00 93.88 587 LEU A C 1
ATOM 4810 O O . LEU A 1 587 ? 19.042 -9.972 -26.214 1.00 93.88 587 LEU A O 1
ATOM 4814 N N . ILE A 1 588 ? 17.809 -8.164 -26.725 1.00 96.25 588 ILE A N 1
ATOM 4815 C CA . ILE A 1 588 ? 16.581 -8.575 -26.049 1.00 96.25 588 ILE A CA 1
ATOM 4816 C C . ILE A 1 588 ? 15.559 -8.980 -27.101 1.00 96.25 588 ILE A C 1
ATOM 4818 O O . ILE A 1 588 ? 15.285 -8.219 -28.037 1.00 96.25 588 ILE A O 1
ATOM 4822 N N . PHE A 1 589 ? 14.970 -10.155 -26.916 1.00 94.00 589 PHE A N 1
ATOM 4823 C CA . PHE A 1 589 ? 13.977 -10.725 -27.816 1.00 94.00 589 PHE A CA 1
ATOM 4824 C C . PHE A 1 589 ? 12.689 -11.022 -27.044 1.00 94.00 589 PHE A C 1
ATOM 4826 O O . PHE A 1 589 ? 12.734 -11.760 -26.060 1.00 94.00 589 PHE A O 1
ATOM 4833 N N . PRO A 1 590 ? 11.540 -10.452 -27.444 1.00 93.62 590 PRO A N 1
ATOM 4834 C CA . PRO A 1 590 ? 10.259 -10.845 -26.886 1.00 93.62 590 PRO A CA 1
ATOM 4835 C C . PRO A 1 590 ? 9.819 -12.204 -27.434 1.00 93.62 590 PRO A C 1
ATOM 4837 O O . PRO A 1 590 ? 9.996 -12.497 -28.615 1.00 93.62 590 PRO A O 1
ATOM 4840 N N . VAL A 1 591 ? 9.215 -13.016 -26.571 1.00 87.38 591 VAL A N 1
ATOM 4841 C CA . VAL A 1 591 ? 8.778 -14.385 -26.895 1.00 87.38 591 VAL A CA 1
ATOM 4842 C C . VAL A 1 591 ? 7.298 -14.434 -27.270 1.00 87.38 591 VAL A C 1
ATOM 4844 O O . VAL A 1 591 ? 6.869 -15.327 -27.995 1.00 87.38 591 VAL A O 1
A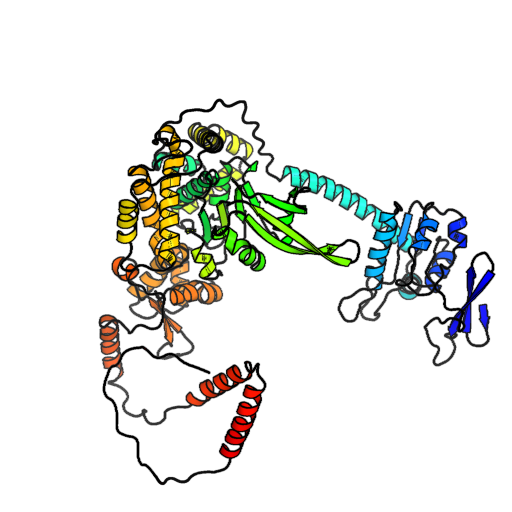TOM 4847 N N . LEU A 1 592 ? 6.503 -13.477 -26.785 1.00 84.19 592 LEU A N 1
ATOM 4848 C CA . LEU A 1 592 ? 5.042 -13.536 -26.848 1.00 84.19 592 LEU A CA 1
ATOM 4849 C C . LEU A 1 592 ? 4.451 -12.300 -27.510 1.00 84.19 592 LEU A C 1
ATOM 4851 O O . LEU A 1 592 ? 4.720 -11.181 -27.075 1.00 84.19 592 LEU A O 1
ATOM 4855 N N . ASP A 1 593 ? 3.558 -12.490 -28.478 1.00 86.12 593 ASP A N 1
ATOM 4856 C CA . ASP A 1 593 ? 2.697 -11.396 -28.921 1.00 86.12 593 ASP A CA 1
ATOM 4857 C C . ASP A 1 593 ? 1.685 -11.076 -27.808 1.00 86.12 593 ASP A C 1
ATOM 4859 O O . ASP A 1 593 ? 0.894 -11.953 -27.450 1.00 86.12 593 ASP A O 1
ATOM 4863 N N . PRO A 1 594 ? 1.647 -9.844 -27.264 1.00 83.62 594 PRO A N 1
ATOM 4864 C CA . PRO A 1 594 ? 0.616 -9.433 -26.316 1.00 83.62 594 PRO A CA 1
ATOM 4865 C C . PRO A 1 594 ? -0.819 -9.636 -26.815 1.00 83.62 594 PRO A C 1
ATOM 4867 O O . PRO A 1 594 ? -1.745 -9.785 -26.019 1.00 83.62 594 PRO A O 1
ATOM 4870 N N . GLN A 1 595 ? -1.021 -9.644 -28.138 1.00 80.88 595 GLN A N 1
ATOM 4871 C CA . GLN A 1 595 ? -2.332 -9.876 -28.742 1.00 80.88 595 GLN A CA 1
ATOM 4872 C C . GLN A 1 595 ? -2.733 -11.357 -28.724 1.00 80.88 595 GLN A C 1
ATOM 4874 O O . GLN A 1 595 ? -3.927 -11.667 -28.764 1.00 80.88 595 GLN A O 1
ATOM 4879 N N . ASP A 1 596 ? -1.771 -12.277 -28.604 1.00 80.50 596 ASP A N 1
ATOM 4880 C CA . ASP A 1 596 ? -2.036 -13.707 -28.479 1.00 80.50 596 ASP A CA 1
ATOM 4881 C C . ASP A 1 596 ? -2.242 -14.104 -27.011 1.00 80.50 596 ASP A C 1
ATOM 4883 O O . ASP A 1 596 ? -1.384 -14.675 -26.329 1.00 80.50 596 ASP A O 1
ATOM 4887 N N . LYS A 1 597 ? -3.458 -13.842 -26.520 1.00 70.06 597 LYS A N 1
ATOM 4888 C CA . LYS A 1 597 ? -3.868 -14.232 -25.164 1.00 70.06 597 LYS A CA 1
ATOM 4889 C C . LYS A 1 597 ? -3.786 -15.743 -24.918 1.00 70.06 597 LYS A C 1
ATOM 4891 O O . LYS A 1 597 ? -3.730 -16.136 -23.758 1.00 70.06 597 LYS A O 1
ATOM 4896 N N . LYS A 1 598 ? -3.795 -16.601 -25.950 1.00 68.56 598 LYS A N 1
ATOM 4897 C CA . LYS A 1 598 ? -3.632 -18.055 -25.765 1.00 68.56 598 LYS A CA 1
ATOM 4898 C C . LYS A 1 598 ? -2.170 -18.404 -25.502 1.00 68.56 598 LYS A C 1
ATOM 4900 O O . LYS A 1 598 ? -1.897 -19.160 -24.576 1.00 68.56 598 LYS A O 1
ATOM 4905 N N . ALA A 1 599 ? -1.235 -17.803 -26.237 1.00 66.00 599 ALA A N 1
ATOM 4906 C CA . ALA A 1 599 ? 0.196 -17.985 -25.994 1.00 66.00 599 ALA A CA 1
ATOM 4907 C C . ALA A 1 599 ? 0.602 -17.544 -24.577 1.00 66.00 599 ALA A C 1
ATOM 4909 O O . ALA A 1 599 ? 1.344 -18.252 -23.900 1.00 66.00 599 ALA A O 1
ATOM 4910 N N . ILE A 1 600 ? 0.037 -16.439 -24.080 1.00 67.69 600 ILE A N 1
ATOM 4911 C CA . ILE A 1 600 ? 0.280 -15.953 -22.710 1.00 67.69 600 ILE A CA 1
ATOM 4912 C C . ILE A 1 600 ? -0.188 -16.963 -21.650 1.00 67.69 600 ILE A C 1
ATOM 4914 O O . ILE A 1 600 ? 0.494 -17.168 -20.648 1.00 67.69 600 ILE A O 1
ATOM 4918 N N . LYS A 1 601 ? -1.318 -17.649 -21.875 1.00 64.19 601 LYS A N 1
ATOM 4919 C CA . LYS A 1 601 ? -1.832 -18.666 -20.938 1.00 64.19 601 LYS A CA 1
ATOM 4920 C C . LYS A 1 601 ? -0.912 -19.885 -20.796 1.00 64.19 601 LYS A C 1
ATOM 4922 O O . LYS A 1 601 ? -0.999 -20.576 -19.785 1.00 64.19 601 LYS A O 1
ATOM 4927 N N . ARG A 1 602 ? -0.035 -20.138 -21.775 1.00 63.50 602 ARG A N 1
ATOM 4928 C CA . ARG A 1 602 ? 0.889 -21.290 -21.813 1.00 63.50 602 ARG A CA 1
ATOM 4929 C C . ARG A 1 602 ? 2.233 -21.038 -21.149 1.00 63.50 602 ARG A C 1
ATOM 4931 O O . ARG A 1 602 ? 3.035 -21.964 -21.033 1.00 63.50 602 ARG A O 1
ATOM 4938 N N . VAL A 1 603 ? 2.509 -19.802 -20.739 1.00 60.97 603 VAL A N 1
ATOM 4939 C CA . VAL A 1 603 ? 3.813 -19.431 -20.185 1.00 60.97 603 VAL A CA 1
ATOM 4940 C C . VAL A 1 603 ? 4.044 -20.193 -18.884 1.00 60.97 603 VAL A C 1
ATOM 4942 O O . VAL A 1 603 ? 3.353 -19.984 -17.880 1.00 60.97 603 VAL A O 1
ATOM 4945 N N . ARG A 1 604 ? 5.019 -21.104 -18.907 1.00 54.03 604 ARG A N 1
ATOM 4946 C CA . ARG A 1 604 ? 5.521 -21.804 -17.724 1.00 54.03 604 ARG A CA 1
ATOM 4947 C C . ARG A 1 604 ? 6.597 -20.937 -17.078 1.00 54.03 604 ARG A C 1
ATOM 4949 O O . ARG A 1 604 ? 7.567 -20.581 -17.738 1.00 54.03 604 ARG A O 1
ATOM 4956 N N . ILE A 1 605 ? 6.434 -20.628 -15.792 1.00 46.16 605 ILE A N 1
ATOM 4957 C CA . ILE A 1 605 ? 7.511 -20.051 -14.977 1.00 46.16 605 ILE A CA 1
ATOM 4958 C C . ILE A 1 605 ? 8.614 -21.131 -14.934 1.00 46.16 605 ILE A C 1
ATOM 4960 O O . ILE A 1 605 ? 8.334 -22.276 -14.584 1.00 46.16 605 ILE A O 1
ATOM 4964 N N . HIS A 1 606 ? 9.793 -20.804 -15.469 1.00 34.09 606 HIS A N 1
ATOM 4965 C CA . HIS A 1 606 ? 10.789 -21.726 -16.050 1.00 34.09 606 HIS A CA 1
ATOM 4966 C C . HIS A 1 606 ? 11.268 -22.878 -15.127 1.00 34.09 606 HIS A C 1
ATOM 4968 O O . HIS A 1 606 ? 11.309 -22.723 -13.909 1.00 34.09 606 HIS A O 1
ATOM 4974 N N . PRO A 1 607 ? 11.695 -24.026 -15.701 1.00 32.28 607 PRO A N 1
ATOM 4975 C CA . PRO A 1 607 ? 13.068 -24.141 -16.206 1.00 32.28 607 PRO A CA 1
ATOM 4976 C C . PRO A 1 607 ? 13.132 -24.680 -17.642 1.00 32.28 607 PRO A C 1
ATOM 4978 O O . PRO A 1 607 ? 12.423 -25.612 -17.992 1.00 32.28 607 PRO A O 1
ATOM 4981 N N . GLN A 1 608 ? 13.951 -24.013 -18.459 1.00 37.25 608 GLN A N 1
ATOM 4982 C CA . GLN A 1 608 ? 14.387 -24.315 -19.832 1.00 37.25 608 GLN A CA 1
ATOM 4983 C C . GLN A 1 608 ? 13.412 -25.119 -20.717 1.00 37.25 608 GLN A C 1
ATOM 4985 O O . GLN A 1 608 ? 13.309 -26.335 -20.602 1.00 37.25 608 GLN A O 1
ATOM 4990 N N . PHE A 1 609 ? 12.763 -24.451 -21.676 1.00 32.94 609 PHE A N 1
ATOM 4991 C CA . PHE A 1 609 ? 12.033 -25.122 -22.755 1.00 32.94 609 PHE A CA 1
ATOM 4992 C C . PHE A 1 609 ? 12.584 -24.701 -24.123 1.00 32.94 609 PHE A C 1
ATOM 4994 O O . PHE A 1 609 ? 13.052 -23.571 -24.274 1.00 32.94 609 PHE A O 1
ATOM 5001 N N . PRO A 1 610 ? 12.573 -25.631 -25.095 1.00 33.72 610 PRO A N 1
ATOM 5002 C CA . PRO A 1 610 ? 13.206 -25.475 -26.387 1.00 33.72 610 PRO A CA 1
ATOM 5003 C C . PRO A 1 610 ? 12.440 -24.474 -27.254 1.00 33.72 610 PRO A C 1
ATOM 5005 O O . PRO A 1 610 ? 11.222 -24.325 -27.160 1.00 33.72 610 PRO A O 1
ATOM 5008 N N . ILE A 1 611 ? 13.211 -23.801 -28.100 1.00 33.72 611 ILE A N 1
ATOM 5009 C CA . ILE A 1 611 ? 12.798 -22.818 -29.102 1.00 33.72 611 ILE A CA 1
ATOM 5010 C C . ILE A 1 611 ? 11.623 -23.375 -29.927 1.00 33.72 611 ILE A C 1
ATOM 5012 O O . ILE A 1 611 ? 11.654 -24.536 -30.340 1.00 33.72 611 ILE A O 1
ATOM 5016 N N . SER A 1 612 ? 10.585 -22.566 -30.178 1.00 35.50 612 SER A N 1
ATOM 5017 C CA . SER A 1 612 ? 9.468 -22.993 -31.031 1.00 35.50 612 SER A CA 1
ATOM 5018 C C . SER A 1 612 ? 9.959 -23.292 -32.462 1.00 35.50 612 SER A C 1
ATOM 5020 O O . SER A 1 612 ? 10.863 -22.606 -32.952 1.00 35.50 612 SER A O 1
ATOM 5022 N N . PRO A 1 613 ? 9.365 -24.265 -33.180 1.00 35.50 613 PRO A N 1
ATOM 5023 C CA . PRO A 1 613 ? 9.768 -24.606 -34.550 1.00 35.50 613 PRO A CA 1
ATOM 5024 C C . PRO A 1 613 ? 9.724 -23.410 -35.516 1.00 35.50 613 PRO A C 1
ATOM 5026 O O . PRO A 1 613 ? 10.509 -23.334 -36.462 1.00 35.50 613 PRO A O 1
ATOM 5029 N N . GLU A 1 614 ? 8.838 -22.444 -35.262 1.00 38.88 614 GLU A N 1
ATOM 5030 C CA . GLU A 1 614 ? 8.722 -21.218 -36.054 1.00 38.88 614 GLU A CA 1
ATOM 5031 C C . GLU A 1 614 ? 9.920 -20.283 -35.839 1.00 38.88 614 GLU A C 1
ATOM 5033 O O . GLU A 1 614 ? 10.496 -19.808 -36.820 1.00 38.88 614 GLU A O 1
ATOM 5038 N N . ALA A 1 615 ? 10.362 -20.090 -34.591 1.00 34.94 615 ALA A N 1
ATOM 5039 C CA . ALA A 1 615 ? 11.566 -19.319 -34.271 1.00 34.94 615 ALA A CA 1
ATOM 5040 C C . ALA A 1 615 ? 12.844 -20.014 -34.781 1.00 34.94 615 ALA A C 1
ATOM 5042 O O . ALA A 1 615 ? 13.777 -19.356 -35.249 1.00 34.94 615 ALA A O 1
ATOM 5043 N N . GLU A 1 616 ? 12.856 -21.349 -34.786 1.00 34.25 616 GLU A N 1
ATOM 5044 C CA . GLU A 1 616 ? 13.930 -22.146 -35.378 1.00 34.25 616 GLU A CA 1
ATOM 5045 C C . GLU A 1 616 ? 14.002 -21.989 -36.906 1.00 34.25 616 GLU A C 1
ATOM 5047 O O . GLU A 1 616 ? 15.099 -21.921 -37.458 1.00 34.25 616 GLU A O 1
ATOM 5052 N N . SER A 1 617 ? 12.861 -21.902 -37.600 1.00 35.06 617 SER A N 1
ATOM 5053 C CA . SER A 1 617 ? 12.821 -21.734 -39.061 1.00 35.06 617 SER A CA 1
ATOM 5054 C C . SER A 1 617 ? 13.378 -20.377 -39.505 1.00 35.06 617 SER A C 1
ATOM 5056 O O . SER A 1 617 ? 14.205 -20.311 -40.416 1.00 35.06 617 SER A O 1
ATOM 5058 N N . VAL A 1 618 ? 13.025 -19.310 -38.781 1.00 38.06 618 VAL A N 1
ATOM 5059 C CA . VAL A 1 618 ? 13.498 -17.945 -39.048 1.00 38.06 618 VAL A CA 1
ATOM 5060 C C . VAL A 1 618 ? 14.994 -17.821 -38.738 1.00 38.06 618 VAL A C 1
ATOM 5062 O O . VAL A 1 618 ? 15.740 -17.223 -39.511 1.00 38.06 618 VAL A O 1
ATOM 5065 N N . SER A 1 619 ? 15.463 -18.456 -37.658 1.00 35.47 619 SER A N 1
ATOM 5066 C CA . SER A 1 619 ? 16.889 -18.520 -37.307 1.00 35.47 619 SER A CA 1
ATOM 5067 C C . SER A 1 619 ? 17.706 -19.352 -38.307 1.00 35.47 619 SER A C 1
ATOM 5069 O O . SER A 1 619 ? 18.802 -18.951 -38.712 1.00 35.47 619 SER A O 1
ATOM 5071 N N . LYS A 1 620 ? 17.169 -20.487 -38.780 1.00 36.62 620 LYS A N 1
ATOM 5072 C CA . LYS A 1 620 ? 17.824 -21.354 -39.774 1.00 36.62 620 LYS A CA 1
ATOM 5073 C C . LYS A 1 620 ? 17.984 -20.654 -41.122 1.00 36.62 620 LYS A C 1
ATOM 5075 O O . LYS A 1 620 ? 19.061 -20.762 -41.703 1.00 36.62 620 LYS A O 1
ATOM 5080 N N . ASP A 1 621 ? 17.000 -19.887 -41.587 1.00 37.62 621 ASP A N 1
ATOM 5081 C CA . ASP A 1 621 ? 17.095 -19.152 -42.859 1.00 37.62 621 ASP A CA 1
ATOM 5082 C C . ASP A 1 621 ? 18.087 -17.977 -42.817 1.00 37.62 621 ASP A C 1
ATOM 5084 O O . ASP A 1 621 ? 18.743 -17.674 -43.821 1.00 37.62 621 ASP A O 1
ATOM 5088 N N . ILE A 1 622 ? 18.264 -17.351 -41.650 1.00 41.59 622 ILE A N 1
ATOM 5089 C CA . ILE A 1 622 ? 19.264 -16.295 -41.434 1.00 41.59 622 ILE A CA 1
ATOM 5090 C C . ILE A 1 622 ? 20.676 -16.900 -41.358 1.00 41.59 622 ILE A C 1
ATOM 5092 O O . ILE A 1 622 ? 21.594 -16.418 -42.026 1.00 41.59 622 ILE A O 1
ATOM 5096 N N . ASN A 1 623 ? 20.844 -18.013 -40.639 1.00 37.09 623 ASN A N 1
ATOM 5097 C CA . ASN A 1 623 ? 22.131 -18.703 -40.515 1.00 37.09 623 ASN A CA 1
ATOM 5098 C C . ASN A 1 623 ? 22.582 -19.373 -41.825 1.00 37.09 623 ASN A C 1
ATOM 5100 O O . ASN A 1 623 ? 23.777 -19.415 -42.121 1.00 37.09 623 ASN A O 1
ATOM 5104 N N . LYS A 1 624 ? 21.648 -19.826 -42.673 1.00 37.00 624 LYS A N 1
ATOM 5105 C CA . LYS A 1 624 ? 21.964 -20.377 -44.005 1.00 37.00 624 LYS A CA 1
ATOM 5106 C C . LYS A 1 624 ? 22.517 -19.321 -44.966 1.00 37.00 624 LYS A C 1
ATOM 5108 O O . LYS A 1 624 ? 23.303 -19.660 -45.845 1.00 37.00 624 LYS A O 1
ATOM 5113 N N . LYS A 1 625 ? 22.140 -18.048 -44.788 1.00 37.75 625 LYS A N 1
ATOM 5114 C CA . LYS A 1 625 ? 22.709 -16.918 -45.542 1.00 37.75 625 LYS A CA 1
ATOM 5115 C C . LYS A 1 625 ? 24.080 -16.486 -45.018 1.00 37.75 625 LYS A C 1
ATOM 5117 O O . LYS A 1 625 ? 24.893 -16.042 -45.817 1.00 37.75 625 LYS A O 1
ATOM 5122 N N . ALA A 1 626 ? 24.350 -16.656 -43.723 1.00 36.06 626 ALA A N 1
ATOM 5123 C CA . ALA A 1 626 ? 25.642 -16.325 -43.118 1.00 36.06 626 ALA A CA 1
ATOM 5124 C C . ALA A 1 626 ? 26.726 -17.401 -43.353 1.00 36.06 626 ALA A C 1
ATOM 5126 O O . ALA A 1 626 ? 27.903 -17.074 -43.457 1.00 36.06 626 ALA A O 1
ATOM 5127 N N . ASN A 1 627 ? 26.342 -18.676 -43.496 1.00 34.88 627 ASN A N 1
ATOM 5128 C CA . ASN A 1 627 ? 27.282 -19.800 -43.630 1.00 34.88 627 ASN A CA 1
ATOM 5129 C C . ASN A 1 627 ? 27.887 -20.006 -45.033 1.00 34.88 627 ASN A C 1
ATOM 5131 O O . ASN A 1 627 ? 28.766 -20.852 -45.182 1.00 34.88 627 ASN A O 1
ATOM 5135 N N . ASN A 1 628 ? 27.456 -19.261 -46.058 1.00 33.66 628 ASN A N 1
ATOM 5136 C CA . ASN A 1 628 ? 28.046 -19.366 -47.402 1.00 33.66 628 ASN A CA 1
ATOM 5137 C C . ASN A 1 628 ? 29.348 -18.560 -47.573 1.00 33.66 628 ASN A C 1
ATOM 5139 O O . ASN A 1 628 ? 30.016 -18.703 -48.594 1.00 33.66 628 ASN A O 1
ATOM 5143 N N . GLU A 1 629 ? 29.746 -17.768 -46.576 1.00 38.94 629 GLU A N 1
ATOM 5144 C CA . GLU A 1 629 ? 30.996 -17.003 -46.576 1.00 38.94 629 GLU A CA 1
ATOM 5145 C C . GLU A 1 629 ? 31.747 -17.228 -45.255 1.00 38.94 629 GLU A C 1
ATOM 5147 O O . GLU A 1 629 ? 31.600 -16.444 -44.324 1.00 38.94 629 GLU A O 1
ATOM 5152 N N . ASN A 1 630 ? 32.499 -18.336 -45.152 1.00 33.25 630 ASN A N 1
ATOM 5153 C CA . ASN A 1 630 ? 33.737 -18.515 -44.355 1.00 33.25 630 ASN A CA 1
ATOM 5154 C C . ASN A 1 630 ? 33.965 -19.990 -43.977 1.00 33.25 630 ASN A C 1
ATOM 5156 O O . ASN A 1 630 ? 33.794 -20.417 -42.835 1.00 33.25 630 ASN A O 1
ATOM 5160 N N . THR A 1 631 ? 34.430 -20.782 -44.937 1.00 35.06 631 THR A N 1
ATOM 5161 C CA . THR A 1 631 ? 35.178 -22.016 -44.667 1.00 35.06 631 THR A CA 1
ATOM 5162 C C . THR A 1 631 ? 36.628 -21.650 -44.338 1.00 35.06 631 THR A C 1
ATOM 5164 O O . THR A 1 631 ? 37.281 -21.133 -45.236 1.00 35.06 631 THR A O 1
ATOM 5167 N N . GLU A 1 632 ? 37.095 -21.882 -43.093 1.00 33.19 632 GLU A N 1
ATOM 5168 C CA . GLU A 1 632 ? 38.507 -22.201 -42.702 1.00 33.19 632 GLU A CA 1
ATOM 5169 C C . GLU A 1 632 ? 38.907 -21.926 -41.220 1.00 33.19 632 GLU A C 1
ATOM 5171 O O . GLU A 1 632 ? 40.091 -21.976 -40.900 1.00 33.19 632 GLU A O 1
ATOM 5176 N N . LEU A 1 633 ? 38.001 -21.703 -40.251 1.00 29.08 633 LEU A N 1
ATOM 5177 C CA . LEU A 1 633 ? 38.422 -21.421 -38.849 1.00 29.08 633 LEU A CA 1
ATOM 5178 C C . LEU A 1 633 ? 37.906 -22.374 -37.752 1.00 29.08 633 LEU A C 1
ATOM 5180 O O . LEU A 1 633 ? 38.010 -22.076 -36.564 1.00 29.08 633 LEU A O 1
ATOM 5184 N N . SER A 1 634 ? 37.460 -23.582 -38.100 1.00 29.89 634 SER A N 1
ATOM 5185 C CA . SER A 1 634 ? 36.992 -24.587 -37.126 1.00 29.89 634 SER A CA 1
ATOM 5186 C C . SER A 1 634 ? 38.102 -25.453 -36.494 1.00 29.89 634 SER A C 1
ATOM 5188 O O . SER A 1 634 ? 37.895 -26.649 -36.297 1.00 29.89 634 SER A O 1
ATOM 5190 N N . LYS A 1 635 ? 39.290 -24.909 -36.182 1.00 30.59 635 LYS A N 1
ATOM 5191 C CA . LYS A 1 635 ? 40.410 -25.727 -35.654 1.00 30.59 635 LYS A CA 1
ATOM 5192 C C . LYS A 1 635 ? 40.889 -25.468 -34.224 1.00 30.59 635 LYS A C 1
ATOM 5194 O O . LYS A 1 635 ? 41.754 -26.215 -33.787 1.00 30.59 635 LYS A O 1
ATOM 5199 N N . TYR A 1 636 ? 40.315 -24.548 -33.442 1.00 29.27 636 TYR A N 1
ATOM 5200 C CA . TYR A 1 636 ? 40.725 -24.393 -32.031 1.00 29.27 636 TYR A CA 1
ATOM 5201 C C . TYR A 1 636 ? 39.566 -24.017 -31.081 1.00 29.27 636 TYR A C 1
ATOM 5203 O O . TYR A 1 636 ? 39.334 -22.848 -30.787 1.00 29.27 636 TYR A O 1
ATOM 5211 N N . ALA A 1 637 ? 38.866 -25.034 -30.571 1.00 28.58 637 ALA A N 1
ATOM 5212 C CA . ALA A 1 637 ? 38.105 -25.030 -29.309 1.00 28.58 637 ALA A CA 1
ATOM 5213 C C . ALA A 1 637 ? 39.073 -25.434 -28.165 1.00 28.58 637 ALA A C 1
ATOM 5215 O O . ALA A 1 637 ? 39.971 -26.228 -28.420 1.00 28.58 637 ALA A O 1
ATOM 5216 N N . THR A 1 638 ? 39.050 -24.996 -26.899 1.00 37.94 638 THR A N 1
ATOM 5217 C CA . THR A 1 638 ? 38.164 -24.167 -26.053 1.00 37.94 638 THR A CA 1
ATOM 5218 C C . THR A 1 638 ? 38.941 -23.861 -24.755 1.00 37.94 638 THR A C 1
ATOM 5220 O O . THR A 1 638 ? 39.645 -24.740 -24.258 1.00 37.94 638 THR A O 1
ATOM 5223 N N . LYS A 1 639 ? 38.806 -22.659 -24.168 1.00 34.94 639 LYS A N 1
ATOM 5224 C CA . LYS A 1 639 ? 39.437 -22.268 -22.880 1.00 34.94 639 LYS A CA 1
ATOM 5225 C C . LYS A 1 639 ? 38.451 -22.246 -21.690 1.00 34.94 639 LYS A C 1
ATOM 5227 O O . LYS A 1 639 ? 38.876 -22.029 -20.559 1.00 34.94 639 LYS A O 1
ATOM 5232 N N . ASP A 1 640 ? 37.168 -22.522 -21.935 1.00 34.75 640 ASP A N 1
ATOM 5233 C CA . ASP A 1 640 ? 36.069 -22.245 -20.993 1.00 34.75 640 ASP A CA 1
ATOM 5234 C C . ASP A 1 640 ? 35.678 -23.394 -20.046 1.00 34.75 640 ASP A C 1
ATOM 5236 O O . ASP A 1 640 ? 34.920 -23.172 -19.105 1.00 34.75 640 ASP A O 1
ATOM 5240 N N . ASN A 1 641 ? 36.256 -24.594 -20.171 1.00 33.28 641 ASN A N 1
ATOM 5241 C CA . ASN A 1 641 ? 35.956 -25.683 -19.225 1.00 33.28 641 ASN A CA 1
ATOM 5242 C C . ASN A 1 641 ? 36.695 -25.576 -17.877 1.00 33.28 641 ASN A C 1
ATOM 5244 O O . ASN A 1 641 ? 36.272 -26.192 -16.904 1.00 33.28 641 ASN A O 1
ATOM 5248 N N . ASN A 1 642 ? 37.748 -24.758 -17.762 1.00 35.66 642 ASN A N 1
ATOM 5249 C CA . ASN A 1 642 ? 38.527 -24.667 -16.517 1.00 35.66 642 ASN A CA 1
ATOM 5250 C C . ASN A 1 642 ? 37.957 -23.668 -15.492 1.00 35.66 642 ASN A C 1
ATOM 5252 O O . ASN A 1 642 ? 38.262 -23.777 -14.306 1.00 35.66 642 ASN A O 1
ATOM 5256 N N . PHE A 1 643 ? 37.116 -22.716 -15.912 1.00 35.97 643 PHE A N 1
ATOM 5257 C CA . PHE A 1 643 ? 36.555 -21.699 -15.012 1.00 35.97 643 PHE A CA 1
ATOM 5258 C C . PHE A 1 643 ? 35.369 -22.234 -14.192 1.00 35.97 643 PHE A C 1
ATOM 5260 O O . PHE A 1 643 ? 35.301 -22.026 -12.983 1.00 35.97 643 PHE A O 1
ATOM 5267 N N . LEU A 1 644 ? 34.481 -23.005 -14.827 1.00 33.47 644 LEU A N 1
ATOM 5268 C CA . LEU A 1 644 ? 33.315 -23.608 -14.168 1.00 33.47 644 LEU A CA 1
ATOM 5269 C C . LEU A 1 644 ? 33.707 -24.693 -13.154 1.00 33.47 644 LEU A C 1
ATOM 5271 O O . LEU A 1 644 ? 33.081 -24.815 -12.101 1.00 33.47 644 LEU A O 1
ATOM 5275 N N . ILE A 1 645 ? 34.791 -25.429 -13.418 1.00 39.09 645 ILE A N 1
ATOM 5276 C CA . ILE A 1 645 ? 35.320 -26.430 -12.485 1.00 39.09 645 ILE A CA 1
ATOM 5277 C C . ILE A 1 645 ? 35.925 -25.742 -11.251 1.00 39.09 645 ILE A C 1
ATOM 5279 O O . ILE A 1 645 ? 35.598 -26.123 -10.126 1.00 39.09 645 ILE A O 1
ATOM 5283 N N . ALA A 1 646 ? 36.715 -24.676 -11.436 1.00 35.81 646 ALA A N 1
ATOM 5284 C CA . ALA A 1 646 ? 37.320 -23.920 -10.337 1.00 35.81 646 ALA A CA 1
ATOM 5285 C C . ALA A 1 646 ? 36.277 -23.246 -9.423 1.00 35.81 646 ALA A C 1
ATOM 5287 O O . ALA A 1 646 ? 36.415 -23.279 -8.198 1.00 35.81 646 ALA A O 1
ATOM 5288 N N . GLU A 1 647 ? 35.201 -22.699 -9.995 1.00 35.91 647 GLU A N 1
ATOM 5289 C CA . GLU A 1 647 ? 34.139 -22.052 -9.215 1.00 35.91 647 GLU A CA 1
ATOM 5290 C C . GLU A 1 647 ? 33.274 -23.082 -8.460 1.00 35.91 647 GLU A C 1
ATOM 5292 O O . GLU A 1 647 ? 32.860 -22.839 -7.324 1.00 35.91 647 GLU A O 1
ATOM 5297 N N . SER A 1 648 ? 33.083 -24.285 -9.023 1.00 32.66 648 SER A N 1
ATOM 5298 C CA . SER A 1 648 ? 32.378 -25.384 -8.345 1.00 32.66 648 SER A CA 1
ATOM 5299 C C . SER A 1 648 ? 33.147 -25.932 -7.133 1.00 32.66 648 SER A C 1
ATOM 5301 O O . SER A 1 648 ? 32.543 -26.221 -6.098 1.00 32.66 648 SER A O 1
ATOM 5303 N N . ILE A 1 649 ? 34.482 -26.003 -7.221 1.00 41.09 649 ILE A N 1
ATOM 5304 C CA . ILE A 1 649 ? 35.363 -26.417 -6.118 1.00 41.09 649 ILE A CA 1
ATOM 5305 C C . ILE A 1 649 ? 35.325 -25.365 -5.003 1.00 41.09 649 ILE A C 1
ATOM 5307 O O . ILE A 1 649 ? 35.149 -25.701 -3.831 1.00 41.09 649 ILE A O 1
ATOM 5311 N N . ARG A 1 650 ? 35.380 -24.079 -5.367 1.00 38.25 650 ARG A N 1
ATOM 5312 C CA . ARG A 1 650 ? 35.307 -22.953 -4.426 1.00 38.25 650 ARG A CA 1
ATOM 5313 C C . ARG A 1 650 ? 33.972 -22.881 -3.673 1.00 38.25 650 ARG A C 1
ATOM 5315 O O . ARG A 1 650 ? 33.941 -22.498 -2.503 1.00 38.25 650 ARG A O 1
ATOM 5322 N N . LEU A 1 651 ? 32.870 -23.243 -4.332 1.00 35.78 651 LEU A N 1
ATOM 5323 C CA . LEU A 1 651 ? 31.536 -23.287 -3.725 1.00 35.78 651 LEU A CA 1
ATOM 5324 C C . LEU A 1 651 ? 31.354 -24.500 -2.801 1.00 35.78 651 LEU A C 1
ATOM 5326 O O . LEU A 1 651 ? 30.725 -24.368 -1.752 1.00 35.78 651 LEU A O 1
ATOM 5330 N N . ARG A 1 652 ? 31.962 -25.648 -3.127 1.00 35.53 652 ARG A N 1
ATOM 5331 C CA . ARG A 1 652 ? 31.930 -26.854 -2.277 1.00 35.53 652 ARG A CA 1
ATOM 5332 C C . ARG A 1 652 ? 32.805 -26.728 -1.024 1.00 35.53 652 ARG A C 1
ATOM 5334 O O . ARG A 1 652 ? 32.409 -27.208 0.032 1.00 35.53 652 ARG A O 1
ATOM 5341 N N . GLN A 1 653 ? 33.906 -25.974 -1.090 1.00 39.00 653 GLN A N 1
ATOM 5342 C CA . GLN A 1 653 ? 34.769 -25.651 0.062 1.00 39.00 653 GLN A CA 1
ATOM 5343 C C . GLN A 1 653 ? 34.065 -24.869 1.192 1.00 39.00 653 GLN A C 1
ATOM 5345 O O . GLN A 1 653 ? 34.570 -24.823 2.312 1.00 39.00 653 GLN A O 1
ATOM 5350 N N . LYS A 1 654 ? 32.903 -24.248 0.939 1.00 39.94 654 LYS A N 1
ATOM 5351 C CA . LYS A 1 654 ? 32.171 -23.449 1.941 1.00 39.94 654 LYS A CA 1
ATOM 5352 C C . LYS A 1 654 ? 31.148 -24.231 2.778 1.00 39.94 654 LYS A C 1
ATOM 5354 O O . LYS A 1 654 ? 30.574 -23.636 3.689 1.00 39.94 654 LYS A O 1
ATOM 5359 N N . LEU A 1 655 ? 30.898 -25.514 2.493 1.00 37.88 655 LEU A N 1
ATOM 5360 C CA . LEU A 1 655 ? 29.737 -26.244 3.036 1.00 37.88 655 LEU A CA 1
ATOM 5361 C C . LEU A 1 655 ? 30.035 -27.502 3.876 1.00 37.88 655 LEU A C 1
ATOM 5363 O O . LEU A 1 655 ? 29.088 -28.165 4.287 1.00 37.88 655 LEU A O 1
ATOM 5367 N N . ALA A 1 656 ? 31.287 -27.812 4.221 1.00 42.03 656 ALA A N 1
ATOM 5368 C CA . ALA A 1 656 ? 31.596 -28.978 5.061 1.00 42.03 656 ALA A CA 1
ATOM 5369 C C . ALA A 1 656 ? 31.262 -28.716 6.549 1.00 42.03 656 ALA A C 1
ATOM 5371 O O . ALA A 1 656 ? 31.931 -27.918 7.212 1.00 42.03 656 ALA A O 1
ATOM 5372 N N . LYS A 1 657 ? 30.209 -29.363 7.076 1.00 44.22 657 LYS A N 1
ATOM 5373 C CA . LYS A 1 657 ? 29.747 -29.225 8.475 1.00 44.22 657 LYS A CA 1
ATOM 5374 C C . LYS A 1 657 ? 29.969 -30.473 9.343 1.00 44.22 657 LYS A C 1
ATOM 5376 O O . LYS A 1 657 ? 29.695 -30.382 10.539 1.00 44.22 657 LYS A O 1
ATOM 5381 N N . SER A 1 658 ? 30.498 -31.583 8.817 1.00 41.84 658 SER A N 1
ATOM 5382 C CA . SER A 1 658 ? 30.795 -32.782 9.619 1.00 41.84 658 SER A CA 1
ATOM 5383 C C . SER A 1 658 ? 32.294 -33.162 9.640 1.00 41.84 658 SER A C 1
ATOM 5385 O O . SER A 1 658 ? 33.055 -32.745 8.763 1.00 41.84 658 SER A O 1
ATOM 5387 N N . PRO A 1 659 ? 32.760 -33.924 10.651 1.00 41.28 659 PRO A N 1
ATOM 5388 C CA . PRO A 1 659 ? 34.130 -34.449 10.714 1.00 41.28 659 PRO A CA 1
ATOM 5389 C C . PRO A 1 659 ? 34.460 -35.472 9.616 1.00 41.28 659 PRO A C 1
ATOM 5391 O O . PRO A 1 659 ? 35.608 -35.538 9.186 1.00 41.28 659 PRO A O 1
ATOM 5394 N N . GLU A 1 660 ? 33.468 -36.224 9.133 1.00 39.97 660 GLU A N 1
ATOM 5395 C CA . GLU A 1 660 ? 33.620 -37.197 8.039 1.00 39.97 660 GLU A CA 1
ATOM 5396 C C . GLU A 1 660 ? 33.861 -36.488 6.694 1.00 39.97 660 GLU A C 1
ATOM 5398 O O . GLU A 1 660 ? 34.723 -36.910 5.922 1.00 39.97 660 GLU A O 1
ATOM 5403 N N . ASP A 1 661 ? 33.236 -35.322 6.477 1.00 41.62 661 ASP A N 1
ATOM 5404 C CA . ASP A 1 661 ? 33.476 -34.478 5.294 1.00 41.62 661 ASP A CA 1
ATOM 5405 C C . ASP A 1 661 ? 34.922 -33.953 5.224 1.00 41.62 661 ASP A C 1
ATOM 5407 O O . ASP A 1 661 ? 35.458 -33.748 4.136 1.00 41.62 661 ASP A O 1
ATOM 5411 N N . LYS A 1 662 ? 35.585 -33.755 6.375 1.00 46.00 662 LYS A N 1
ATOM 5412 C CA . LYS A 1 662 ? 36.992 -33.315 6.432 1.00 46.00 662 LYS A CA 1
ATOM 5413 C C . LYS A 1 662 ? 37.983 -34.425 6.088 1.00 46.00 662 LYS A C 1
ATOM 5415 O O . LYS A 1 662 ? 39.044 -34.122 5.550 1.00 46.00 662 LYS A O 1
ATOM 5420 N N . GLN A 1 663 ? 37.656 -35.681 6.390 1.00 42.53 663 GLN A N 1
ATOM 5421 C CA . GLN A 1 663 ? 38.508 -36.833 6.080 1.00 42.53 663 GLN A CA 1
ATOM 5422 C C . GLN A 1 663 ? 38.510 -37.104 4.564 1.00 42.53 663 GLN A C 1
ATOM 5424 O O . GLN A 1 663 ? 39.573 -37.223 3.962 1.00 42.53 663 GLN A O 1
ATOM 5429 N N . ILE A 1 664 ? 37.327 -37.066 3.937 1.00 41.69 664 ILE A N 1
ATOM 5430 C CA . ILE A 1 664 ? 37.152 -37.192 2.478 1.00 41.69 664 ILE A CA 1
ATOM 5431 C C . ILE A 1 664 ? 37.799 -36.006 1.744 1.00 41.69 664 ILE A C 1
ATOM 5433 O O . ILE A 1 664 ? 38.367 -36.164 0.664 1.00 41.69 664 ILE A O 1
ATOM 5437 N N . GLN A 1 665 ? 37.768 -34.810 2.342 1.00 42.56 665 GLN A N 1
ATOM 5438 C CA . GLN A 1 665 ? 38.451 -33.634 1.806 1.00 42.56 665 GLN A CA 1
ATOM 5439 C C . GLN A 1 665 ? 39.984 -33.786 1.812 1.00 42.56 665 GLN A C 1
ATOM 5441 O O . GLN A 1 665 ? 40.626 -33.380 0.847 1.00 42.56 665 GLN A O 1
ATOM 5446 N N . LEU A 1 666 ? 40.564 -34.397 2.850 1.00 45.19 666 LEU A N 1
ATOM 5447 C CA . LEU A 1 666 ? 42.007 -34.658 2.933 1.00 45.19 666 LEU A CA 1
ATOM 5448 C C . LEU A 1 666 ? 42.465 -35.710 1.908 1.00 45.19 666 LEU A C 1
ATOM 5450 O O . LEU A 1 666 ? 43.476 -35.502 1.241 1.00 45.19 666 LEU A O 1
ATOM 5454 N N . GLU A 1 667 ? 41.686 -36.777 1.713 1.00 41.47 667 GLU A N 1
ATOM 5455 C CA . GLU A 1 667 ? 41.960 -37.803 0.692 1.00 41.47 667 GLU A CA 1
ATOM 5456 C C . GLU A 1 667 ? 41.832 -37.249 -0.744 1.00 41.47 667 GLU A C 1
ATOM 5458 O O . GLU A 1 667 ? 42.615 -37.597 -1.630 1.00 41.47 667 GLU A O 1
ATOM 5463 N N . LEU A 1 668 ? 40.892 -36.324 -0.986 1.00 36.75 668 LEU A N 1
ATOM 5464 C CA . LEU A 1 668 ? 40.741 -35.646 -2.282 1.00 36.75 668 LEU A CA 1
ATOM 5465 C C . LEU A 1 668 ? 41.844 -34.609 -2.549 1.00 36.75 668 LEU A C 1
ATOM 5467 O O . LEU A 1 668 ? 42.251 -34.435 -3.700 1.00 36.75 668 LEU A O 1
ATOM 5471 N N . GLU A 1 669 ? 42.349 -33.928 -1.519 1.00 41.00 669 GLU A N 1
ATOM 5472 C CA . GLU A 1 669 ? 43.479 -33.000 -1.647 1.00 41.00 669 GLU A CA 1
ATOM 5473 C C . GLU A 1 669 ? 44.800 -33.747 -1.925 1.00 41.00 669 GLU A C 1
ATOM 5475 O O . GLU A 1 669 ? 45.601 -33.273 -2.738 1.00 41.00 669 GLU A O 1
ATOM 5480 N N . GLU A 1 670 ? 45.005 -34.951 -1.373 1.00 38.47 670 GLU A N 1
ATOM 5481 C CA . GLU A 1 670 ? 46.140 -35.822 -1.732 1.00 38.47 670 GLU A CA 1
ATOM 5482 C C . GLU A 1 670 ? 46.080 -36.286 -3.201 1.00 38.47 670 GLU A C 1
ATOM 5484 O O . GLU A 1 670 ? 47.077 -36.170 -3.922 1.00 38.47 670 GLU A O 1
ATOM 5489 N N . LEU A 1 671 ? 44.899 -36.680 -3.698 1.00 36.69 671 LEU A N 1
ATOM 5490 C CA . LEU A 1 671 ? 44.693 -37.089 -5.098 1.00 36.69 671 LEU A CA 1
ATOM 5491 C C . LEU A 1 671 ? 44.932 -35.951 -6.110 1.00 36.69 671 LEU A C 1
ATOM 5493 O O . LEU A 1 671 ? 45.452 -36.174 -7.207 1.00 36.69 671 LEU A O 1
ATOM 5497 N N . VAL A 1 672 ? 44.591 -34.709 -5.752 1.00 36.00 672 VAL A N 1
ATOM 5498 C CA . VAL A 1 672 ? 44.824 -33.526 -6.602 1.00 36.00 672 VAL A CA 1
ATOM 5499 C C . VAL A 1 672 ? 46.299 -33.104 -6.595 1.00 36.00 672 VAL A C 1
ATOM 5501 O O . VAL A 1 672 ? 46.804 -32.597 -7.603 1.00 36.00 672 VAL A O 1
ATOM 5504 N N . THR A 1 673 ? 47.017 -33.359 -5.499 1.00 37.69 673 THR A N 1
ATOM 5505 C CA . THR A 1 673 ? 48.442 -33.022 -5.374 1.00 37.69 673 THR A CA 1
ATOM 5506 C C . THR A 1 673 ? 49.334 -34.014 -6.138 1.00 37.69 673 THR A C 1
ATOM 5508 O O . THR A 1 673 ? 50.341 -33.604 -6.725 1.00 37.69 673 THR A O 1
ATOM 5511 N N . GLU A 1 674 ? 48.939 -35.289 -6.249 1.00 34.78 674 GLU A N 1
ATOM 5512 C CA . GLU A 1 674 ? 49.617 -36.277 -7.110 1.00 34.78 674 GLU A CA 1
ATOM 5513 C C . GLU A 1 674 ? 49.359 -36.060 -8.616 1.00 34.78 674 GLU A C 1
ATOM 5515 O O . GLU A 1 674 ? 50.229 -36.346 -9.445 1.00 34.78 674 GLU A O 1
ATOM 5520 N N . GLY A 1 675 ? 48.226 -35.452 -8.989 1.00 36.44 675 GLY A N 1
ATOM 5521 C CA . GLY A 1 675 ? 47.847 -35.171 -10.382 1.00 36.44 675 GLY A CA 1
ATOM 5522 C C . GLY A 1 675 ? 48.641 -34.061 -11.095 1.00 36.44 675 GLY A C 1
ATOM 5523 O O . GLY A 1 675 ? 48.530 -33.920 -12.312 1.00 36.44 675 GLY A O 1
ATOM 5524 N N . GLN A 1 676 ? 49.476 -33.282 -10.390 1.00 34.16 676 GLN A N 1
ATOM 5525 C CA . GLN A 1 676 ? 50.288 -32.206 -10.995 1.00 34.16 676 GLN A CA 1
ATOM 5526 C C . GLN A 1 676 ? 51.722 -32.608 -11.384 1.00 34.16 676 GLN A C 1
ATOM 5528 O O . GLN A 1 676 ? 52.506 -31.767 -11.835 1.00 34.16 676 GLN A O 1
ATOM 5533 N N . ARG A 1 677 ? 52.090 -33.891 -11.296 1.00 34.56 677 ARG A N 1
ATOM 5534 C CA . ARG A 1 677 ? 53.390 -34.376 -11.787 1.00 34.56 677 ARG A CA 1
ATOM 5535 C C . ARG A 1 677 ? 53.239 -35.589 -12.697 1.00 34.56 677 ARG A C 1
ATOM 5537 O O . ARG A 1 677 ? 53.469 -36.704 -12.252 1.00 34.56 677 ARG A O 1
ATOM 5544 N N . ARG A 1 678 ? 52.975 -35.358 -13.990 1.00 29.27 678 ARG A N 1
ATOM 5545 C CA . ARG A 1 678 ? 53.599 -36.066 -15.136 1.00 29.27 678 ARG A CA 1
ATOM 5546 C C . ARG A 1 678 ? 53.018 -35.570 -16.467 1.00 29.27 678 ARG A C 1
ATOM 5548 O O . ARG A 1 678 ? 51.819 -35.634 -16.697 1.00 29.27 678 ARG A O 1
ATOM 5555 N N . LYS A 1 679 ? 53.897 -35.112 -17.369 1.00 39.50 679 LYS A N 1
ATOM 5556 C CA . LYS A 1 679 ? 53.632 -35.101 -18.817 1.00 39.50 679 LYS A CA 1
ATOM 5557 C C . LYS A 1 679 ? 53.372 -36.549 -19.239 1.00 39.50 679 LYS A C 1
ATOM 5559 O O . LYS A 1 679 ? 54.240 -37.383 -18.991 1.00 39.50 679 LYS A O 1
ATOM 5564 N N . ILE A 1 680 ? 52.242 -36.834 -19.879 1.00 29.30 680 ILE A N 1
ATOM 5565 C CA . ILE A 1 680 ? 51.988 -38.146 -20.486 1.00 29.30 680 ILE A CA 1
ATOM 5566 C C . ILE A 1 680 ? 52.100 -37.993 -22.015 1.00 29.30 680 ILE A C 1
ATOM 5568 O O . ILE A 1 680 ? 51.427 -37.126 -22.576 1.00 29.30 680 ILE A O 1
ATOM 5572 N N . PRO A 1 681 ? 52.996 -38.747 -22.682 1.00 32.19 681 PRO A N 1
ATOM 5573 C C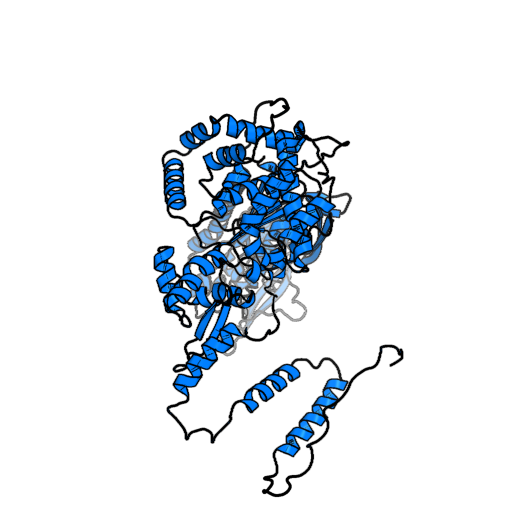A . PRO A 1 681 ? 53.103 -38.797 -24.140 1.00 32.19 681 PRO A CA 1
ATOM 5574 C C . PRO A 1 681 ? 51.885 -39.458 -24.795 1.00 32.19 681 PRO A C 1
ATOM 5576 O O . PRO A 1 681 ? 51.222 -40.292 -24.187 1.00 32.19 681 PRO A O 1
ATOM 5579 N N . ASN A 1 682 ? 51.651 -39.113 -26.062 1.00 37.34 682 ASN A N 1
ATOM 5580 C CA . ASN A 1 682 ? 50.676 -39.759 -26.936 1.00 37.34 682 ASN A CA 1
ATOM 5581 C C . ASN A 1 682 ? 50.970 -41.256 -27.075 1.00 37.34 682 ASN A C 1
ATOM 5583 O O . ASN A 1 682 ? 51.892 -41.606 -27.801 1.00 37.34 682 ASN A O 1
ATOM 5587 N N . GLU A 1 683 ? 50.167 -42.103 -26.438 1.00 36.88 683 GLU A N 1
ATOM 5588 C CA . GLU A 1 683 ? 49.789 -43.441 -26.906 1.00 36.88 683 GLU A CA 1
ATOM 5589 C C . GLU A 1 683 ? 48.697 -44.002 -25.974 1.00 36.88 683 GLU A C 1
ATOM 5591 O O . GLU A 1 683 ? 48.751 -43.800 -24.765 1.00 36.88 683 GLU A O 1
ATOM 5596 N N . MET A 1 684 ? 47.729 -44.718 -26.559 1.00 27.11 684 MET A N 1
ATOM 5597 C CA . MET A 1 684 ? 46.557 -45.382 -25.948 1.00 27.11 684 MET A CA 1
ATOM 5598 C C . MET A 1 684 ? 45.221 -44.623 -25.959 1.00 27.11 684 MET A C 1
ATOM 5600 O O . MET A 1 684 ? 44.611 -44.302 -24.946 1.00 27.11 684 MET A O 1
ATOM 5604 N N . THR A 1 685 ? 44.715 -44.457 -27.178 1.00 34.41 685 THR A N 1
ATOM 5605 C CA . THR A 1 685 ? 43.296 -44.599 -27.528 1.00 34.41 685 THR A CA 1
ATOM 5606 C C . THR A 1 685 ? 42.769 -46.000 -27.192 1.00 34.41 685 THR A C 1
ATOM 5608 O O . THR A 1 685 ? 43.376 -46.981 -27.624 1.00 34.41 685 THR A O 1
ATOM 5611 N N . GLY A 1 686 ? 41.608 -46.102 -26.536 1.00 33.34 686 GLY A N 1
ATOM 5612 C CA . GLY A 1 686 ? 40.825 -47.340 -26.512 1.00 33.34 686 GLY A CA 1
ATOM 5613 C C . GLY A 1 686 ? 39.780 -47.433 -25.398 1.00 33.34 686 GLY A C 1
ATOM 5614 O O . GLY A 1 686 ? 40.139 -47.446 -24.228 1.00 33.34 686 GLY A O 1
ATOM 5615 N N . ILE A 1 687 ? 38.528 -47.655 -25.817 1.00 28.55 687 ILE A N 1
ATOM 5616 C CA . ILE A 1 687 ? 37.377 -48.174 -25.053 1.00 28.55 687 ILE A CA 1
ATOM 5617 C C . ILE A 1 687 ? 36.574 -47.117 -24.277 1.00 28.55 687 ILE A C 1
ATOM 5619 O O . ILE A 1 687 ? 36.905 -46.770 -23.150 1.00 28.55 687 ILE A O 1
ATOM 5623 N N . LEU A 1 688 ? 35.494 -46.639 -24.908 1.00 25.47 688 LEU A N 1
ATOM 5624 C CA . LEU A 1 688 ? 34.115 -46.598 -24.382 1.00 25.47 688 LEU A CA 1
ATOM 5625 C C . LEU A 1 688 ? 33.205 -45.962 -25.457 1.00 25.47 688 LEU A C 1
ATOM 5627 O O . LEU A 1 688 ? 32.683 -44.861 -25.307 1.00 25.47 688 LEU A O 1
ATOM 5631 N N . GLU A 1 689 ? 33.060 -46.669 -26.578 1.00 30.19 689 GLU A N 1
ATOM 5632 C CA . GLU A 1 689 ? 31.795 -46.706 -27.313 1.00 30.19 689 GLU A CA 1
ATOM 5633 C C . GLU A 1 689 ? 31.068 -47.965 -26.825 1.00 30.19 689 GLU A C 1
ATOM 5635 O O . GLU A 1 689 ? 31.705 -49.009 -26.708 1.00 30.19 689 GLU A O 1
ATOM 5640 N N . ASP A 1 690 ? 29.782 -47.807 -26.507 1.00 28.12 690 ASP A N 1
ATOM 5641 C CA . ASP A 1 690 ? 28.734 -48.820 -26.286 1.00 28.12 690 ASP A CA 1
ATOM 5642 C C . ASP A 1 690 ? 28.057 -48.728 -24.918 1.00 28.12 690 ASP A C 1
ATOM 5644 O O . ASP A 1 690 ? 28.565 -49.188 -23.899 1.00 28.12 690 ASP A O 1
ATOM 5648 N N . ALA A 1 691 ? 26.862 -48.131 -24.943 1.00 26.19 691 ALA A N 1
ATOM 5649 C CA . ALA A 1 691 ? 25.611 -48.695 -24.421 1.00 26.19 691 ALA A CA 1
ATOM 5650 C C . ALA A 1 691 ? 24.642 -47.562 -24.049 1.00 26.19 691 ALA A C 1
ATOM 5652 O O . ALA A 1 691 ? 24.524 -47.136 -22.902 1.00 26.19 691 ALA A O 1
ATOM 5653 N N . SER A 1 692 ? 23.912 -47.091 -25.057 1.00 28.94 692 SER A N 1
ATOM 5654 C CA . SER A 1 692 ? 22.534 -46.640 -24.869 1.00 28.94 692 SER A CA 1
ATOM 5655 C C . SER A 1 692 ? 21.631 -47.878 -24.962 1.00 28.94 692 SER A C 1
ATOM 5657 O O . SER A 1 692 ? 21.882 -48.693 -25.844 1.00 28.94 692 SER A O 1
ATOM 5659 N N . TYR A 1 693 ? 20.655 -48.043 -24.052 1.00 28.25 693 TYR A N 1
ATOM 5660 C CA . TYR A 1 693 ? 19.257 -48.483 -24.290 1.00 28.25 693 TYR A CA 1
ATOM 5661 C C . TYR A 1 693 ? 18.531 -49.029 -23.032 1.00 28.25 693 TYR A C 1
ATOM 5663 O O . TYR A 1 693 ? 19.123 -49.742 -22.228 1.00 28.25 693 TYR A O 1
ATOM 5671 N N . SER A 1 694 ? 17.210 -48.751 -22.994 1.00 27.94 694 SER A N 1
ATOM 5672 C CA . SER A 1 694 ? 16.067 -49.398 -22.280 1.00 27.94 694 SER A CA 1
ATOM 5673 C C . SER A 1 694 ? 16.011 -49.333 -20.741 1.00 27.94 694 SER A C 1
ATOM 5675 O O . SER A 1 694 ? 16.937 -49.757 -20.069 1.00 27.94 694 SER A O 1
ATOM 5677 N N . GLU A 1 695 ? 15.034 -48.641 -20.133 1.00 30.22 695 GLU A N 1
ATOM 5678 C CA . GLU A 1 695 ? 13.596 -48.958 -19.886 1.00 30.22 695 GLU A CA 1
ATOM 5679 C C . GLU A 1 695 ? 13.329 -49.785 -18.607 1.00 30.22 695 GLU A C 1
ATOM 5681 O O . GLU A 1 695 ? 13.729 -50.936 -18.516 1.00 30.22 695 GLU A O 1
ATOM 5686 N N . GLY A 1 696 ? 12.555 -49.182 -17.687 1.00 28.28 696 GLY A N 1
ATOM 5687 C CA . GLY A 1 696 ? 11.552 -49.828 -16.822 1.00 28.28 696 GLY A CA 1
ATOM 5688 C C . GLY A 1 696 ? 12.012 -50.640 -15.602 1.00 28.28 696 GLY A C 1
ATOM 5689 O O . GLY A 1 696 ? 12.591 -51.707 -15.758 1.00 28.28 696 GLY A O 1
ATOM 5690 N N . LEU A 1 697 ? 11.623 -50.205 -14.391 1.00 28.20 697 LEU A N 1
ATOM 5691 C CA . LEU A 1 697 ? 10.747 -50.950 -13.457 1.00 28.20 697 LEU A CA 1
ATOM 5692 C C . LEU A 1 697 ? 10.566 -50.221 -12.104 1.00 28.20 697 LEU A C 1
ATOM 5694 O O . LEU A 1 697 ? 11.368 -49.379 -11.715 1.00 28.20 697 LEU A O 1
ATOM 5698 N N . ASP A 1 698 ? 9.438 -50.558 -11.479 1.00 29.48 698 ASP A N 1
ATOM 5699 C CA . ASP A 1 698 ? 8.649 -49.924 -10.410 1.00 29.48 698 ASP A CA 1
ATOM 5700 C C . ASP A 1 698 ? 9.314 -49.726 -9.020 1.00 29.48 698 ASP A C 1
ATOM 5702 O O . ASP A 1 698 ? 10.358 -50.317 -8.729 1.00 29.48 698 ASP A O 1
ATOM 5706 N N . PRO A 1 699 ? 8.673 -48.929 -8.131 1.00 43.94 699 PRO A N 1
ATOM 5707 C CA . PRO A 1 699 ? 9.108 -48.608 -6.782 1.00 43.94 699 PRO A CA 1
ATOM 5708 C C . PRO A 1 699 ? 8.571 -49.622 -5.765 1.00 43.94 699 PRO A C 1
ATOM 5710 O O . PRO A 1 699 ? 7.373 -49.844 -5.695 1.00 43.94 699 PRO A O 1
ATOM 5713 N N . GLU A 1 700 ? 9.456 -50.185 -4.947 1.00 29.69 700 GLU A N 1
ATOM 5714 C CA . GLU A 1 700 ? 9.213 -50.651 -3.571 1.00 29.69 700 GLU A CA 1
ATOM 5715 C C . GLU A 1 700 ? 10.463 -51.415 -3.115 1.00 29.69 700 GLU A C 1
ATOM 5717 O O . GLU A 1 700 ? 10.755 -52.501 -3.608 1.00 29.69 700 GLU A O 1
ATOM 5722 N N . ASN A 1 701 ? 11.236 -50.826 -2.200 1.00 28.97 701 ASN A N 1
ATOM 5723 C CA . ASN A 1 701 ? 11.771 -51.538 -1.039 1.00 28.97 701 ASN A CA 1
ATOM 5724 C C . ASN A 1 701 ? 12.513 -50.571 -0.114 1.00 28.97 701 ASN A C 1
ATOM 5726 O O . ASN A 1 701 ? 13.572 -50.027 -0.415 1.00 28.97 701 ASN A O 1
ATOM 5730 N N . GLU A 1 702 ? 11.853 -50.364 1.016 1.00 31.70 702 GLU A N 1
ATOM 5731 C CA . GLU A 1 702 ? 12.394 -50.245 2.359 1.00 31.70 702 GLU A CA 1
ATOM 5732 C C . GLU A 1 702 ? 13.847 -50.708 2.612 1.00 31.70 702 GLU A C 1
ATOM 5734 O O . GLU A 1 702 ? 14.317 -51.717 2.092 1.00 31.70 702 GLU A O 1
ATOM 5739 N N . LEU A 1 703 ? 14.425 -50.007 3.600 1.00 28.38 703 LEU A N 1
ATOM 5740 C CA . LEU A 1 703 ? 15.325 -50.453 4.677 1.00 28.38 703 LEU A CA 1
ATOM 5741 C C . LEU A 1 703 ? 16.791 -49.982 4.666 1.00 28.38 703 LEU A C 1
ATOM 5743 O O . LEU A 1 703 ? 17.644 -50.458 3.927 1.00 28.38 703 LEU A O 1
ATOM 5747 N N . SER A 1 704 ? 17.038 -49.144 5.684 1.00 27.83 704 SER A N 1
ATOM 5748 C CA . SER A 1 704 ? 18.198 -49.101 6.589 1.00 27.83 704 SER A CA 1
ATOM 5749 C C . SER A 1 704 ? 19.578 -48.796 6.000 1.00 27.83 704 SER A C 1
ATOM 5751 O O . SER A 1 704 ? 20.211 -49.671 5.416 1.00 27.83 704 SER A O 1
ATOM 5753 N N . PHE A 1 705 ? 20.123 -47.618 6.314 1.00 28.39 705 PHE A N 1
ATOM 5754 C CA . PHE A 1 705 ? 20.886 -47.377 7.549 1.00 28.39 705 PHE A CA 1
ATOM 5755 C C . PHE A 1 705 ? 20.949 -45.881 7.872 1.00 28.39 705 PHE A C 1
ATOM 5757 O O . PHE A 1 705 ? 20.888 -45.079 6.913 1.00 28.39 705 PHE A O 1
#

Mean predicted aligned error: 19.47 Å

pLDDT: mean 77.1, std 21.63, range [25.47, 98.56]

Radius of gyration: 37.32 Å; Cα contacts (8 Å, |Δi|>4): 939; chains: 1; bounding box: 93×84×106 Å

Nearest PDB structures (foldseek):
  7t8b-assembly1_H  TM=3.765E-01  e=1.017E-06  Homo sapiens
  8s0d-assembly1_E  TM=1.918E-01  e=5.269E-03  Homo sapiens
  8s0f-assembly1_E  TM=1.896E-01  e=6.883E-03  Homo sapiens
  7ane-assembly1_Ap  TM=3.774E-01  e=3.217E+00  Leishmania major
  6yxx-assembly1_BN  TM=5.819E-01  e=7.981E+00  Trypanosoma brucei brucei

Secondary structure (DSSP, 8-state):
-B-SSEEEEEEEETTEEEEEEEEE-TTSTT---S-EEPTT-----EESTHHHHT--SEEEEESSHHHHHHHHHTT--EEEETT-GGG--GGGGGGGTT-SEEEEE--EE--TTS--HHHHHHHHHHHHHHHTT--EEE-PPPPP-TT-SEE-HHHHHHTS---HHHHHHHHHHHHHHHHHHHHHHHHHHHHHHHHTT--------PPP--PPPPPHHHHHHHHTTTS-S-HHHHHHHHHHHHHTTSSS----EEEESSTTSSHHHHHHHHHTTS-GGGEEEES---HHHHHHHHEEEETTTTEEEEE-TT-EEEESSPPPHHHHHHTHHHHHT--SEEEEEEEEE-TTS-EEEEEEEEES--EEEEEES-----HHHHTTSEEE-----HHHHHHHHHHHHHHHH-HHHHHHHHHT-HHHHHHHHHHHHHHHT----EE-S-HHHHHHHHHTT-SS--TTHHHHHHHHHHHHHHHHHHTGGGSPEETTEEEPPHHHHHHHHHHHHTTHHHHHTT--HHHHHHIIIIIIHHHHHH-SPBPHHHHHHHHHHHHSS---HHHIIIIIIHHHHHTTSEEEEE-SS-TTSEEEEE-S-TT-HHHHHT-PPPS--PPPHHHHHHHHHHHHHHTTS--S-TT---STHHHHHHHHHHHHTT---SHHHHHHHHHHHHHHHHTTS----S-----------------------

Sequence (705 aa):
GWDSRNLIIPVFDNKDCVNFRLRSDPTYPNSKSALYSIPGRGRHRLFNTEVLKTKPKDVIICEGEWDCMLLDQLGYNAVTSTGGCASFKNDWIPYFKEAEKVSICFDNDKGKNWDNPGQDNSVKLVEEFKKQGINAVNVKLPDPDVNSDKVDITDYFIKLGKTKEEFGKLLDQTNIVKRIIEGIKKEKLEKYQAIQPQNNREMGVYAPQNWPEIDKKDLINVLGVTIKKDDVIKQITFLSGILTYTEQDQINLMFNSPSSSGKSYIALETISLFPQEDVYQVGYASPTAFWYSYSKYDEERDLKIVDLERKIIVFLDMPYFELLEKIRSLLSKDEKEIFIRVTNRSKRGENRADNICVRGFPTVIFASASFQLDEQELTRFILLSPQTDKEKIDLAVEEAALKVSNYSKYLEKINSIPERQDLIHRIIDIKNSGIKEIIIPDHNLLLEMFRARYEDTKPRHARDIKRVAALAKGYALLNLWTRKRVGDDIEVKNEDLQNAFALWDEIYIPQELGLPPFVYEVYEKVIWTTFKNKGSGLERKDIQKKFIQVYHNQLPDWKLRKEYISMLNASGIIYEEDHPTDKRIQLIFPVLDPQDKKAIKRVRIHPQFPISPEAESVSKDINKKANNENTELSKYATKDNNFLIAESIRLRQKLAKSPEDKQIQLELEELVTEGQRRKIPNEMTGILEDASYSEGLDPENELSF

Organism: NCBI:txid1802074